Protein AF-A0A534SNP5-F1 (afdb_monomer_lite)

Foldseek 3Di:
DDDDDDDDDDDDDDDDDDDDPPPPPPPPPPVPQLDFADDLLLFQAEEEEAFAAAFCQQECQCLQAADPRQAHEDDDDQPRFRYAPHFAWHADPVGAIDTDDWAAAPVRDTQGQHADLFLFDDDQFDFALQLLLCQQPVVASQCSQVPGQSHCLNVSCVVVFDPPPDDDSPRRSQRYHHGCVRQVQLSQLVQFFEWANQEFQLARGGQQQSVCCLWQVGSQQFGDPVLQDADPPFAFAAPLGTLVVLCVVLVFWEAEAEQDDGSCCNHPVPDPRYDHCPPPLLVCLAAVNHTSYYYYYFDCDDLQGQSSRHSDRVLSVSQVVLSNLVSNLNGPSQQNYKYKYWYSHRSSHGDSDRFHFAQQPPDQGWAPEWHLQHAGPRDDDQRNARLSNPSRPVRVVSQCVNQPPDDSHDDGDPSGRTSRTTGGHIIIGIDGLFFDRSGYRHANAYSLLCVLLCCVNRRVNDDSTSRNNRGHVCSSRGNSPRSNSSPPDGDRRDNDDQPDPSDPDNPPPPPPDDDDDDDDDDDDDDDDFLFFFFQAQAPVLLVLLLLLLVLLLQLLLQLLVLLLVQLVCVQVVRGDQSVCQQDPPPVCNHSVSSSVVSLVVSVVVVRDDQLSVLSVVLSVLSNVLCQVCLCQLAVQADDCHPHDSRDHHRHNHPVQSVLSSLLSNLLSQLLVQLSVLLSVQSVCVNVVHHDDSCCQQDPPPVCRHSVSSSVVSLVVSVVVVHDDSNSVSSVVSSVSSNSSCRVCSNSSRVNHDHTD

Structure (mmCIF, N/CA/C/O backbone):
data_AF-A0A534SNP5-F1
#
_entry.id   AF-A0A534SNP5-F1
#
loop_
_atom_site.group_PDB
_atom_site.id
_atom_site.type_symbol
_atom_site.label_atom_id
_atom_site.label_alt_id
_atom_site.label_comp_id
_atom_site.label_asym_id
_atom_site.label_entity_id
_atom_site.label_seq_id
_atom_site.pdbx_PDB_ins_code
_atom_site.Cartn_x
_atom_site.Cartn_y
_atom_site.Cartn_z
_atom_site.occupancy
_atom_site.B_iso_or_equiv
_atom_site.auth_seq_id
_atom_site.auth_comp_id
_atom_site.auth_asym_id
_atom_site.auth_atom_id
_atom_site.pdbx_PDB_model_num
ATOM 1 N N . MET A 1 1 ? -23.443 -57.838 -41.890 1.00 33.88 1 MET A N 1
ATOM 2 C CA . MET A 1 1 ? -22.819 -58.769 -42.850 1.00 33.88 1 MET A CA 1
ATOM 3 C C . MET A 1 1 ? -21.318 -58.644 -42.679 1.00 33.88 1 MET A C 1
ATOM 5 O O . MET A 1 1 ? -20.802 -57.573 -42.946 1.00 33.88 1 MET A O 1
ATOM 9 N N . ASN A 1 2 ? -20.717 -59.718 -42.168 1.00 34.94 2 ASN A N 1
ATOM 10 C CA . ASN A 1 2 ? -19.328 -60.170 -42.303 1.00 34.94 2 ASN A CA 1
ATOM 11 C C . ASN A 1 2 ? -18.164 -59.189 -42.028 1.00 34.94 2 ASN A C 1
ATOM 13 O O . ASN A 1 2 ? -17.794 -58.385 -42.876 1.00 34.94 2 ASN A O 1
ATOM 17 N N . GLU A 1 3 ? -17.536 -59.402 -40.865 1.00 38.88 3 GLU A N 1
ATOM 18 C CA . GLU A 1 3 ? -16.073 -59.500 -40.622 1.00 38.88 3 GLU A CA 1
ATOM 19 C C . GLU A 1 3 ? -15.276 -60.142 -41.798 1.00 38.88 3 GLU A C 1
ATOM 21 O O . GLU A 1 3 ? -15.914 -60.849 -42.590 1.00 38.88 3 GLU A O 1
ATOM 26 N N . PRO A 1 4 ? -13.921 -60.008 -41.933 1.00 52.00 4 PRO A N 1
ATOM 27 C CA . PRO A 1 4 ? -12.971 -60.319 -40.845 1.00 52.00 4 PRO A CA 1
ATOM 28 C C . PRO A 1 4 ? -11.551 -59.685 -40.849 1.00 52.00 4 PRO A C 1
ATOM 30 O O . PRO A 1 4 ? -11.145 -58.917 -41.719 1.00 52.00 4 PRO A O 1
ATOM 33 N N . GLU A 1 5 ? -10.829 -60.093 -39.801 1.00 38.44 5 GLU A N 1
ATOM 34 C CA . GLU A 1 5 ? -9.404 -60.010 -39.457 1.00 38.44 5 GLU A CA 1
ATOM 35 C C . GLU A 1 5 ? -8.393 -60.390 -40.561 1.00 38.44 5 GLU A C 1
ATOM 37 O O . GLU A 1 5 ? -8.672 -61.213 -41.435 1.00 38.44 5 GLU A O 1
ATOM 42 N N . MET A 1 6 ? -7.138 -59.935 -40.397 1.00 30.02 6 MET A N 1
ATOM 43 C CA . MET A 1 6 ? -5.979 -60.790 -40.687 1.00 30.02 6 MET A CA 1
ATOM 44 C C . MET A 1 6 ? -4.759 -60.483 -39.801 1.00 30.02 6 MET A C 1
ATOM 46 O O . MET A 1 6 ? -4.215 -59.382 -39.773 1.00 30.02 6 MET A O 1
ATOM 50 N N . GLU A 1 7 ? -4.357 -61.532 -39.095 1.00 30.98 7 GLU A N 1
ATOM 51 C CA . GLU A 1 7 ? -3.217 -61.733 -38.203 1.00 30.98 7 GLU A CA 1
ATOM 52 C C . GLU A 1 7 ? -1.936 -62.096 -39.001 1.00 30.98 7 GLU A C 1
ATOM 54 O O . GLU A 1 7 ? -2.031 -62.850 -39.970 1.00 30.98 7 GLU A O 1
ATOM 59 N N . LYS A 1 8 ? -0.741 -61.645 -38.565 1.00 29.66 8 LYS A N 1
ATOM 60 C CA . LYS A 1 8 ? 0.444 -62.474 -38.184 1.00 29.66 8 LYS A CA 1
ATOM 61 C C . LYS A 1 8 ? 1.814 -61.777 -38.312 1.00 29.66 8 LYS A C 1
ATOM 63 O O . LYS A 1 8 ? 2.171 -61.182 -39.321 1.00 29.66 8 LYS A O 1
ATOM 68 N N . THR A 1 9 ? 2.576 -61.942 -37.231 1.00 33.84 9 THR A N 1
ATOM 69 C CA . THR A 1 9 ? 3.982 -61.606 -36.920 1.00 33.84 9 THR A CA 1
ATOM 70 C C . THR A 1 9 ? 5.001 -62.528 -37.640 1.00 33.84 9 THR A C 1
ATOM 72 O O . THR A 1 9 ? 4.571 -63.525 -38.228 1.00 33.84 9 THR A O 1
ATOM 75 N N . PRO A 1 10 ? 6.335 -62.237 -37.644 1.00 32.44 10 PRO A N 1
ATOM 76 C CA . PRO A 1 10 ? 7.238 -62.632 -36.533 1.00 32.44 10 PRO A CA 1
ATOM 77 C C . PRO A 1 10 ? 8.442 -61.688 -36.205 1.00 32.44 10 PRO A C 1
ATOM 79 O O . PRO A 1 10 ? 8.989 -61.005 -37.063 1.00 32.44 10 PRO A O 1
ATOM 82 N N . MET A 1 11 ? 8.869 -61.724 -34.927 1.00 30.86 11 MET A N 1
ATOM 83 C CA . MET A 1 11 ? 10.146 -61.256 -34.305 1.00 30.86 11 MET A CA 1
ATOM 84 C C . MET A 1 11 ? 11.382 -62.084 -34.785 1.00 30.86 11 MET A C 1
ATOM 86 O O . MET A 1 11 ? 11.121 -63.042 -35.514 1.00 30.86 11 MET A O 1
ATOM 90 N N . PRO A 1 12 ? 12.680 -61.885 -34.373 1.00 42.97 12 PRO A N 1
ATOM 91 C CA . PRO A 1 12 ? 13.261 -61.160 -33.205 1.00 42.97 12 PRO A CA 1
ATOM 92 C C . PRO A 1 12 ? 14.571 -60.354 -33.474 1.00 42.97 12 PRO A C 1
ATOM 94 O O . PRO A 1 12 ? 15.184 -60.452 -34.527 1.00 42.97 12 PRO A O 1
ATOM 97 N N . SER A 1 13 ? 15.041 -59.466 -32.590 1.00 27.94 13 SER A N 1
ATOM 98 C CA . SER A 1 13 ? 16.017 -59.674 -31.486 1.00 27.94 13 SER A CA 1
ATOM 99 C C . SER A 1 13 ? 16.533 -58.256 -31.125 1.00 27.94 13 SER A C 1
ATOM 101 O O . SER A 1 13 ? 16.523 -57.405 -32.005 1.00 27.94 13 SER A O 1
ATOM 103 N N . SER A 1 14 ? 16.959 -57.831 -29.936 1.00 29.70 14 SER A N 1
ATOM 104 C CA . SER A 1 14 ? 17.490 -58.463 -28.731 1.00 29.70 14 SER A CA 1
ATOM 105 C C . SER A 1 14 ? 17.420 -57.442 -27.572 1.00 29.70 14 SER A C 1
ATOM 107 O O . SER A 1 14 ? 17.660 -56.255 -27.767 1.00 29.70 14 SER A O 1
ATOM 109 N N . ARG A 1 15 ? 17.093 -57.941 -26.376 1.00 33.41 15 ARG A N 1
ATOM 110 C CA . ARG A 1 15 ? 17.021 -57.293 -25.042 1.00 33.41 15 ARG A CA 1
ATOM 111 C C . ARG A 1 15 ? 18.373 -56.682 -24.572 1.00 33.41 15 ARG A C 1
ATOM 113 O O . ARG A 1 15 ? 19.382 -57.108 -25.128 1.00 33.41 15 ARG A O 1
ATOM 120 N N . PRO A 1 16 ? 18.442 -55.806 -23.531 1.00 32.72 16 PRO A N 1
ATOM 121 C CA . PRO A 1 16 ? 17.575 -55.829 -22.344 1.00 32.72 16 PRO A CA 1
ATOM 122 C C . PRO A 1 16 ? 17.040 -54.490 -21.807 1.00 32.72 16 PRO A C 1
ATOM 124 O O . PRO A 1 16 ? 17.682 -53.449 -21.834 1.00 32.72 16 PRO A O 1
ATOM 127 N N . ALA A 1 17 ? 15.844 -54.598 -21.226 1.00 28.69 17 ALA A N 1
ATOM 128 C CA . ALA A 1 17 ? 15.275 -53.641 -20.296 1.00 28.69 17 ALA A CA 1
ATOM 129 C C . ALA A 1 17 ? 15.984 -53.754 -18.938 1.00 28.69 17 ALA A C 1
ATOM 131 O O . ALA A 1 17 ? 16.095 -54.852 -18.388 1.00 28.69 17 ALA A O 1
ATOM 132 N N . VAL A 1 18 ? 16.399 -52.615 -18.389 1.00 31.64 18 VAL A N 1
ATOM 133 C CA . VAL A 1 18 ? 16.572 -52.432 -16.948 1.00 31.64 18 VAL A CA 1
ATOM 134 C C . VAL A 1 18 ? 15.308 -51.731 -16.468 1.00 31.64 18 VAL A C 1
ATOM 136 O O . VAL A 1 18 ? 15.005 -50.618 -16.886 1.00 31.64 18 VAL A O 1
ATOM 139 N N . ALA A 1 19 ? 14.533 -52.436 -15.651 1.00 32.47 19 ALA A N 1
ATOM 140 C CA . ALA A 1 19 ? 13.389 -51.884 -14.954 1.00 32.47 19 ALA A CA 1
ATOM 141 C C . ALA A 1 19 ? 13.892 -50.945 -13.850 1.00 32.47 19 ALA A C 1
ATOM 143 O O . ALA A 1 19 ? 14.539 -51.400 -12.909 1.00 32.47 19 ALA A O 1
ATOM 144 N N . ALA A 1 20 ? 13.575 -49.657 -13.956 1.00 30.86 20 ALA A N 1
ATOM 145 C CA . ALA A 1 20 ? 13.574 -48.748 -12.820 1.00 30.86 20 ALA A CA 1
ATOM 146 C C . ALA A 1 20 ? 12.110 -48.466 -12.472 1.00 30.86 20 ALA A C 1
ATOM 148 O O . ALA A 1 20 ? 11.392 -47.791 -13.207 1.00 30.86 20 ALA A O 1
ATOM 149 N N . LEU A 1 21 ? 11.661 -49.070 -11.374 1.00 32.72 21 LEU A N 1
ATOM 150 C CA . LEU A 1 21 ? 10.417 -48.733 -10.697 1.00 32.72 21 LEU A CA 1
ATOM 151 C C . LEU A 1 21 ? 10.592 -47.312 -10.130 1.00 32.72 21 LEU A C 1
ATOM 153 O O . LEU A 1 21 ? 11.237 -47.142 -9.100 1.00 32.72 21 LEU A O 1
ATOM 157 N N . ALA A 1 22 ? 10.058 -46.294 -10.799 1.00 32.41 22 ALA A N 1
ATOM 158 C CA . ALA A 1 22 ? 9.831 -44.996 -10.175 1.00 32.41 22 ALA A CA 1
ATOM 159 C C . ALA A 1 22 ? 8.397 -45.005 -9.640 1.00 32.41 22 ALA A C 1
ATOM 161 O O . ALA A 1 22 ? 7.435 -44.792 -10.377 1.00 32.41 22 ALA A O 1
ATOM 162 N N . ALA A 1 23 ? 8.254 -45.345 -8.361 1.00 30.08 23 ALA A N 1
ATOM 163 C CA . ALA A 1 23 ? 7.029 -45.097 -7.624 1.00 30.08 23 ALA A CA 1
ATOM 164 C C . ALA A 1 23 ? 6.889 -43.577 -7.469 1.00 30.08 23 ALA A C 1
ATOM 166 O O . ALA A 1 23 ? 7.459 -42.987 -6.557 1.00 30.08 23 ALA A O 1
ATOM 167 N N . LEU A 1 24 ? 6.172 -42.939 -8.393 1.00 33.47 24 LEU A N 1
ATOM 168 C CA . LEU A 1 24 ? 5.724 -41.563 -8.231 1.00 33.47 24 LEU A CA 1
ATOM 169 C C . LEU A 1 24 ? 4.527 -41.590 -7.273 1.00 33.47 24 LEU A C 1
ATOM 171 O O . LEU A 1 24 ? 3.369 -41.624 -7.683 1.00 33.47 24 LEU A O 1
ATOM 175 N N . THR A 1 25 ? 4.805 -41.678 -5.976 1.00 29.75 25 THR A N 1
ATOM 176 C CA . THR A 1 25 ? 3.818 -41.335 -4.955 1.00 29.75 25 THR A CA 1
ATOM 177 C C . THR A 1 25 ? 3.566 -39.837 -5.062 1.00 29.75 25 THR A C 1
ATOM 179 O O . THR A 1 25 ? 4.378 -39.046 -4.588 1.00 29.75 25 THR A O 1
ATOM 182 N N . LEU A 1 26 ? 2.453 -39.451 -5.694 1.00 34.78 26 LEU A N 1
ATOM 183 C CA . LEU A 1 26 ? 1.835 -38.154 -5.440 1.00 34.78 26 LEU A CA 1
ATOM 184 C C . LEU A 1 26 ? 1.460 -38.121 -3.954 1.00 34.78 26 LEU A C 1
ATOM 186 O O . LEU A 1 26 ? 0.403 -38.613 -3.559 1.00 34.78 26 LEU A O 1
ATOM 190 N N . LEU A 1 27 ? 2.343 -37.569 -3.124 1.00 29.25 27 LEU A N 1
ATOM 191 C CA . LEU A 1 27 ? 1.917 -36.968 -1.872 1.00 29.25 27 LEU A CA 1
ATOM 192 C C . LEU A 1 27 ? 1.175 -35.688 -2.252 1.00 29.25 27 LEU A C 1
ATOM 194 O O . LEU A 1 27 ? 1.771 -34.628 -2.394 1.00 29.25 27 LEU A O 1
ATOM 198 N N . PHE A 1 28 ? -0.141 -35.797 -2.422 1.00 32.00 28 PHE A N 1
ATOM 199 C CA . PHE A 1 28 ? -0.994 -34.678 -2.062 1.00 32.00 28 PHE A CA 1
ATOM 200 C C . PHE A 1 28 ? -0.807 -34.493 -0.557 1.00 32.00 28 PHE A C 1
ATOM 202 O O . PHE A 1 28 ? -1.401 -35.217 0.242 1.00 32.00 28 PHE A O 1
ATOM 209 N N . ALA A 1 29 ? 0.078 -33.577 -0.169 1.00 30.45 29 ALA A N 1
ATOM 210 C CA . ALA A 1 29 ? -0.029 -32.958 1.134 1.00 30.45 29 ALA A CA 1
ATOM 211 C C . ALA A 1 29 ? -1.346 -32.182 1.096 1.00 30.45 29 ALA A C 1
ATOM 213 O O . ALA A 1 29 ? -1.422 -31.072 0.581 1.00 30.45 29 ALA A O 1
ATOM 214 N N . THR A 1 30 ? -2.425 -32.806 1.561 1.00 32.97 30 THR A N 1
ATOM 215 C CA . THR A 1 30 ? -3.537 -32.032 2.092 1.00 32.97 30 THR A CA 1
ATOM 216 C C . THR A 1 30 ? -2.919 -31.207 3.209 1.00 32.97 30 THR A C 1
ATOM 218 O O . THR A 1 30 ? -2.548 -31.785 4.233 1.00 32.97 30 THR A O 1
ATOM 221 N N . ALA A 1 31 ? -2.714 -29.908 2.979 1.00 37.91 31 ALA A N 1
ATOM 222 C CA . ALA A 1 31 ? -2.481 -28.968 4.061 1.00 37.91 31 ALA A CA 1
ATOM 223 C C . ALA A 1 31 ? -3.604 -29.233 5.066 1.00 37.91 31 ALA A C 1
ATOM 225 O O . ALA A 1 31 ? -4.787 -29.075 4.754 1.00 37.91 31 ALA A O 1
ATOM 226 N N . GLY A 1 32 ? -3.252 -29.840 6.199 1.00 32.97 32 GLY A N 1
ATOM 227 C CA . GLY A 1 32 ? -4.205 -30.004 7.277 1.00 32.97 32 GLY A CA 1
ATOM 228 C C . GLY A 1 32 ? -4.604 -28.598 7.675 1.00 32.97 32 GLY A C 1
ATOM 229 O O . GLY A 1 32 ? -3.720 -27.789 7.928 1.00 32.97 32 GLY A O 1
ATOM 230 N N . VAL A 1 33 ? -5.904 -28.311 7.675 1.00 40.41 33 VAL A N 1
ATOM 231 C CA . VAL A 1 33 ? -6.442 -27.088 8.270 1.00 40.41 33 VAL A CA 1
ATOM 232 C C . VAL A 1 33 ? -5.881 -27.033 9.689 1.00 40.41 33 VAL A C 1
ATOM 234 O O . VAL A 1 33 ? -6.244 -27.871 10.521 1.00 40.41 33 VAL A O 1
ATOM 237 N N . VAL A 1 34 ? -4.924 -26.140 9.938 1.00 46.06 34 VAL A N 1
ATOM 238 C CA . VAL A 1 34 ? -4.412 -25.913 11.287 1.00 46.06 34 VAL A CA 1
ATOM 239 C C . VAL A 1 34 ? -5.588 -25.312 12.045 1.00 46.06 34 VAL A C 1
ATOM 241 O O . VAL A 1 34 ? -6.166 -24.306 11.647 1.00 46.06 34 VAL A O 1
ATOM 244 N N . HIS A 1 35 ? -6.074 -26.052 13.036 1.00 48.38 35 HIS A N 1
ATOM 245 C CA . HIS A 1 35 ? -7.337 -25.742 13.689 1.00 48.38 35 HIS A CA 1
ATOM 246 C C . HIS A 1 35 ? -7.221 -24.459 14.520 1.00 48.38 35 HIS A C 1
ATOM 248 O O . HIS A 1 35 ? -6.236 -24.265 15.225 1.00 48.38 35 HIS A O 1
ATOM 254 N N . ALA A 1 36 ? -8.272 -23.637 14.476 1.00 56.53 36 ALA A N 1
ATOM 255 C CA . ALA A 1 36 ? -8.489 -22.543 15.413 1.00 56.53 36 ALA A CA 1
ATOM 256 C C . ALA A 1 36 ? -8.432 -23.057 16.861 1.00 56.53 36 ALA A C 1
ATOM 258 O O . ALA A 1 36 ? -9.152 -24.004 17.203 1.00 56.53 36 ALA A O 1
ATOM 259 N N . ASP A 1 37 ? -7.619 -22.428 17.711 1.00 66.12 37 ASP A N 1
ATOM 260 C CA . ASP A 1 37 ? -7.631 -22.707 19.146 1.00 66.12 37 ASP A CA 1
ATOM 261 C C . ASP A 1 37 ? -8.656 -21.799 19.838 1.00 66.12 37 ASP A C 1
ATOM 263 O O . ASP A 1 37 ? -8.512 -20.578 19.908 1.00 66.12 37 ASP A O 1
ATOM 267 N N . GLY A 1 38 ? -9.704 -22.416 20.381 1.00 81.12 38 GLY A N 1
ATOM 268 C CA . GLY A 1 38 ? -10.696 -21.747 21.220 1.00 81.12 38 GLY A CA 1
ATOM 269 C C . GLY A 1 38 ? -11.866 -21.099 20.477 1.00 81.12 38 GLY A C 1
ATOM 270 O O . GLY A 1 38 ? -12.144 -21.364 19.306 1.00 81.12 38 GLY A O 1
ATOM 271 N N . ASN A 1 39 ? -12.634 -20.288 21.204 1.00 90.44 39 ASN A N 1
ATOM 272 C CA . ASN A 1 39 ? -13.868 -19.688 20.704 1.00 90.44 39 ASN A CA 1
ATOM 273 C C . ASN A 1 39 ? -13.627 -18.329 20.025 1.00 90.44 39 ASN A C 1
ATOM 275 O O . ASN A 1 39 ? -13.560 -17.302 20.700 1.00 90.44 39 ASN A O 1
ATOM 279 N N . LEU A 1 40 ? -13.642 -18.304 18.687 1.00 93.62 40 LEU A N 1
ATOM 280 C CA . LEU A 1 40 ? -13.571 -17.079 17.870 1.00 93.62 40 LEU A CA 1
ATOM 281 C C . LEU A 1 40 ? -14.598 -16.005 18.300 1.00 93.62 40 LEU A C 1
ATOM 283 O O . LEU A 1 40 ? -14.350 -14.808 18.175 1.00 93.62 40 LEU A O 1
ATOM 287 N N . GLY A 1 41 ? -15.728 -16.413 18.897 1.00 95.38 41 GLY A N 1
ATOM 288 C CA . GLY A 1 41 ? -16.731 -15.522 19.489 1.00 95.38 41 GLY A CA 1
ATOM 289 C C . GLY A 1 41 ? -16.211 -14.567 20.575 1.00 95.38 41 GLY A C 1
ATOM 290 O O . GLY A 1 41 ? -16.909 -13.609 20.900 1.00 95.38 41 GLY A O 1
ATOM 291 N N . ASN A 1 42 ? -15.009 -14.796 21.111 1.00 96.44 42 ASN A N 1
ATOM 292 C CA . ASN A 1 42 ? -14.360 -13.919 22.089 1.00 96.44 42 ASN A CA 1
ATOM 293 C C . ASN A 1 42 ? -13.804 -12.625 21.465 1.00 96.44 42 ASN A C 1
ATOM 295 O O . ASN A 1 42 ? -13.559 -11.666 22.192 1.00 96.44 42 ASN A O 1
ATOM 299 N N . VAL A 1 43 ? -13.635 -12.568 20.140 1.00 98.06 43 VAL A N 1
ATOM 300 C CA . VAL A 1 43 ? -13.210 -11.357 19.420 1.00 98.06 43 VAL A CA 1
ATOM 301 C C . VAL A 1 43 ? -14.417 -10.458 19.177 1.00 98.06 43 VAL A C 1
ATOM 303 O O . VAL A 1 43 ? -15.399 -10.914 18.597 1.00 98.06 43 VAL A O 1
ATOM 306 N N . ASN A 1 44 ? -14.365 -9.190 19.577 1.00 98.31 44 ASN A N 1
ATOM 307 C CA . ASN A 1 44 ? -15.435 -8.213 19.322 1.00 98.31 44 ASN A CA 1
ATOM 308 C C . ASN A 1 44 ? -14.978 -7.010 18.498 1.00 98.31 44 ASN A C 1
ATOM 310 O O . ASN A 1 44 ? -15.837 -6.313 17.960 1.00 98.31 44 ASN A O 1
ATOM 314 N N . HIS A 1 45 ? -13.669 -6.776 18.397 1.00 98.88 45 HIS A N 1
ATOM 315 C CA . HIS A 1 45 ? -13.105 -5.669 17.634 1.00 98.88 45 HIS A CA 1
ATOM 316 C C . HIS A 1 45 ? -12.000 -6.192 16.711 1.00 98.88 45 HIS A C 1
ATOM 318 O O . HIS A 1 45 ? -11.096 -6.897 17.158 1.00 98.88 45 HIS A O 1
ATOM 324 N N . VAL A 1 46 ? -12.074 -5.851 15.428 1.00 98.88 46 VAL A N 1
ATOM 325 C CA . VAL A 1 46 ? -11.025 -6.107 14.434 1.00 98.88 46 VAL A CA 1
ATOM 326 C C . VAL A 1 46 ? -10.559 -4.767 13.897 1.00 98.88 46 VAL A C 1
ATOM 328 O O . VAL A 1 46 ? -11.371 -3.954 13.456 1.00 98.88 46 VAL A O 1
ATOM 331 N N . ILE A 1 47 ? -9.258 -4.525 13.974 1.00 98.88 47 ILE A N 1
ATOM 332 C CA . ILE A 1 47 ? -8.609 -3.310 13.501 1.00 98.88 47 ILE A CA 1
ATOM 333 C C . ILE A 1 47 ? -7.650 -3.719 12.388 1.00 98.88 47 ILE A C 1
ATOM 335 O O . ILE A 1 47 ? -6.795 -4.569 12.612 1.00 98.88 47 ILE A O 1
ATOM 339 N N . ILE A 1 48 ? -7.791 -3.132 11.206 1.00 98.81 48 ILE A N 1
ATOM 340 C CA . ILE A 1 48 ? -6.908 -3.372 10.062 1.00 98.81 48 ILE A CA 1
ATOM 341 C C . ILE A 1 48 ? -6.079 -2.110 9.847 1.00 98.81 48 ILE A C 1
ATOM 343 O O . ILE A 1 48 ? -6.637 -1.024 9.678 1.00 98.81 48 ILE A O 1
ATOM 347 N N . VAL A 1 49 ? -4.758 -2.260 9.894 1.00 98.56 49 VAL A N 1
ATOM 348 C CA . VAL A 1 49 ? -3.773 -1.215 9.605 1.00 98.56 49 VAL A CA 1
ATOM 349 C C . VAL A 1 49 ? -2.993 -1.668 8.378 1.00 98.56 49 VAL A C 1
ATOM 351 O O . VAL A 1 49 ? -2.276 -2.667 8.450 1.00 98.56 49 VAL A O 1
ATOM 354 N N . MET A 1 50 ? -3.171 -0.958 7.264 1.00 97.88 50 MET A N 1
ATOM 355 C CA . MET A 1 50 ? -2.527 -1.270 5.988 1.00 97.88 50 MET A CA 1
ATOM 356 C C . MET A 1 50 ? -1.621 -0.118 5.552 1.00 97.88 50 MET A C 1
ATOM 358 O O . MET A 1 50 ? -2.115 0.958 5.195 1.00 97.88 50 MET A O 1
ATOM 362 N N . MET A 1 51 ? -0.319 -0.380 5.595 1.00 98.00 51 MET A N 1
ATOM 363 C CA . MET A 1 51 ? 0.763 0.496 5.135 1.00 98.00 51 MET A CA 1
ATOM 364 C C . MET A 1 51 ? 1.028 0.299 3.632 1.00 98.00 51 MET A C 1
ATOM 366 O O . MET A 1 51 ? 0.313 -0.480 2.998 1.00 98.00 51 MET A O 1
ATOM 370 N N . GLU A 1 52 ? 2.016 1.001 3.078 1.00 96.00 52 GLU A N 1
ATOM 371 C CA . GLU A 1 52 ? 2.367 0.992 1.650 1.00 96.00 52 GLU A CA 1
ATOM 372 C C . GLU A 1 52 ? 3.772 0.404 1.397 1.00 96.00 52 GLU A C 1
ATOM 374 O O . GLU A 1 52 ? 4.702 0.666 2.159 1.00 96.00 52 GLU A O 1
ATOM 379 N N . ASN A 1 53 ? 3.914 -0.371 0.317 1.00 93.88 53 ASN A N 1
ATOM 380 C CA . ASN A 1 53 ? 5.157 -0.571 -0.449 1.00 93.88 53 ASN A CA 1
ATOM 381 C C . ASN A 1 53 ? 6.376 -1.205 0.253 1.00 93.88 53 ASN A C 1
ATOM 383 O O . ASN A 1 53 ? 7.495 -0.722 0.088 1.00 93.88 53 ASN A O 1
ATOM 387 N N . HIS A 1 54 ? 6.219 -2.336 0.952 1.00 97.06 54 HIS A N 1
ATOM 388 C CA . HIS A 1 54 ? 7.373 -3.089 1.471 1.00 97.06 54 HIS A CA 1
ATOM 389 C C . HIS A 1 54 ? 7.176 -4.605 1.418 1.00 97.06 54 HIS A C 1
ATOM 391 O O . HIS A 1 54 ? 6.150 -5.151 1.832 1.00 97.06 54 HIS A O 1
ATOM 397 N N . SER A 1 55 ? 8.199 -5.313 0.932 1.00 98.50 55 SER A N 1
ATOM 398 C CA . SER A 1 55 ? 8.218 -6.774 0.897 1.00 98.50 55 SER A CA 1
ATOM 399 C C . SER A 1 55 ? 8.525 -7.386 2.270 1.00 98.50 55 SER A C 1
ATOM 401 O O . SER A 1 55 ? 9.084 -6.746 3.167 1.00 98.50 55 SER A O 1
ATOM 403 N N . PHE A 1 56 ? 8.185 -8.664 2.452 1.00 98.81 56 PHE A N 1
ATOM 404 C CA . PHE A 1 56 ? 8.517 -9.379 3.685 1.00 98.81 56 PHE A CA 1
ATOM 405 C C . PHE A 1 56 ? 10.030 -9.449 3.917 1.00 98.81 56 PHE A C 1
ATOM 407 O O . PHE A 1 56 ? 10.481 -9.185 5.030 1.00 98.81 56 PHE A O 1
ATOM 414 N N . ASP A 1 57 ? 10.824 -9.801 2.904 1.00 98.69 57 ASP A N 1
ATOM 415 C CA . ASP A 1 57 ? 12.278 -9.898 3.066 1.00 98.69 57 ASP A CA 1
ATOM 416 C C . ASP A 1 57 ? 12.950 -8.542 3.313 1.00 98.69 57 ASP A C 1
ATOM 418 O O . ASP A 1 57 ? 13.946 -8.499 4.040 1.00 98.69 57 ASP A O 1
ATOM 422 N N . ASN A 1 58 ? 12.390 -7.448 2.789 1.00 97.50 58 ASN A N 1
ATOM 423 C CA . ASN A 1 58 ? 12.891 -6.103 3.050 1.00 97.50 58 ASN A CA 1
ATOM 424 C C . ASN A 1 58 ? 12.804 -5.739 4.542 1.00 97.50 58 ASN A C 1
ATOM 426 O O . ASN A 1 58 ? 13.733 -5.138 5.072 1.00 97.50 58 ASN A O 1
ATOM 430 N N . TYR A 1 59 ? 11.741 -6.145 5.246 1.00 98.06 59 TYR A N 1
ATOM 431 C CA . TYR A 1 59 ? 11.537 -5.786 6.660 1.00 98.06 59 TYR A CA 1
ATOM 432 C C . TYR A 1 59 ? 11.865 -6.898 7.654 1.00 98.06 59 TYR A C 1
ATOM 434 O O . TYR A 1 59 ? 12.364 -6.631 8.739 1.00 98.06 59 TYR A O 1
ATOM 442 N N . PHE A 1 60 ? 11.569 -8.152 7.333 1.00 98.56 60 PHE A N 1
ATOM 443 C CA . PHE A 1 60 ? 11.721 -9.291 8.243 1.00 98.56 60 PHE A CA 1
ATOM 444 C C . PHE A 1 60 ? 12.645 -10.381 7.702 1.00 98.56 60 PHE A C 1
ATOM 446 O O . PHE A 1 60 ? 12.852 -11.395 8.377 1.00 98.56 60 PHE A O 1
ATOM 453 N N . GLY A 1 61 ? 13.280 -10.168 6.546 1.00 98.00 61 GLY A N 1
ATOM 454 C CA . GLY A 1 61 ? 14.184 -11.138 5.930 1.00 98.00 61 GLY A CA 1
ATOM 455 C C . GLY A 1 61 ? 15.330 -11.563 6.849 1.00 98.00 61 GLY A C 1
ATOM 456 O O . GLY A 1 61 ? 15.705 -12.735 6.864 1.00 98.00 61 GLY A O 1
ATOM 457 N N . VAL A 1 62 ? 15.849 -10.652 7.681 1.00 98.44 62 VAL A N 1
ATOM 458 C CA . VAL A 1 62 ? 16.931 -10.956 8.639 1.00 98.44 62 VAL A CA 1
ATOM 459 C C . VAL A 1 62 ? 16.470 -11.130 10.090 1.00 98.44 62 VAL A C 1
ATOM 461 O O . VAL A 1 62 ? 17.300 -11.341 10.979 1.00 98.44 62 VAL A O 1
ATOM 464 N N . LEU A 1 63 ? 15.157 -11.122 10.349 1.00 98.31 63 LEU A N 1
ATOM 465 C CA . LEU A 1 63 ? 14.558 -11.331 11.673 1.00 98.31 63 LEU A CA 1
ATOM 466 C C . LEU A 1 63 ? 15.123 -12.535 12.459 1.00 98.31 63 LEU A C 1
ATOM 468 O O . LEU A 1 63 ? 15.398 -12.375 13.654 1.00 98.31 63 LEU A O 1
ATOM 472 N N . PRO A 1 64 ? 15.352 -13.724 11.864 1.00 98.06 64 PRO A N 1
ATOM 473 C CA . PRO A 1 64 ? 15.911 -14.855 12.613 1.00 98.06 64 PRO A CA 1
ATOM 474 C C . PRO A 1 64 ? 17.369 -14.689 13.071 1.00 98.06 64 PRO A C 1
ATOM 476 O O . PRO A 1 64 ? 17.847 -15.465 13.895 1.00 98.06 64 PRO A O 1
ATOM 479 N N . TYR A 1 65 ? 18.094 -13.694 12.562 1.00 97.38 65 TYR A N 1
ATOM 480 C CA . TYR A 1 65 ? 19.496 -13.446 12.913 1.00 97.38 65 TYR A CA 1
ATOM 481 C C . TYR A 1 65 ? 19.671 -12.250 13.858 1.00 97.38 65 TYR A C 1
ATOM 483 O O . TYR A 1 65 ? 20.783 -12.022 14.347 1.00 97.38 65 TYR A O 1
ATOM 491 N N . ALA A 1 66 ? 18.583 -11.520 14.132 1.00 95.56 66 ALA A N 1
ATOM 492 C CA . ALA A 1 66 ? 18.569 -10.389 15.045 1.00 95.56 66 ALA A CA 1
ATOM 493 C C . ALA A 1 66 ? 19.038 -10.772 16.448 1.00 95.56 66 ALA A C 1
ATOM 495 O O . ALA A 1 66 ? 18.876 -11.903 16.928 1.00 95.56 66 ALA A O 1
ATOM 496 N N . THR A 1 67 ? 19.615 -9.798 17.141 1.00 92.56 67 THR A N 1
ATOM 497 C CA . THR A 1 67 ? 20.152 -9.990 18.488 1.00 92.56 67 THR A CA 1
ATOM 498 C C . THR A 1 67 ? 19.078 -10.491 19.455 1.00 92.56 67 THR A C 1
ATOM 500 O O . THR A 1 67 ? 18.179 -9.754 19.845 1.00 92.56 67 THR A O 1
ATOM 503 N N . GLY A 1 68 ? 19.207 -11.743 19.907 1.00 91.31 68 GLY A N 1
ATOM 504 C CA . GLY A 1 68 ? 18.261 -12.340 20.854 1.00 91.31 68 GLY A CA 1
ATOM 505 C C . GLY A 1 68 ? 16.939 -12.795 20.233 1.00 91.31 68 GLY A C 1
ATOM 506 O O . GLY A 1 68 ? 16.016 -13.093 20.990 1.00 91.31 68 GLY A O 1
ATOM 507 N N . SER A 1 69 ? 16.863 -12.878 18.899 1.00 95.75 69 SER A N 1
ATOM 508 C CA . SER A 1 69 ? 15.695 -13.401 18.194 1.00 95.75 69 SER A CA 1
ATOM 509 C C . SER A 1 69 ? 15.314 -14.793 18.726 1.00 95.75 69 SER A C 1
ATOM 511 O O . SER A 1 69 ? 16.196 -15.640 18.913 1.00 95.75 69 SER A O 1
ATOM 513 N N . PRO A 1 70 ? 14.020 -15.055 18.994 1.00 96.62 70 PRO A N 1
ATOM 514 C CA . PRO A 1 70 ? 13.539 -16.388 19.350 1.00 96.62 70 PRO A CA 1
ATOM 515 C C . PRO A 1 70 ? 13.480 -17.322 18.134 1.00 96.62 70 PRO A C 1
ATOM 517 O O . PRO A 1 70 ? 13.225 -18.516 18.296 1.00 96.62 70 PRO A O 1
ATOM 520 N N . TYR A 1 71 ? 13.691 -16.777 16.936 1.00 98.31 71 TYR A N 1
ATOM 521 C CA . TYR A 1 71 ? 13.517 -17.470 15.677 1.00 98.31 71 TYR A CA 1
ATOM 522 C C . TYR A 1 71 ? 14.835 -18.002 15.122 1.00 98.31 71 TYR A C 1
ATOM 524 O O . TYR A 1 71 ? 15.919 -17.537 15.474 1.00 98.31 71 TYR A O 1
ATOM 532 N N . HIS A 1 72 ? 14.741 -18.970 14.218 1.00 97.50 72 HIS A N 1
ATOM 533 C CA . HIS A 1 72 ? 15.862 -19.409 13.396 1.00 97.50 72 HIS A CA 1
ATOM 534 C C . HIS A 1 72 ? 15.500 -19.365 11.911 1.00 97.50 72 HIS A C 1
ATOM 536 O O . HIS A 1 72 ? 14.340 -19.497 11.535 1.00 97.50 72 HIS A O 1
ATOM 542 N N . GLY A 1 73 ? 16.507 -19.173 11.061 1.00 95.75 73 GLY A N 1
ATOM 543 C CA . GLY A 1 73 ? 16.341 -19.207 9.610 1.00 95.75 73 GLY A CA 1
ATOM 544 C C . GLY A 1 73 ? 16.524 -20.617 9.050 1.00 95.75 73 GLY A C 1
ATOM 545 O O . GLY A 1 73 ? 16.952 -21.540 9.755 1.00 95.75 73 GLY A O 1
ATOM 546 N N . GLY A 1 74 ? 16.258 -20.765 7.756 1.00 88.62 74 GLY A N 1
ATOM 547 C CA . GLY A 1 74 ? 16.449 -22.005 7.007 1.00 88.62 74 GLY A CA 1
ATOM 548 C C . GLY A 1 74 ? 15.130 -22.617 6.531 1.00 88.62 74 GLY A C 1
ATOM 549 O O . GLY A 1 74 ? 14.094 -21.970 6.591 1.00 88.62 74 GLY A O 1
ATOM 550 N N . PRO A 1 75 ? 15.149 -23.865 6.029 1.00 90.56 75 PRO A N 1
ATOM 551 C CA . PRO A 1 75 ? 13.954 -24.487 5.472 1.00 90.56 75 PRO A CA 1
ATOM 552 C C . PRO A 1 75 ? 12.926 -24.782 6.571 1.00 90.56 75 PRO A C 1
ATOM 554 O O . PRO A 1 75 ? 13.068 -25.756 7.316 1.00 90.56 75 PRO A O 1
ATOM 557 N N . CYS A 1 76 ? 11.882 -23.959 6.641 1.00 95.31 76 CYS A N 1
ATOM 558 C CA . CYS A 1 76 ? 10.833 -24.078 7.645 1.00 95.31 76 CYS A CA 1
ATOM 559 C C . CYS A 1 76 ? 9.899 -25.255 7.360 1.00 95.31 76 CYS A C 1
ATOM 561 O O . CYS A 1 76 ? 9.313 -25.384 6.281 1.00 95.31 76 CYS A O 1
ATOM 563 N N . ALA A 1 77 ? 9.760 -26.151 8.338 1.00 95.44 77 ALA A N 1
ATOM 564 C CA . ALA A 1 77 ? 8.737 -27.186 8.283 1.00 95.44 77 ALA A CA 1
ATOM 565 C C . ALA A 1 77 ? 7.372 -26.570 8.638 1.00 95.44 77 ALA A C 1
ATOM 567 O O . ALA A 1 77 ? 7.320 -25.740 9.536 1.00 95.44 77 ALA A O 1
ATOM 568 N N . PRO A 1 78 ? 6.243 -27.035 8.066 1.00 93.56 78 PRO A N 1
ATOM 569 C CA . PRO A 1 78 ? 4.923 -26.469 8.378 1.00 93.56 78 PRO A CA 1
ATOM 570 C C . PRO A 1 78 ? 4.527 -26.467 9.867 1.00 93.56 78 PRO A C 1
ATOM 572 O O . PRO A 1 78 ? 3.621 -25.744 10.256 1.00 93.56 78 PRO A O 1
ATOM 575 N N . SER A 1 79 ? 5.167 -27.298 10.696 1.00 95.00 79 SER A N 1
ATOM 576 C CA . SER A 1 79 ? 4.938 -27.375 12.146 1.00 95.00 79 SER A CA 1
ATOM 577 C C . SER A 1 79 ? 5.974 -26.621 12.989 1.00 95.00 79 SER A C 1
ATOM 579 O O . SER A 1 79 ? 5.937 -26.716 14.215 1.00 95.00 79 SER A O 1
ATOM 581 N N . ASP A 1 80 ? 6.964 -25.991 12.360 1.00 97.44 80 ASP A N 1
ATOM 582 C CA . ASP A 1 80 ? 8.073 -25.312 13.027 1.00 97.44 80 ASP A CA 1
ATOM 583 C C . ASP A 1 80 ? 7.796 -23.816 13.163 1.00 97.44 80 ASP A C 1
ATOM 585 O O . ASP A 1 80 ? 8.354 -22.985 12.462 1.00 97.44 80 ASP A O 1
ATOM 589 N N . HIS A 1 81 ? 6.943 -23.476 14.122 1.00 97.69 81 HIS A N 1
ATOM 590 C CA . HIS A 1 81 ? 6.503 -22.099 14.352 1.00 97.69 81 HIS A CA 1
ATOM 591 C C . HIS A 1 81 ? 7.564 -21.191 15.001 1.00 97.69 81 HIS A C 1
ATOM 593 O O . HIS A 1 81 ? 7.237 -20.085 15.425 1.00 97.69 81 HIS A O 1
ATOM 599 N N . SER A 1 82 ? 8.811 -21.663 15.108 1.00 98.00 82 SER A N 1
ATOM 600 C CA . SER A 1 82 ? 9.994 -20.873 15.473 1.00 98.00 82 SER A CA 1
ATOM 601 C C . SER A 1 82 ? 10.924 -20.605 14.286 1.00 98.00 82 SER A C 1
ATOM 603 O O . SER A 1 82 ? 11.952 -19.945 14.448 1.00 98.00 82 SER A O 1
ATOM 605 N N . CYS A 1 83 ? 10.585 -21.107 13.103 1.00 98.44 83 CYS A N 1
ATOM 606 C CA . CYS A 1 83 ? 11.326 -20.851 11.884 1.00 98.44 83 CYS A CA 1
ATOM 607 C C . CYS A 1 83 ? 10.737 -19.647 11.146 1.00 98.44 83 CYS A C 1
ATOM 609 O O . CYS A 1 83 ? 9.521 -19.519 11.070 1.00 98.44 83 CYS A O 1
ATOM 611 N N . VAL A 1 84 ? 11.590 -18.782 10.598 1.00 98.50 84 VAL A N 1
ATOM 612 C CA . VAL A 1 84 ? 11.185 -17.709 9.676 1.00 98.50 84 VAL A CA 1
ATOM 613 C C . VAL A 1 84 ? 11.820 -17.985 8.320 1.00 98.50 84 VAL A C 1
ATOM 615 O O . VAL A 1 84 ? 13.050 -18.073 8.222 1.00 98.50 84 VAL A O 1
ATOM 618 N N . ASP A 1 85 ? 10.997 -18.099 7.279 1.00 97.88 85 ASP A N 1
ATOM 619 C CA . ASP A 1 85 ? 11.441 -18.239 5.890 1.00 97.88 85 ASP A CA 1
ATOM 620 C C . ASP A 1 85 ? 11.898 -16.877 5.350 1.00 97.88 85 ASP A C 1
ATOM 622 O O . ASP A 1 85 ? 11.214 -16.234 4.563 1.00 97.88 85 ASP A O 1
ATOM 626 N N . GLY A 1 86 ? 13.015 -16.375 5.868 1.00 97.31 86 GLY A N 1
ATOM 627 C CA . GLY A 1 86 ? 13.620 -15.107 5.460 1.00 97.31 86 GLY A CA 1
ATOM 628 C C . GLY A 1 86 ? 14.853 -15.296 4.576 1.00 97.31 86 GLY A C 1
ATOM 629 O O . GLY A 1 86 ? 15.137 -16.378 4.057 1.00 97.31 86 GLY A O 1
ATOM 630 N N . LEU A 1 87 ? 15.655 -14.243 4.469 1.00 98.25 87 LEU A N 1
ATOM 631 C CA . LEU A 1 87 ? 16.932 -14.263 3.769 1.00 98.25 87 LEU A CA 1
ATOM 632 C C . LEU A 1 87 ? 17.912 -15.272 4.404 1.00 98.25 87 LEU A C 1
ATOM 634 O O . LEU A 1 87 ? 17.928 -15.553 5.606 1.00 98.25 87 LEU A O 1
ATOM 638 N N . THR A 1 88 ? 18.793 -15.832 3.583 1.00 97.69 88 THR A N 1
ATOM 639 C CA . THR A 1 88 ? 19.878 -16.715 4.020 1.00 97.69 88 THR A CA 1
ATOM 640 C C . THR A 1 88 ? 21.110 -15.879 4.342 1.00 97.69 88 THR A C 1
ATOM 642 O O . THR A 1 88 ? 21.887 -15.533 3.443 1.00 97.69 88 THR A O 1
ATOM 645 N N . CYS A 1 89 ? 21.296 -15.583 5.630 1.00 97.06 89 CYS A N 1
ATOM 646 C CA . CYS A 1 89 ? 22.312 -14.653 6.114 1.00 97.06 89 CYS A CA 1
ATOM 647 C C . CYS A 1 89 ? 23.174 -15.223 7.245 1.00 97.06 89 CYS A C 1
ATOM 649 O O . CYS A 1 89 ? 22.882 -16.243 7.869 1.00 97.06 89 CYS A O 1
ATOM 651 N N . THR A 1 90 ? 24.270 -14.527 7.522 1.00 95.62 90 THR A N 1
ATOM 652 C CA . THR A 1 90 ? 25.079 -14.686 8.730 1.00 95.62 90 THR A CA 1
ATOM 653 C C . THR A 1 90 ? 25.265 -13.329 9.389 1.00 95.62 90 THR A C 1
ATOM 655 O O . THR A 1 90 ? 25.284 -12.312 8.698 1.00 95.62 90 THR A O 1
ATOM 658 N N . ARG A 1 91 ? 25.410 -13.317 10.718 1.00 94.75 91 ARG A N 1
ATOM 659 C CA . ARG A 1 91 ? 25.684 -12.105 11.492 1.00 94.75 91 ARG A CA 1
ATOM 660 C C . ARG A 1 91 ? 26.997 -12.248 12.246 1.00 94.75 91 ARG A C 1
ATOM 662 O O . ARG A 1 91 ? 27.195 -13.229 12.969 1.00 94.75 91 ARG A O 1
ATOM 669 N N . ASP A 1 92 ? 27.911 -11.305 12.052 1.00 94.12 92 ASP A N 1
ATOM 670 C CA . ASP A 1 92 ? 29.205 -11.319 12.732 1.00 94.12 92 ASP A CA 1
ATOM 671 C C . ASP A 1 92 ? 29.118 -10.773 14.175 1.00 94.12 92 ASP A C 1
ATOM 673 O O . ASP A 1 92 ? 28.080 -10.306 14.642 1.00 94.12 92 ASP A O 1
ATOM 677 N N . MET A 1 93 ? 30.226 -10.843 14.925 1.00 90.75 93 MET A N 1
ATOM 678 C CA . MET A 1 93 ? 30.279 -10.336 16.309 1.00 90.75 93 MET A CA 1
ATOM 679 C C . MET A 1 93 ? 30.160 -8.808 16.415 1.00 90.75 93 MET A C 1
ATOM 681 O O . MET A 1 93 ? 29.953 -8.295 17.514 1.00 90.75 93 MET A O 1
ATOM 685 N N . SER A 1 94 ? 30.360 -8.090 15.311 1.00 91.00 94 SER A N 1
ATOM 686 C CA . SER A 1 94 ? 30.198 -6.640 15.216 1.00 91.00 94 SER A CA 1
ATOM 687 C C . SER A 1 94 ? 28.766 -6.239 14.862 1.00 91.00 94 SER A C 1
ATOM 689 O O . SER A 1 94 ? 28.460 -5.055 14.926 1.00 91.00 94 SER A O 1
ATOM 691 N N . GLY A 1 95 ? 27.903 -7.212 14.564 1.00 89.25 95 GLY A N 1
ATOM 692 C CA . GLY A 1 95 ? 26.502 -7.013 14.225 1.00 89.25 95 GLY A CA 1
ATOM 693 C C . GLY A 1 95 ? 26.230 -6.885 12.729 1.00 89.25 95 GLY A C 1
ATOM 694 O O . GLY A 1 95 ? 25.078 -6.692 12.363 1.00 89.25 95 GLY A O 1
ATOM 695 N N . ASN A 1 96 ? 27.246 -7.034 11.872 1.00 93.00 96 ASN A N 1
ATOM 696 C CA . ASN A 1 96 ? 27.075 -6.896 10.428 1.00 93.00 96 ASN A CA 1
ATOM 697 C C . ASN A 1 96 ? 26.453 -8.155 9.827 1.00 93.00 96 ASN A C 1
ATOM 699 O O . ASN A 1 96 ? 26.854 -9.278 10.160 1.00 93.00 96 ASN A O 1
ATOM 703 N N . TYR A 1 97 ? 25.536 -7.943 8.891 1.00 95.00 97 TYR A N 1
ATOM 704 C CA . TYR A 1 97 ? 24.872 -8.990 8.131 1.00 95.00 97 TYR A CA 1
ATOM 705 C C . TYR A 1 97 ? 25.592 -9.270 6.811 1.00 95.00 97 TYR A C 1
ATOM 707 O O . TYR A 1 97 ? 26.073 -8.364 6.138 1.00 95.00 97 TYR A O 1
ATOM 715 N N . SER A 1 98 ? 25.655 -10.544 6.431 1.00 95.69 98 SER A N 1
ATOM 716 C CA . SER A 1 98 ? 26.088 -10.977 5.103 1.00 95.69 98 SER A CA 1
ATOM 717 C C . SER A 1 98 ? 25.127 -12.039 4.593 1.00 95.69 98 SER A C 1
ATOM 719 O O . SER A 1 98 ? 25.029 -13.117 5.188 1.00 95.69 98 SER A O 1
ATOM 721 N N . CYS A 1 99 ? 24.412 -11.709 3.520 1.00 96.81 99 CYS A N 1
ATOM 722 C CA . CYS A 1 99 ? 23.369 -12.531 2.920 1.00 96.81 99 CYS A CA 1
ATOM 723 C C . CYS A 1 99 ? 23.815 -13.102 1.569 1.00 96.81 99 CYS A C 1
ATOM 725 O O . CYS A 1 99 ? 24.704 -12.569 0.911 1.00 96.81 99 CYS A O 1
ATOM 727 N N . SER A 1 100 ? 23.231 -14.238 1.188 1.00 96.94 100 SER A N 1
ATOM 728 C CA . SER A 1 100 ? 23.568 -14.954 -0.057 1.00 96.94 100 SER A CA 1
ATOM 729 C C . SER A 1 100 ? 22.489 -14.871 -1.137 1.00 96.94 100 SER A C 1
ATOM 731 O O . SER A 1 100 ? 22.749 -15.232 -2.286 1.00 96.94 100 SER A O 1
ATOM 733 N N . ASN A 1 101 ? 21.295 -14.391 -0.782 1.00 97.25 101 ASN A N 1
ATOM 734 C CA . ASN A 1 101 ? 20.246 -14.058 -1.737 1.00 97.25 101 ASN A CA 1
ATOM 735 C C . ASN A 1 101 ? 20.754 -12.957 -2.667 1.00 97.25 101 ASN A C 1
ATOM 737 O O . ASN A 1 101 ? 21.416 -12.023 -2.216 1.00 97.25 101 ASN A O 1
ATOM 741 N N . SER A 1 102 ? 20.493 -13.117 -3.957 1.00 96.00 102 SER A N 1
ATOM 742 C CA . SER A 1 102 ? 20.987 -12.215 -4.988 1.00 96.00 102 SER A CA 1
ATOM 743 C C . SER A 1 102 ? 20.078 -12.232 -6.200 1.00 96.00 102 SER A C 1
ATOM 745 O O . SER A 1 102 ? 19.377 -13.221 -6.442 1.00 96.00 102 SER A O 1
ATOM 747 N N . ASN A 1 103 ? 20.149 -11.163 -6.981 1.00 94.06 103 ASN A N 1
ATOM 748 C CA . ASN A 1 103 ? 19.568 -11.096 -8.305 1.00 94.06 103 ASN A CA 1
ATOM 749 C C . ASN A 1 103 ? 20.648 -10.740 -9.346 1.00 94.06 103 ASN A C 1
ATOM 751 O O . ASN A 1 103 ? 21.753 -10.335 -8.988 1.00 94.06 103 ASN A O 1
ATOM 755 N N . LEU A 1 104 ? 20.378 -11.029 -10.621 1.00 91.00 104 LEU A N 1
ATOM 756 C CA . LEU A 1 104 ? 21.284 -10.673 -11.706 1.00 91.00 104 LEU A CA 1
ATOM 757 C C . LEU A 1 104 ? 21.169 -9.185 -11.986 1.00 91.00 104 LEU A C 1
ATOM 759 O O . LEU A 1 104 ? 20.066 -8.650 -11.977 1.00 91.00 104 LEU A O 1
ATOM 763 N N . ASP A 1 105 ? 22.309 -8.604 -12.306 1.00 86.62 105 ASP A N 1
ATOM 764 C CA . ASP A 1 105 ? 22.443 -7.223 -12.734 1.00 86.62 105 ASP A CA 1
ATOM 765 C C . ASP A 1 105 ? 22.604 -7.130 -14.268 1.00 86.62 105 ASP A C 1
ATOM 767 O O . ASP A 1 105 ? 22.827 -8.150 -14.947 1.00 86.62 105 ASP A O 1
ATOM 771 N N . ASP A 1 106 ? 22.461 -5.937 -14.840 1.00 82.69 106 ASP A N 1
ATOM 772 C CA . ASP A 1 106 ? 22.509 -5.658 -16.278 1.00 82.69 106 ASP A CA 1
ATOM 773 C C . ASP A 1 106 ? 23.896 -5.968 -16.887 1.00 82.69 106 ASP A C 1
ATOM 775 O O . ASP A 1 106 ? 24.009 -6.432 -18.035 1.00 82.69 106 ASP A O 1
ATOM 779 N N . ASP A 1 107 ? 24.945 -5.861 -16.067 1.00 83.62 107 ASP A N 1
ATOM 780 C CA . ASP A 1 107 ? 26.334 -6.195 -16.372 1.00 83.62 107 ASP A CA 1
ATOM 781 C C . ASP A 1 107 ? 26.645 -7.702 -16.214 1.00 83.62 107 ASP A C 1
ATOM 783 O O . ASP A 1 107 ? 27.761 -8.168 -16.494 1.00 83.62 107 ASP A O 1
ATOM 787 N N . ALA A 1 108 ? 25.621 -8.486 -15.852 1.00 84.94 108 ALA A N 1
ATOM 788 C CA . ALA A 1 108 ? 25.639 -9.911 -15.531 1.00 84.94 108 ALA A CA 1
ATOM 789 C C . ALA A 1 108 ? 26.394 -10.286 -14.243 1.00 84.94 108 ALA A C 1
ATOM 791 O O . ALA A 1 108 ? 26.730 -11.467 -14.045 1.00 84.94 108 ALA A O 1
ATOM 792 N N . SER A 1 109 ? 26.669 -9.318 -13.371 1.00 89.38 109 SER A N 1
ATOM 793 C CA . SER A 1 109 ? 27.101 -9.551 -12.001 1.00 89.38 109 SER A CA 1
ATOM 794 C C . SER A 1 109 ? 25.922 -9.976 -11.110 1.00 89.38 109 SER A C 1
ATOM 796 O O . SER A 1 109 ? 24.814 -10.247 -11.580 1.00 89.38 109 SER A O 1
ATOM 798 N N . LEU A 1 110 ? 26.211 -10.187 -9.825 1.00 91.56 110 LEU A N 1
ATOM 799 C CA . LEU A 1 110 ? 25.207 -10.546 -8.829 1.00 91.56 110 LEU A CA 1
ATOM 800 C C . LEU A 1 110 ? 25.145 -9.431 -7.793 1.00 91.56 110 LEU A C 1
ATOM 802 O O . LEU A 1 110 ? 26.094 -9.278 -7.016 1.00 91.56 110 LEU A O 1
ATOM 806 N N . ALA A 1 111 ? 24.009 -8.751 -7.751 1.00 91.56 111 ALA A N 1
ATOM 807 C CA . ALA A 1 111 ? 23.616 -7.868 -6.669 1.00 91.56 111 ALA A CA 1
ATOM 808 C C . ALA A 1 111 ? 23.129 -8.733 -5.502 1.00 91.56 111 ALA A C 1
ATOM 810 O O . ALA A 1 111 ? 22.206 -9.537 -5.651 1.00 91.56 111 ALA A O 1
ATOM 811 N N . TYR A 1 112 ? 23.799 -8.647 -4.353 1.00 95.25 112 TYR A N 1
ATOM 812 C CA . TYR A 1 112 ? 23.462 -9.431 -3.162 1.00 95.25 112 TYR A CA 1
ATOM 813 C C . TYR A 1 112 ? 22.656 -8.589 -2.188 1.00 95.25 112 TYR A C 1
ATOM 815 O O . TYR A 1 112 ? 22.966 -7.421 -1.991 1.00 95.25 112 TYR A O 1
ATOM 823 N N . ALA A 1 113 ? 21.706 -9.222 -1.497 1.00 96.69 113 ALA A N 1
ATOM 824 C CA . ALA A 1 113 ? 20.938 -8.557 -0.457 1.00 96.69 113 ALA A CA 1
ATOM 825 C C . ALA A 1 113 ? 21.861 -7.926 0.599 1.00 96.69 113 ALA A C 1
ATOM 827 O O . ALA A 1 113 ? 22.738 -8.602 1.162 1.00 96.69 113 ALA A O 1
ATOM 828 N N . PHE A 1 114 ? 21.648 -6.642 0.877 1.00 94.88 114 PHE A N 1
ATOM 829 C CA . PHE A 1 114 ? 22.492 -5.834 1.754 1.00 94.88 114 PHE A CA 1
ATOM 830 C C . PHE A 1 114 ? 21.662 -5.058 2.776 1.00 94.88 114 PHE A C 1
ATOM 832 O O . PHE A 1 114 ? 20.481 -4.799 2.578 1.00 94.88 114 PHE A O 1
ATOM 839 N N . HIS A 1 115 ? 22.293 -4.694 3.893 1.00 94.88 115 HIS A N 1
ATOM 840 C CA . HIS A 1 115 ? 21.650 -3.860 4.906 1.00 94.88 115 HIS A CA 1
ATOM 841 C C . HIS A 1 115 ? 21.581 -2.413 4.411 1.00 94.88 115 HIS A C 1
ATOM 843 O O . HIS A 1 115 ? 22.631 -1.802 4.204 1.00 94.88 115 HIS A O 1
ATOM 849 N N . ASP A 1 116 ? 20.370 -1.880 4.263 1.00 89.94 116 ASP A N 1
ATOM 850 C CA . ASP A 1 116 ? 20.125 -0.474 3.954 1.00 89.94 116 ASP A CA 1
ATOM 851 C C . ASP A 1 116 ? 19.895 0.330 5.249 1.00 89.94 116 ASP A C 1
ATOM 853 O O . ASP A 1 116 ? 18.878 0.150 5.917 1.00 89.94 116 ASP A O 1
ATOM 857 N N . PRO A 1 117 ? 20.818 1.227 5.641 1.00 85.38 117 PRO A N 1
ATOM 858 C CA . PRO A 1 117 ? 20.663 2.041 6.842 1.00 85.38 117 PRO A CA 1
ATOM 859 C C . PRO A 1 117 ? 19.877 3.345 6.600 1.00 85.38 117 PRO A C 1
ATOM 861 O O . PRO A 1 117 ? 19.815 4.196 7.494 1.00 85.38 117 PRO A O 1
ATOM 864 N N . ARG A 1 118 ? 19.362 3.591 5.386 1.00 85.50 118 ARG A N 1
ATOM 865 C CA . ARG A 1 118 ? 18.625 4.821 5.054 1.00 85.50 118 ARG A CA 1
ATOM 866 C C . ARG A 1 118 ? 17.164 4.681 5.462 1.00 85.50 118 ARG A C 1
ATOM 868 O O . ARG A 1 118 ? 16.467 3.795 5.002 1.00 85.50 118 ARG A O 1
ATOM 875 N N . TYR A 1 119 ? 16.669 5.620 6.262 1.00 85.38 119 TYR A N 1
ATOM 876 C CA . TYR A 1 119 ? 15.259 5.637 6.671 1.00 85.38 119 TYR A CA 1
ATOM 877 C C . TYR A 1 119 ? 14.296 6.173 5.603 1.00 85.38 119 TYR A C 1
ATOM 879 O O . TYR A 1 119 ? 13.091 6.030 5.755 1.00 85.38 119 TYR A O 1
ATOM 887 N N . CYS A 1 120 ? 14.825 6.808 4.557 1.00 79.31 120 CYS A N 1
ATOM 888 C CA . CYS A 1 120 ? 14.078 7.309 3.407 1.00 79.31 120 CYS A CA 1
ATOM 889 C C . CYS A 1 120 ? 14.701 6.751 2.132 1.00 79.31 120 CYS A C 1
ATOM 891 O O . CYS A 1 120 ? 15.477 7.438 1.459 1.00 79.31 120 CYS A O 1
ATOM 893 N N . THR A 1 121 ? 14.422 5.485 1.846 1.00 72.69 121 THR A N 1
ATOM 894 C CA . THR A 1 121 ? 14.879 4.846 0.611 1.00 72.69 121 THR A CA 1
ATOM 895 C C . THR A 1 121 ? 14.047 5.368 -0.552 1.00 72.69 121 THR A C 1
ATOM 897 O O . THR A 1 121 ? 12.841 5.547 -0.433 1.00 72.69 121 THR A O 1
ATOM 900 N N . GLY A 1 122 ? 14.709 5.712 -1.651 1.00 69.19 122 GLY A N 1
ATOM 901 C CA . GLY A 1 122 ? 14.090 6.270 -2.843 1.00 69.19 122 GLY A CA 1
ATOM 902 C C . GLY A 1 122 ? 15.059 6.148 -4.018 1.00 69.19 122 GLY A C 1
ATOM 903 O O . GLY A 1 122 ? 16.261 6.344 -3.816 1.00 69.19 122 GLY A O 1
ATOM 904 N N . PRO A 1 123 ? 14.567 5.922 -5.245 1.00 75.06 123 PRO A N 1
ATOM 905 C CA . PRO A 1 123 ? 13.231 6.280 -5.728 1.00 75.06 123 PRO A CA 1
ATOM 906 C C . PRO A 1 123 ? 12.125 5.272 -5.388 1.00 75.06 123 PRO A C 1
ATOM 908 O O . PRO A 1 123 ? 12.375 4.195 -4.867 1.00 75.06 123 PRO A O 1
ATOM 911 N N . ASP A 1 124 ? 10.889 5.662 -5.695 1.00 84.12 124 ASP A N 1
ATOM 912 C CA . ASP A 1 124 ? 9.767 4.732 -5.777 1.00 84.12 124 ASP A CA 1
ATOM 913 C C . ASP A 1 124 ? 10.024 3.701 -6.889 1.00 84.12 124 ASP A C 1
ATOM 915 O O . ASP A 1 124 ? 10.155 4.066 -8.065 1.00 84.12 124 ASP A O 1
ATOM 919 N N . LEU A 1 125 ? 10.172 2.434 -6.496 1.00 90.50 125 LEU A N 1
ATOM 920 C CA . LEU A 1 125 ? 10.580 1.339 -7.374 1.00 90.50 125 LEU A CA 1
ATOM 921 C C . LEU A 1 125 ? 9.382 0.800 -8.180 1.00 90.50 125 LEU A C 1
ATOM 923 O O . LEU A 1 125 ? 8.266 1.317 -8.145 1.00 90.50 125 LEU A O 1
ATOM 927 N N . GLN A 1 126 ? 9.604 -0.220 -9.003 1.00 90.62 126 GLN A N 1
ATOM 928 C CA . GLN A 1 126 ? 8.566 -0.805 -9.839 1.00 90.62 126 GLN A CA 1
ATOM 929 C C . GLN A 1 126 ? 7.627 -1.725 -9.080 1.00 90.62 126 GLN A C 1
ATOM 931 O O . GLN A 1 126 ? 7.936 -2.863 -8.769 1.00 90.62 126 GLN A O 1
ATOM 936 N N . HIS A 1 127 ? 6.383 -1.286 -8.964 1.00 94.31 127 HIS A N 1
ATOM 937 C CA . HIS A 1 127 ? 5.281 -2.101 -8.443 1.00 94.31 127 HIS A CA 1
ATOM 938 C C . HIS A 1 127 ? 4.056 -2.120 -9.366 1.00 94.31 127 HIS A C 1
ATOM 940 O O . HIS A 1 127 ? 2.990 -2.632 -9.026 1.00 94.31 127 HIS A O 1
ATOM 946 N N . ASN A 1 128 ? 4.179 -1.591 -10.590 1.00 94.38 128 ASN A N 1
ATOM 947 C CA . ASN A 1 128 ? 3.092 -1.668 -11.566 1.00 94.38 128 ASN A CA 1
ATOM 948 C C . ASN A 1 128 ? 2.896 -3.103 -12.097 1.00 94.38 128 ASN A C 1
ATOM 950 O O . ASN A 1 128 ? 3.792 -3.941 -12.050 1.00 94.38 128 ASN A O 1
ATOM 954 N N . TRP A 1 129 ? 1.726 -3.375 -12.686 1.00 95.56 129 TRP A N 1
ATOM 955 C CA . TRP A 1 129 ? 1.367 -4.700 -13.206 1.00 95.56 129 TRP A CA 1
ATOM 956 C C . TRP A 1 129 ? 2.432 -5.322 -14.119 1.00 95.56 129 TRP A C 1
ATOM 958 O O . TRP A 1 129 ? 2.743 -6.503 -13.984 1.00 95.56 129 TRP A O 1
ATOM 968 N N . GLN A 1 130 ? 2.988 -4.560 -15.062 1.00 94.00 130 GLN A N 1
ATOM 969 C CA . GLN A 1 130 ? 3.990 -5.086 -15.984 1.00 94.00 130 GLN A CA 1
ATOM 970 C C . GLN A 1 130 ? 5.315 -5.358 -15.260 1.00 94.00 130 GLN A C 1
ATOM 972 O O . GLN A 1 130 ? 5.840 -6.467 -15.377 1.00 94.00 130 GLN A O 1
ATOM 977 N N . GLY A 1 131 ? 5.823 -4.365 -14.528 1.00 94.19 131 GLY A N 1
ATOM 978 C CA . GLY A 1 131 ? 7.085 -4.416 -13.796 1.00 94.19 131 GLY A CA 1
ATOM 979 C C . GLY A 1 131 ? 7.101 -5.583 -12.823 1.00 94.19 131 GLY A C 1
ATOM 980 O O . GLY A 1 131 ? 7.948 -6.456 -12.945 1.00 94.19 131 GLY A O 1
ATOM 981 N N . SER A 1 132 ? 6.076 -5.721 -11.987 1.00 96.50 132 SER A N 1
ATOM 982 C CA . SER A 1 132 ? 6.015 -6.795 -10.990 1.00 96.50 132 SER A CA 1
ATOM 983 C C . SER A 1 132 ? 5.939 -8.203 -11.585 1.00 96.50 132 SER A C 1
ATOM 985 O O . SER A 1 132 ? 6.467 -9.154 -11.012 1.00 96.50 132 SER A O 1
ATOM 987 N N . HIS A 1 133 ? 5.350 -8.373 -12.774 1.00 97.06 133 HIS A N 1
ATOM 988 C CA . HIS A 1 133 ? 5.437 -9.657 -13.483 1.00 97.06 133 HIS A CA 1
ATOM 989 C C . HIS A 1 133 ? 6.833 -9.906 -14.071 1.00 97.06 133 HIS A C 1
ATOM 991 O O . HIS A 1 133 ? 7.245 -11.062 -14.185 1.00 97.06 133 HIS A O 1
ATOM 997 N N . GLN A 1 134 ? 7.555 -8.852 -14.462 1.00 95.50 134 GLN A N 1
ATOM 998 C CA . GLN A 1 134 ? 8.954 -8.952 -14.879 1.00 95.50 134 GLN A CA 1
ATOM 999 C C . GLN A 1 134 ? 9.868 -9.247 -13.683 1.00 95.50 134 GLN A C 1
ATOM 1001 O O . GLN A 1 134 ? 10.756 -10.075 -13.824 1.00 95.50 134 GLN A O 1
ATOM 1006 N N . GLU A 1 135 ? 9.616 -8.671 -12.508 1.00 96.62 135 GLU A N 1
ATOM 1007 C CA . GLU A 1 135 ? 10.327 -9.003 -11.264 1.00 96.62 135 GLU A CA 1
ATOM 1008 C C . GLU A 1 135 ? 10.150 -10.484 -10.908 1.00 96.62 135 GLU A C 1
ATOM 1010 O O . GLU A 1 135 ? 11.115 -11.191 -10.612 1.00 96.62 135 GLU A O 1
ATOM 1015 N N . ALA A 1 136 ? 8.915 -10.980 -11.027 1.00 96.94 136 ALA A N 1
ATOM 1016 C CA . ALA A 1 136 ? 8.561 -12.371 -10.770 1.00 96.94 136 ALA A CA 1
ATOM 1017 C C . ALA A 1 136 ? 9.244 -13.338 -11.759 1.00 96.94 136 ALA A C 1
ATOM 1019 O O . ALA A 1 136 ? 9.752 -14.392 -11.365 1.00 96.94 136 ALA A O 1
ATOM 1020 N N . ASN A 1 137 ? 9.261 -12.998 -13.052 1.00 95.81 137 ASN A N 1
ATOM 1021 C CA . ASN A 1 137 ? 9.955 -13.757 -14.092 1.00 95.81 137 ASN A CA 1
ATOM 1022 C C . ASN A 1 137 ? 10.376 -12.847 -15.250 1.00 95.81 137 ASN A C 1
ATOM 1024 O O . ASN A 1 137 ? 9.585 -12.577 -16.164 1.00 95.81 137 ASN A O 1
ATOM 1028 N N . TYR A 1 138 ? 11.650 -12.465 -15.274 1.00 93.69 138 TYR A N 1
ATOM 1029 C CA . TYR A 1 138 ? 12.159 -11.474 -16.221 1.00 93.69 138 TYR A CA 1
ATOM 1030 C C . TYR A 1 138 ? 12.030 -11.941 -17.674 1.00 93.69 138 TYR A C 1
ATOM 1032 O O . TYR A 1 138 ? 11.621 -11.202 -18.573 1.00 93.69 138 TYR A O 1
ATOM 1040 N N . SER A 1 139 ? 12.337 -13.218 -17.912 1.00 92.88 139 SER A N 1
ATOM 1041 C CA . SER A 1 139 ? 12.346 -13.812 -19.254 1.00 92.88 139 SER A CA 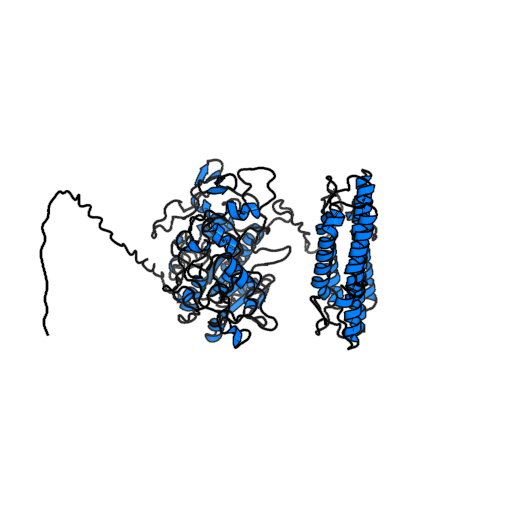1
ATOM 1042 C C . SER A 1 139 ? 10.954 -14.140 -19.805 1.00 92.88 139 SER A C 1
ATOM 1044 O O . SER A 1 139 ? 10.777 -14.262 -21.021 1.00 92.88 139 SER A O 1
ATOM 1046 N N . SER A 1 140 ? 9.967 -14.329 -18.926 1.00 93.44 140 SER A N 1
ATOM 1047 C CA . SER A 1 140 ? 8.614 -14.753 -19.284 1.00 93.44 140 SER A CA 1
ATOM 1048 C C . SER A 1 140 ? 7.564 -14.213 -18.294 1.00 93.44 140 SER A C 1
ATOM 1050 O O . SER A 1 140 ? 6.931 -15.013 -17.594 1.00 93.44 140 SER A O 1
ATOM 1052 N N . PRO A 1 141 ? 7.278 -12.896 -18.300 1.00 92.19 141 PRO A N 1
ATOM 1053 C CA . PRO A 1 141 ? 6.402 -12.254 -17.309 1.00 92.19 141 PRO A CA 1
ATOM 1054 C C . PRO A 1 141 ? 4.986 -12.847 -17.253 1.00 92.19 141 PRO A C 1
ATOM 1056 O O . PRO A 1 141 ? 4.439 -13.116 -16.190 1.00 92.19 141 PRO A O 1
ATOM 1059 N N . ALA A 1 142 ? 4.402 -13.172 -18.412 1.00 88.38 142 ALA A N 1
ATOM 1060 C CA . ALA A 1 142 ? 3.079 -13.803 -18.496 1.00 88.38 142 ALA A CA 1
ATOM 1061 C C . ALA A 1 142 ? 3.022 -15.230 -17.912 1.00 88.38 142 ALA A C 1
ATOM 1063 O O . ALA A 1 142 ? 1.939 -15.764 -17.678 1.00 88.38 142 ALA A O 1
ATOM 1064 N N . GLY A 1 143 ? 4.182 -15.869 -17.741 1.00 88.12 143 GLY A N 1
ATOM 1065 C CA . GLY A 1 143 ? 4.334 -17.241 -17.262 1.00 88.12 143 GLY A CA 1
ATOM 1066 C C . GLY A 1 143 ? 4.725 -17.348 -15.788 1.00 88.12 143 GLY A C 1
ATOM 1067 O O . GLY A 1 143 ? 4.993 -18.467 -15.349 1.00 88.12 143 GLY A O 1
ATOM 1068 N N . ALA A 1 144 ? 4.755 -16.235 -15.043 1.00 89.19 144 ALA A N 1
ATOM 1069 C CA . ALA A 1 144 ? 5.218 -16.188 -13.655 1.00 89.19 144 ALA A CA 1
ATOM 1070 C C . ALA A 1 144 ? 4.519 -17.225 -12.754 1.00 89.19 144 ALA A C 1
ATOM 1072 O O . ALA A 1 144 ? 5.187 -17.946 -12.021 1.00 89.19 144 ALA A O 1
ATOM 1073 N N . LEU A 1 145 ? 3.203 -17.425 -12.894 1.00 89.88 145 LEU A N 1
ATOM 1074 C CA . LEU A 1 145 ? 2.469 -18.440 -12.122 1.00 89.88 145 LEU A CA 1
ATOM 1075 C C . LEU A 1 145 ? 3.001 -19.874 -12.314 1.00 89.88 145 LEU A C 1
ATOM 1077 O O . LEU A 1 145 ? 2.938 -20.691 -11.398 1.00 89.88 145 LEU A O 1
ATOM 1081 N N . LEU A 1 146 ? 3.480 -20.219 -13.514 1.00 89.81 146 LEU A N 1
ATOM 1082 C CA . LEU A 1 146 ? 4.027 -21.555 -13.781 1.00 89.81 146 LEU A CA 1
ATOM 1083 C C . LEU A 1 146 ? 5.446 -21.705 -13.230 1.00 89.81 146 LEU A C 1
ATOM 1085 O O . LEU A 1 146 ? 5.837 -22.803 -12.832 1.00 89.81 146 LEU A O 1
ATOM 1089 N N . PHE A 1 147 ? 6.218 -20.621 -13.269 1.00 92.19 147 PHE A N 1
ATOM 1090 C CA . PHE A 1 147 ? 7.584 -20.555 -12.780 1.00 92.19 147 PHE A CA 1
ATOM 1091 C C . PHE A 1 147 ? 7.949 -19.095 -12.491 1.00 92.19 147 PHE A C 1
ATOM 1093 O O . PHE A 1 147 ? 8.082 -18.306 -13.426 1.00 92.19 147 PHE A O 1
ATOM 1100 N N . SER A 1 148 ? 8.124 -18.764 -11.211 1.00 94.81 148 SER A N 1
ATOM 1101 C CA . SER A 1 148 ? 8.528 -17.439 -10.731 1.00 94.81 148 SER A CA 1
ATOM 1102 C C . SER A 1 148 ? 9.877 -17.574 -10.029 1.00 94.81 148 SER A C 1
ATOM 1104 O O . SER A 1 148 ? 9.911 -17.950 -8.858 1.00 94.81 148 SER A O 1
ATOM 1106 N N . PRO A 1 149 ? 11.002 -17.406 -10.740 1.00 95.25 149 PRO A N 1
ATOM 1107 C CA . PRO A 1 149 ? 12.322 -17.417 -10.117 1.00 95.25 149 PRO A CA 1
ATOM 1108 C C . PRO A 1 149 ? 12.591 -16.171 -9.261 1.00 95.25 149 PRO A C 1
ATOM 1110 O O . PRO A 1 149 ? 13.577 -16.186 -8.531 1.00 95.25 149 PRO A O 1
ATOM 1113 N N . ASN A 1 150 ? 11.739 -15.138 -9.349 1.00 97.06 150 ASN A N 1
ATOM 1114 C CA . ASN A 1 150 ? 11.927 -13.834 -8.711 1.00 97.06 150 ASN A CA 1
ATOM 1115 C C . ASN A 1 150 ? 13.278 -13.221 -9.113 1.00 97.06 150 ASN A C 1
ATOM 1117 O O . ASN A 1 150 ? 14.068 -12.787 -8.279 1.00 97.06 150 ASN A O 1
ATOM 1121 N N . ASP A 1 151 ? 13.570 -13.283 -10.414 1.00 94.62 151 ASP A N 1
ATOM 1122 C CA . ASP A 1 151 ? 14.878 -12.992 -10.993 1.00 94.62 151 ASP A CA 1
ATOM 1123 C C . ASP A 1 151 ? 14.948 -11.662 -11.751 1.00 94.62 151 ASP A C 1
ATOM 1125 O O . ASP A 1 151 ? 15.940 -11.424 -12.443 1.00 94.62 151 ASP A O 1
ATOM 1129 N N . GLY A 1 152 ? 13.924 -10.816 -11.653 1.00 94.19 152 GLY A N 1
ATOM 1130 C CA . GLY A 1 152 ? 13.882 -9.553 -12.382 1.00 94.19 152 GLY A CA 1
ATOM 1131 C C . GLY A 1 152 ? 13.971 -8.295 -11.534 1.00 94.19 152 GLY A C 1
ATOM 1132 O O . GLY A 1 152 ? 14.002 -7.233 -12.129 1.00 94.19 152 GLY A O 1
ATOM 1133 N N . PHE A 1 153 ? 13.979 -8.381 -10.203 1.00 94.88 153 PHE A N 1
ATOM 1134 C CA . PHE A 1 153 ? 13.966 -7.214 -9.312 1.00 94.88 153 PHE A CA 1
ATOM 1135 C C . PHE A 1 153 ? 15.031 -6.173 -9.663 1.00 94.88 153 PHE A C 1
ATOM 1137 O O . PHE A 1 153 ? 14.679 -5.042 -9.976 1.00 94.88 153 PHE A O 1
ATOM 1144 N N . VAL A 1 154 ? 16.300 -6.571 -9.715 1.00 92.69 154 VAL A N 1
ATOM 1145 C CA . VAL A 1 154 ? 17.414 -5.668 -10.047 1.00 92.69 154 VAL A CA 1
ATOM 1146 C C . VAL A 1 154 ? 17.321 -5.223 -11.505 1.00 92.69 154 VAL A C 1
ATOM 1148 O O . VAL A 1 154 ? 17.212 -4.041 -11.777 1.00 92.69 154 VAL A O 1
ATOM 1151 N N . LEU A 1 155 ? 17.175 -6.145 -12.461 1.00 90.44 155 LEU A N 1
ATOM 1152 C CA . LEU A 1 155 ? 17.080 -5.801 -13.893 1.00 90.44 155 LEU A CA 1
ATOM 1153 C C . LEU A 1 155 ? 15.906 -4.880 -14.277 1.00 90.44 155 LEU A C 1
ATOM 1155 O O . LEU A 1 155 ? 15.944 -4.229 -15.324 1.00 90.44 155 LEU A O 1
ATOM 1159 N N . VAL A 1 156 ? 14.800 -4.931 -13.535 1.00 90.00 156 VAL A N 1
ATOM 1160 C CA . VAL A 1 156 ? 13.613 -4.101 -13.780 1.00 90.00 156 VAL A CA 1
ATOM 1161 C C . VAL A 1 156 ? 13.788 -2.738 -13.131 1.00 90.00 156 VAL A C 1
ATOM 1163 O O . VAL A 1 156 ? 13.437 -1.735 -13.754 1.00 90.00 156 VAL A O 1
ATOM 1166 N N . ASN A 1 157 ? 14.330 -2.710 -11.914 1.00 88.31 157 ASN A N 1
ATOM 1167 C CA . ASN A 1 157 ? 14.490 -1.487 -11.146 1.00 88.31 157 ASN A CA 1
ATOM 1168 C C . ASN A 1 157 ? 15.752 -0.705 -11.505 1.00 88.31 157 ASN A C 1
ATOM 1170 O O . ASN A 1 157 ? 15.700 0.507 -11.410 1.00 88.31 157 ASN A O 1
ATOM 1174 N N . ASP A 1 158 ? 16.789 -1.313 -12.071 1.00 78.50 158 ASP A N 1
ATOM 1175 C CA . ASP A 1 158 ? 18.002 -0.624 -12.542 1.00 78.50 158 ASP A CA 1
ATOM 1176 C C . ASP A 1 158 ? 17.675 0.522 -13.532 1.00 78.50 158 ASP A C 1
ATOM 1178 O O . ASP A 1 158 ? 18.114 1.664 -13.403 1.00 78.50 158 ASP A O 1
ATOM 1182 N N . ALA A 1 159 ? 16.736 0.297 -14.462 1.00 60.81 159 ALA A N 1
ATOM 1183 C CA . ALA A 1 159 ? 16.245 1.356 -15.356 1.00 60.81 159 ALA A CA 1
ATOM 1184 C C . ALA A 1 159 ? 15.409 2.453 -14.640 1.00 60.81 159 ALA A C 1
ATOM 1186 O O . ALA A 1 159 ? 15.222 3.547 -15.189 1.00 60.81 159 ALA A O 1
ATOM 1187 N N . GLN A 1 160 ? 14.829 2.086 -13.491 1.00 56.72 160 GLN A N 1
ATOM 1188 C CA . GLN A 1 160 ? 14.071 2.813 -12.452 1.00 56.72 160 GLN A CA 1
ATOM 1189 C C . GLN A 1 160 ? 14.870 3.692 -11.469 1.00 56.72 160 GLN A C 1
ATOM 1191 O O . GLN A 1 160 ? 14.364 4.692 -10.953 1.00 56.72 160 GLN A O 1
ATOM 1196 N N . GLU A 1 161 ? 16.085 3.247 -11.159 1.00 61.97 161 GLU A N 1
ATOM 1197 C CA . GLU A 1 161 ? 16.836 3.572 -9.945 1.00 61.97 161 GLU A CA 1
ATOM 1198 C C . GLU A 1 161 ? 17.619 4.896 -10.050 1.00 61.97 161 GLU A C 1
ATOM 1200 O O . GLU A 1 161 ? 17.509 5.661 -11.019 1.00 61.97 161 GLU A O 1
ATOM 1205 N N . GLN A 1 162 ? 18.355 5.251 -8.989 1.00 48.53 162 GLN A N 1
ATOM 1206 C CA . GLN A 1 162 ? 19.214 6.437 -9.005 1.00 48.53 162 GLN A CA 1
ATOM 1207 C C . GLN A 1 162 ? 20.238 6.337 -10.146 1.00 48.53 162 GLN A C 1
ATOM 1209 O O . GLN A 1 162 ? 20.778 5.275 -10.413 1.00 48.53 162 GLN A O 1
ATOM 1214 N N . ILE A 1 163 ? 20.519 7.463 -10.818 1.00 46.69 163 ILE A N 1
ATOM 1215 C CA . ILE A 1 163 ? 21.448 7.515 -11.958 1.00 46.69 163 ILE A CA 1
ATOM 1216 C C . ILE A 1 163 ? 22.797 6.896 -11.571 1.00 46.69 163 ILE A C 1
ATOM 1218 O O . ILE A 1 163 ? 23.563 7.507 -10.818 1.00 46.69 163 ILE A O 1
ATOM 1222 N N . ASP A 1 164 ? 23.082 5.743 -12.174 1.00 49.34 164 ASP A N 1
ATOM 1223 C CA . ASP A 1 164 ? 24.337 5.014 -12.081 1.00 49.34 164 ASP A CA 1
ATOM 1224 C C . ASP A 1 164 ? 25.520 5.941 -12.421 1.00 49.34 164 ASP A C 1
ATOM 1226 O O . ASP A 1 164 ? 25.739 6.396 -13.554 1.00 49.34 164 ASP A O 1
ATOM 1230 N N . SER A 1 165 ? 26.257 6.316 -11.376 1.00 43.84 165 SER A N 1
ATOM 1231 C CA . SER A 1 165 ? 27.531 7.027 -11.498 1.00 43.84 165 SER A CA 1
ATOM 1232 C C . SER A 1 165 ? 28.721 6.141 -11.109 1.00 43.84 165 SER A C 1
ATOM 1234 O O . SER A 1 165 ? 29.857 6.638 -11.056 1.00 43.84 165 SER A O 1
ATOM 1236 N N . GLY A 1 166 ? 28.466 4.833 -10.941 1.00 54.19 166 GLY A N 1
ATOM 1237 C CA . GLY A 1 166 ? 29.418 3.739 -10.790 1.00 54.19 166 GLY A CA 1
ATOM 1238 C C . GLY A 1 166 ? 29.006 2.695 -9.744 1.00 54.19 166 GLY A C 1
ATOM 1239 O O . GLY A 1 166 ? 28.883 3.056 -8.583 1.00 54.19 166 GLY A O 1
ATOM 1240 N N . GLU A 1 167 ? 29.008 1.422 -10.151 1.00 58.69 167 GLU A N 1
ATOM 1241 C CA . GLU A 1 167 ? 28.744 0.208 -9.354 1.00 58.69 167 GLU A CA 1
ATOM 1242 C C . GLU A 1 167 ? 29.346 0.171 -7.936 1.00 58.69 167 GLU A C 1
ATOM 1244 O O . GLU A 1 167 ? 30.568 0.018 -7.736 1.00 58.69 167 GLU A O 1
ATOM 1249 N N . THR A 1 168 ? 28.482 0.199 -6.929 1.00 64.69 168 THR A N 1
ATOM 1250 C CA . THR A 1 168 ? 28.768 -0.168 -5.546 1.00 64.69 168 THR A CA 1
ATOM 1251 C C . THR A 1 168 ? 27.849 -1.299 -5.072 1.00 64.69 168 THR A C 1
ATOM 1253 O O . THR A 1 168 ? 26.731 -1.437 -5.545 1.00 64.69 168 THR A O 1
ATOM 1256 N N . PRO A 1 169 ? 28.275 -2.121 -4.090 1.00 61.97 169 PRO A N 1
ATOM 1257 C CA . PRO A 1 169 ? 27.472 -3.250 -3.599 1.00 61.97 169 PRO A CA 1
ATOM 1258 C C . PRO A 1 169 ? 26.138 -2.894 -2.916 1.00 61.97 169 PRO A C 1
ATOM 1260 O O . PRO A 1 169 ? 25.530 -3.784 -2.327 1.00 61.97 169 PRO A O 1
ATOM 1263 N N . THR A 1 170 ? 25.768 -1.613 -2.868 1.00 69.56 170 THR A N 1
ATOM 1264 C CA . THR A 1 170 ? 24.579 -1.087 -2.184 1.00 69.56 170 THR A CA 1
ATOM 1265 C C . THR A 1 170 ? 23.794 -0.112 -3.063 1.00 69.56 170 THR A C 1
ATOM 1267 O O . THR A 1 170 ? 23.072 0.722 -2.521 1.00 69.56 170 THR A O 1
ATOM 1270 N N . ASP A 1 171 ? 24.011 -0.142 -4.378 1.00 73.81 171 ASP A N 1
ATOM 1271 C CA . ASP A 1 171 ? 23.351 0.780 -5.309 1.00 73.81 171 ASP A CA 1
ATOM 1272 C C . ASP A 1 171 ? 21.938 0.305 -5.686 1.00 73.81 171 ASP A C 1
ATOM 1274 O O . ASP A 1 171 ? 21.069 1.142 -5.914 1.00 73.81 171 ASP A O 1
ATOM 1278 N N . ASP A 1 172 ? 21.691 -1.009 -5.628 1.00 80.31 172 ASP A N 1
ATOM 1279 C CA . ASP A 1 172 ? 20.402 -1.623 -5.963 1.00 80.31 172 ASP A CA 1
ATOM 1280 C C . ASP A 1 172 ? 19.403 -1.568 -4.796 1.00 80.31 172 ASP A C 1
ATOM 1282 O O . ASP A 1 172 ? 19.245 -2.526 -4.024 1.00 80.31 172 ASP A O 1
ATOM 1286 N N . ASP A 1 173 ? 18.702 -0.444 -4.648 1.00 86.44 173 ASP A N 1
ATOM 1287 C CA . ASP A 1 173 ? 17.733 -0.214 -3.565 1.00 86.44 173 ASP A CA 1
ATOM 1288 C C . ASP A 1 173 ? 16.696 -1.350 -3.443 1.00 86.44 173 ASP A C 1
ATOM 1290 O O . ASP A 1 173 ? 16.301 -1.716 -2.330 1.00 86.44 173 ASP A O 1
ATOM 1294 N N . THR A 1 174 ? 16.305 -1.969 -4.565 1.00 91.81 174 THR A N 1
ATOM 1295 C CA . THR A 1 174 ? 15.346 -3.086 -4.604 1.00 91.81 174 THR A CA 1
ATOM 1296 C C . THR A 1 174 ? 15.751 -4.281 -3.736 1.00 91.81 174 THR A C 1
ATOM 1298 O O . THR A 1 174 ? 14.880 -4.919 -3.146 1.00 91.81 174 THR A O 1
ATOM 1301 N N . ILE A 1 175 ? 17.046 -4.593 -3.595 1.00 93.19 175 ILE A N 1
ATOM 1302 C CA . ILE A 1 175 ? 17.517 -5.770 -2.837 1.00 93.19 175 ILE A CA 1
ATOM 1303 C C . ILE A 1 175 ? 18.027 -5.424 -1.427 1.00 93.19 175 ILE A C 1
ATOM 1305 O O . ILE A 1 175 ? 18.543 -6.289 -0.707 1.00 93.19 175 ILE A O 1
ATOM 1309 N N . GLY A 1 176 ? 17.850 -4.172 -1.003 1.00 94.06 176 GLY A N 1
ATOM 1310 C CA . GLY A 1 176 ? 18.121 -3.727 0.359 1.00 94.06 176 GLY A CA 1
ATOM 1311 C C . GLY A 1 176 ? 17.173 -4.357 1.388 1.00 94.06 176 GLY A C 1
ATOM 1312 O O . GLY A 1 176 ? 16.012 -4.657 1.104 1.00 94.06 176 GLY A O 1
ATOM 1313 N N . PHE A 1 177 ? 17.657 -4.548 2.615 1.00 96.50 177 PHE A N 1
ATOM 1314 C CA . PHE A 1 177 ? 16.845 -4.939 3.770 1.00 96.50 177 PHE A CA 1
ATOM 1315 C C . PHE A 1 177 ? 17.151 -4.081 4.997 1.00 96.50 177 PHE A C 1
ATOM 1317 O O . PHE A 1 177 ? 18.282 -3.629 5.195 1.00 96.50 177 PHE A O 1
ATOM 1324 N N . TYR A 1 178 ? 16.164 -3.959 5.875 1.00 96.19 178 TYR A N 1
ATOM 1325 C CA . TYR A 1 178 ? 16.280 -3.361 7.200 1.00 96.19 178 TYR A CA 1
ATOM 1326 C C . TYR A 1 178 ? 16.508 -4.415 8.281 1.00 96.19 178 TYR A C 1
ATOM 1328 O O . TYR A 1 178 ? 16.203 -5.599 8.108 1.00 96.19 178 TYR A O 1
ATOM 1336 N N . ASN A 1 179 ? 17.068 -3.994 9.415 1.00 95.94 179 ASN A N 1
ATOM 1337 C CA . ASN A 1 179 ? 17.301 -4.872 10.556 1.00 95.94 179 ASN A CA 1
ATOM 1338 C C . ASN A 1 179 ? 16.750 -4.305 11.877 1.00 95.94 179 ASN A C 1
ATOM 1340 O O . ASN A 1 179 ? 16.026 -3.308 11.907 1.00 95.94 179 ASN A O 1
ATOM 1344 N N . GLU A 1 180 ? 17.065 -4.970 12.995 1.00 94.25 180 GLU A N 1
ATOM 1345 C CA . GLU A 1 180 ? 16.534 -4.612 14.312 1.00 94.25 180 GLU A CA 1
ATOM 1346 C C . GLU A 1 180 ? 16.975 -3.236 14.835 1.00 94.25 180 GLU A C 1
ATOM 1348 O O . GLU A 1 180 ? 16.340 -2.710 15.750 1.00 94.25 180 GLU A O 1
ATOM 1353 N N . ASP A 1 181 ? 18.068 -2.684 14.306 1.00 92.50 181 ASP A N 1
ATOM 1354 C CA . ASP A 1 181 ? 18.572 -1.364 14.679 1.00 92.50 181 ASP A CA 1
ATOM 1355 C C . ASP A 1 181 ? 17.794 -0.251 13.955 1.00 92.50 181 ASP A C 1
ATOM 1357 O O . ASP A 1 181 ? 17.650 0.841 14.512 1.00 92.50 181 ASP A O 1
ATOM 1361 N N . ASP A 1 182 ? 17.254 -0.540 12.764 1.00 91.75 182 ASP A N 1
ATOM 1362 C CA . ASP A 1 182 ? 16.498 0.416 11.946 1.00 91.75 182 ASP A CA 1
ATOM 1363 C C . ASP A 1 182 ? 14.997 0.393 12.269 1.00 91.75 182 ASP A C 1
ATOM 1365 O O . ASP A 1 182 ? 14.373 1.450 12.381 1.00 91.75 182 ASP A O 1
ATOM 1369 N N . LEU A 1 183 ? 14.437 -0.812 12.462 1.00 94.38 183 LEU A N 1
ATOM 1370 C CA . LEU A 1 183 ? 13.008 -1.073 12.699 1.00 94.38 183 LEU A CA 1
ATOM 1371 C C . LEU A 1 183 ? 12.755 -1.776 14.053 1.00 94.38 183 LEU A C 1
ATOM 1373 O O . LEU A 1 183 ? 12.213 -2.894 14.116 1.00 94.38 183 LEU A O 1
ATOM 1377 N N . PRO A 1 184 ? 13.179 -1.173 15.182 1.00 93.88 184 PRO A N 1
ATOM 1378 C CA . PRO A 1 184 ? 13.152 -1.830 16.483 1.00 93.88 184 PRO A CA 1
ATOM 1379 C C . PRO A 1 184 ? 11.735 -2.148 16.972 1.00 93.88 184 PRO A C 1
ATOM 1381 O O . PRO A 1 184 ? 11.542 -3.131 17.702 1.00 93.88 184 PRO A O 1
ATOM 1384 N N . PHE A 1 185 ? 10.727 -1.341 16.620 1.00 96.75 185 PHE A N 1
ATOM 1385 C CA . PHE A 1 185 ? 9.355 -1.630 17.032 1.00 96.75 185 PHE A CA 1
ATOM 1386 C C . PHE A 1 185 ? 8.753 -2.758 16.198 1.00 96.75 185 PHE A C 1
ATOM 1388 O O . PHE A 1 185 ? 8.160 -3.662 16.798 1.00 96.75 185 PHE A O 1
ATOM 1395 N N . TYR A 1 186 ? 8.960 -2.780 14.878 1.00 97.88 186 TYR A N 1
ATOM 1396 C CA . TYR A 1 186 ? 8.478 -3.878 14.031 1.00 97.88 186 TYR A CA 1
ATOM 1397 C C . TYR A 1 186 ? 9.101 -5.221 14.398 1.00 97.88 186 TYR A C 1
ATOM 1399 O O . TYR A 1 186 ? 8.371 -6.193 14.624 1.00 97.88 186 TYR A O 1
ATOM 1407 N N . TYR A 1 187 ? 10.420 -5.271 14.599 1.00 97.56 187 TYR A N 1
ATOM 1408 C CA . TYR A 1 187 ? 11.089 -6.481 15.086 1.00 97.56 187 TYR A CA 1
ATOM 1409 C C . TYR A 1 187 ? 10.539 -6.915 16.442 1.00 97.56 187 TYR A C 1
ATOM 1411 O O . TYR A 1 187 ? 10.288 -8.100 16.674 1.00 97.56 187 TYR A O 1
ATOM 1419 N N . GLY A 1 188 ? 10.309 -5.971 17.354 1.00 97.00 188 GLY A N 1
ATOM 1420 C CA . GLY A 1 188 ? 9.815 -6.315 18.676 1.00 97.00 188 GLY A CA 1
ATOM 1421 C C . GLY A 1 188 ? 8.361 -6.786 18.693 1.00 97.00 188 GLY A C 1
ATOM 1422 O O . GLY A 1 188 ? 8.059 -7.687 19.476 1.00 97.00 188 GLY A O 1
ATOM 1423 N N . ILE A 1 189 ? 7.458 -6.269 17.846 1.00 97.81 189 ILE A N 1
ATOM 1424 C CA . ILE A 1 189 ? 6.095 -6.828 17.745 1.00 97.81 189 ILE A CA 1
ATOM 1425 C C . ILE A 1 189 ? 6.099 -8.201 17.066 1.00 97.81 189 ILE A C 1
ATOM 1427 O O . ILE A 1 189 ? 5.395 -9.088 17.548 1.00 97.81 189 ILE A O 1
ATOM 1431 N N . ALA A 1 190 ? 6.942 -8.420 16.051 1.00 97.69 190 ALA A N 1
ATOM 1432 C CA . ALA A 1 190 ? 7.089 -9.715 15.385 1.00 97.69 190 ALA A CA 1
ATOM 1433 C C . ALA A 1 190 ? 7.664 -10.794 16.321 1.00 97.69 190 ALA A C 1
ATOM 1435 O O . ALA A 1 190 ? 7.285 -11.956 16.241 1.00 97.69 190 ALA A O 1
ATOM 1436 N N . GLN A 1 191 ? 8.538 -10.425 17.264 1.00 97.00 191 GLN A N 1
ATOM 1437 C CA . GLN A 1 191 ? 9.063 -11.331 18.303 1.00 97.00 191 GLN A CA 1
ATOM 1438 C C . GLN A 1 191 ? 8.152 -11.456 19.535 1.00 97.00 191 GLN A C 1
ATOM 1440 O O . GLN A 1 191 ? 8.427 -12.249 20.438 1.00 97.00 191 GLN A O 1
ATOM 1445 N N . THR A 1 192 ? 7.091 -10.654 19.610 1.00 96.75 192 THR A N 1
ATOM 1446 C CA . THR A 1 192 ? 6.155 -10.637 20.740 1.00 96.75 192 THR A CA 1
ATOM 1447 C C . THR A 1 192 ? 4.878 -11.401 20.421 1.00 96.75 192 THR A C 1
ATOM 1449 O O . THR A 1 192 ? 4.399 -12.181 21.246 1.00 96.75 192 THR A O 1
ATOM 1452 N N . PHE A 1 193 ? 4.325 -11.156 19.239 1.00 98.12 193 PHE A N 1
ATOM 1453 C CA . PHE A 1 193 ? 3.056 -11.694 18.771 1.00 98.12 193 PHE A CA 1
ATOM 1454 C C . PHE A 1 193 ? 3.280 -12.745 17.680 1.00 98.12 193 PHE A C 1
ATOM 1456 O O . PHE A 1 193 ? 4.407 -13.172 17.433 1.00 98.12 193 PHE A O 1
ATOM 1463 N N . ALA A 1 194 ? 2.188 -13.192 17.074 1.00 98.38 194 ALA A N 1
ATOM 1464 C CA . ALA A 1 194 ? 2.195 -14.117 15.966 1.00 98.38 194 ALA A CA 1
ATOM 1465 C C . ALA A 1 194 ? 2.343 -13.338 14.653 1.00 98.38 194 ALA A C 1
ATOM 1467 O O . ALA A 1 194 ? 1.717 -12.290 14.467 1.00 98.38 194 ALA A O 1
ATOM 1468 N N . MET A 1 195 ? 3.148 -13.868 13.743 1.00 98.44 195 MET A N 1
ATOM 1469 C CA . MET A 1 195 ? 3.361 -13.343 12.395 1.00 98.44 195 MET A CA 1
ATOM 1470 C C . MET A 1 195 ? 3.080 -14.428 11.356 1.00 98.44 195 MET A C 1
ATOM 1472 O O . MET A 1 195 ? 3.008 -15.611 11.695 1.00 98.44 195 MET A O 1
ATOM 1476 N N . ASN A 1 196 ? 2.926 -14.039 10.094 1.00 98.62 196 ASN A N 1
ATOM 1477 C CA . ASN A 1 196 ? 2.764 -14.976 8.985 1.00 98.62 196 ASN A CA 1
ATOM 1478 C C . ASN A 1 196 ? 3.840 -14.695 7.925 1.00 98.62 196 ASN A C 1
ATOM 1480 O O . ASN A 1 196 ? 3.857 -13.615 7.342 1.00 98.62 196 ASN A O 1
ATOM 1484 N N . ASP A 1 197 ? 4.739 -15.656 7.692 1.00 98.38 197 ASP A N 1
ATOM 1485 C CA . ASP A 1 197 ? 5.821 -15.546 6.695 1.00 98.38 197 ASP A CA 1
ATOM 1486 C C . ASP A 1 197 ? 5.419 -16.065 5.301 1.00 98.38 197 ASP A C 1
ATOM 1488 O O . ASP A 1 197 ? 6.246 -16.177 4.393 1.00 98.38 197 ASP A O 1
ATOM 1492 N N . ARG A 1 198 ? 4.130 -16.375 5.133 1.00 98.12 198 ARG A N 1
ATOM 1493 C CA . ARG A 1 198 ? 3.430 -16.766 3.903 1.00 98.12 198 ARG A CA 1
ATOM 1494 C C . ARG A 1 198 ? 2.179 -15.909 3.685 1.00 98.12 198 ARG A C 1
ATOM 1496 O O . ARG A 1 198 ? 1.189 -16.390 3.130 1.00 98.12 198 ARG A O 1
ATOM 1503 N N . TYR A 1 199 ? 2.229 -14.647 4.105 1.00 98.81 199 TYR A N 1
ATOM 1504 C CA . TYR A 1 199 ? 1.214 -13.652 3.783 1.00 98.81 199 TYR A CA 1
ATOM 1505 C C . TYR A 1 199 ? 1.637 -12.859 2.544 1.00 98.81 199 TYR A C 1
ATOM 1507 O O . TYR A 1 199 ? 2.733 -12.303 2.500 1.00 98.81 199 TYR A O 1
ATOM 1515 N N . PHE A 1 200 ? 0.788 -12.840 1.522 1.00 98.88 200 PHE A N 1
ATOM 1516 C CA . PHE A 1 200 ? 1.076 -12.249 0.216 1.00 98.88 200 PHE A CA 1
ATOM 1517 C C . PHE A 1 200 ? 0.091 -11.124 -0.093 1.00 98.88 200 PHE A C 1
ATOM 1519 O O . PHE A 1 200 ? -1.070 -11.189 0.314 1.00 98.88 200 PHE A O 1
ATOM 1526 N N . CYS A 1 201 ? 0.502 -10.119 -0.866 1.00 98.50 201 CYS A N 1
ATOM 1527 C CA . CYS A 1 201 ? -0.486 -9.232 -1.471 1.00 98.50 201 CYS A CA 1
ATOM 1528 C C . CYS A 1 201 ? -1.385 -10.035 -2.436 1.00 98.50 201 CYS A C 1
ATOM 1530 O O . CYS A 1 201 ? -0.984 -11.053 -3.008 1.00 98.50 201 CYS A O 1
ATOM 1532 N N . SER A 1 202 ? -2.655 -9.654 -2.563 1.00 98.50 202 SER A N 1
ATOM 1533 C CA . SER A 1 202 ? -3.672 -10.472 -3.244 1.00 98.50 202 SER A CA 1
ATOM 1534 C C . SER A 1 202 ? -3.465 -10.636 -4.751 1.00 98.50 202 SER A C 1
ATOM 1536 O O . SER A 1 202 ? -4.008 -11.581 -5.340 1.00 98.50 202 SER A O 1
ATOM 1538 N N . VAL A 1 203 ? -2.716 -9.729 -5.383 1.00 97.62 203 VAL A N 1
ATOM 1539 C CA . VAL A 1 203 ? -2.356 -9.779 -6.806 1.00 97.62 203 VAL A CA 1
ATOM 1540 C C . VAL A 1 203 ? -0.939 -9.265 -7.042 1.00 97.62 203 VAL A C 1
ATOM 1542 O O . VAL A 1 203 ? -0.467 -8.377 -6.340 1.00 97.62 203 VAL A O 1
ATOM 1545 N N . VAL A 1 204 ? -0.290 -9.783 -8.088 1.00 97.19 204 VAL A N 1
ATOM 1546 C CA . VAL A 1 204 ? 0.955 -9.215 -8.626 1.00 97.19 204 VAL A CA 1
ATOM 1547 C C . VAL A 1 204 ? 0.638 -7.847 -9.241 1.00 97.19 204 VAL A C 1
ATOM 1549 O O . VAL A 1 204 ? 0.033 -7.783 -10.313 1.00 97.19 204 VAL A O 1
ATOM 1552 N N . GLY A 1 205 ? 1.008 -6.760 -8.569 1.00 95.06 205 GLY A N 1
ATOM 1553 C CA . GLY A 1 205 ? 0.775 -5.396 -9.039 1.00 95.06 205 GLY A CA 1
ATOM 1554 C C . GLY A 1 205 ? 0.545 -4.399 -7.897 1.00 95.06 205 GLY A C 1
ATOM 1555 O O . GLY A 1 205 ? 0.755 -4.746 -6.738 1.00 95.06 205 GLY A O 1
ATOM 1556 N N . PRO A 1 206 ? 0.068 -3.186 -8.221 1.00 96.62 206 PRO A N 1
ATOM 1557 C CA . PRO A 1 206 ? 0.215 -2.027 -7.345 1.00 96.62 206 PRO A CA 1
ATOM 1558 C C . PRO A 1 206 ? -0.924 -1.885 -6.316 1.00 96.62 206 PRO A C 1
ATOM 1560 O O . PRO A 1 206 ? -1.849 -2.708 -6.243 1.00 96.62 206 PRO A O 1
ATOM 1563 N N . THR A 1 207 ? -0.893 -0.778 -5.574 1.00 96.00 207 THR A N 1
ATOM 1564 C CA . THR A 1 207 ? -1.809 -0.388 -4.492 1.00 96.00 207 THR A CA 1
ATOM 1565 C C . THR A 1 207 ? -3.294 -0.580 -4.776 1.00 96.00 207 THR A C 1
ATOM 1567 O O . THR A 1 207 ? -3.989 -1.278 -4.038 1.00 96.00 207 THR A O 1
ATOM 1570 N N . PHE A 1 208 ? -3.848 0.038 -5.829 1.00 97.25 208 PHE A N 1
ATOM 1571 C CA . PHE A 1 208 ? -5.308 0.063 -6.009 1.00 97.25 208 PHE A CA 1
ATOM 1572 C C . PHE A 1 208 ? -5.929 -1.329 -6.189 1.00 97.25 208 PHE A C 1
ATOM 1574 O O . PHE A 1 208 ? -6.916 -1.618 -5.500 1.00 97.25 208 PHE A O 1
ATOM 1581 N N . PRO A 1 209 ? -5.400 -2.210 -7.063 1.00 98.25 209 PRO A N 1
ATOM 1582 C CA . PRO A 1 209 ? -5.841 -3.594 -7.105 1.00 98.25 209 PRO A CA 1
ATOM 1583 C C . PRO A 1 209 ? -5.780 -4.271 -5.733 1.00 98.25 209 PRO A C 1
ATOM 1585 O O . PRO A 1 209 ? -6.793 -4.815 -5.300 1.00 98.25 209 PRO A O 1
ATOM 1588 N N . ASN A 1 210 ? -4.657 -4.191 -5.018 1.00 98.56 210 ASN A N 1
ATOM 1589 C CA . ASN A 1 210 ? -4.487 -4.880 -3.737 1.00 98.56 210 ASN A CA 1
ATOM 1590 C C . ASN A 1 210 ? -5.414 -4.352 -2.630 1.00 98.56 210 ASN A C 1
ATOM 1592 O O . ASN A 1 210 ? -6.115 -5.144 -1.995 1.00 98.56 210 ASN A O 1
ATOM 1596 N N . ARG A 1 211 ? -5.549 -3.030 -2.478 1.00 97.44 211 ARG A N 1
ATOM 1597 C CA . ARG A 1 211 ? -6.540 -2.412 -1.576 1.00 97.44 211 ARG A CA 1
ATOM 1598 C C . ARG A 1 211 ? -7.982 -2.738 -1.979 1.00 97.44 211 ARG A C 1
ATOM 1600 O O . ARG A 1 211 ? -8.860 -2.853 -1.129 1.00 97.44 211 ARG A O 1
ATOM 1607 N N . SER A 1 212 ? -8.255 -2.948 -3.268 1.00 98.38 212 SER A N 1
ATOM 1608 C CA . SER A 1 212 ? -9.575 -3.417 -3.713 1.00 98.38 212 SER A CA 1
ATOM 1609 C C . SER A 1 212 ? -9.854 -4.856 -3.281 1.00 98.38 212 SER A C 1
ATOM 1611 O O . SER A 1 212 ? -10.982 -5.155 -2.899 1.00 98.38 212 SER A O 1
ATOM 1613 N N . TYR A 1 213 ? -8.856 -5.745 -3.262 1.00 98.69 213 TYR A N 1
ATOM 1614 C CA . TYR A 1 213 ? -9.026 -7.085 -2.686 1.00 98.69 213 TYR A CA 1
ATOM 1615 C C . TYR A 1 213 ? -9.282 -7.036 -1.175 1.00 98.69 213 TYR A C 1
ATOM 1617 O O . TYR A 1 213 ? -10.134 -7.784 -0.699 1.00 98.69 213 TYR A O 1
ATOM 1625 N N . GLU A 1 214 ? -8.644 -6.120 -0.443 1.00 97.69 214 GLU A N 1
ATOM 1626 C CA . GLU A 1 214 ? -8.894 -5.914 0.992 1.00 97.69 214 GLU A CA 1
ATOM 1627 C C . GLU A 1 214 ? -10.330 -5.458 1.300 1.00 97.69 214 GLU A C 1
ATOM 1629 O O . GLU A 1 214 ? -10.885 -5.857 2.317 1.00 97.69 214 GLU A O 1
ATOM 1634 N N . MET A 1 215 ? -10.981 -4.704 0.406 1.00 97.94 215 MET A N 1
ATOM 1635 C CA . MET A 1 215 ? -12.345 -4.190 0.632 1.00 97.94 215 MET A CA 1
ATOM 1636 C C . MET A 1 215 ? -13.452 -4.924 -0.136 1.00 97.94 215 MET A C 1
ATOM 1638 O O . MET A 1 215 ? -14.628 -4.814 0.223 1.00 97.94 215 MET A O 1
ATOM 1642 N N . ALA A 1 216 ? -13.127 -5.614 -1.227 1.00 98.50 216 ALA A N 1
ATOM 1643 C CA . ALA A 1 216 ? -14.103 -6.177 -2.164 1.00 98.50 216 ALA A CA 1
ATOM 1644 C C . ALA A 1 216 ? -13.795 -7.618 -2.602 1.00 98.50 216 ALA A C 1
ATOM 1646 O O . ALA A 1 216 ? -14.554 -8.183 -3.391 1.00 98.50 216 ALA A O 1
ATOM 1647 N N . ALA A 1 217 ? -12.690 -8.205 -2.128 1.00 98.50 217 ALA A N 1
ATOM 1648 C CA . ALA A 1 217 ? -12.167 -9.506 -2.560 1.00 98.50 217 ALA A CA 1
ATOM 1649 C C . ALA A 1 217 ? -11.932 -9.630 -4.084 1.00 98.50 217 ALA A C 1
ATOM 1651 O O . ALA A 1 217 ? -11.792 -10.729 -4.624 1.00 98.50 217 ALA A O 1
ATOM 1652 N N . THR A 1 218 ? -11.877 -8.497 -4.790 1.00 98.25 218 THR A N 1
ATOM 1653 C CA . THR A 1 218 ? -11.576 -8.404 -6.219 1.00 98.25 218 THR A CA 1
ATOM 1654 C C . THR A 1 218 ? -11.116 -6.993 -6.590 1.00 98.25 218 THR A C 1
ATOM 1656 O O . THR A 1 218 ? -11.566 -6.013 -5.999 1.00 98.25 218 THR A O 1
ATOM 1659 N N . SER A 1 219 ? -10.284 -6.875 -7.627 1.00 97.81 219 SER A N 1
ATOM 1660 C CA . SER A 1 219 ? -10.014 -5.605 -8.318 1.00 97.81 219 SER A CA 1
ATOM 1661 C C . SER A 1 219 ? -10.975 -5.343 -9.478 1.00 97.81 219 SER A C 1
ATOM 1663 O O . SER A 1 219 ? -10.806 -4.366 -10.205 1.00 97.81 219 SER A O 1
ATOM 1665 N N . PHE A 1 220 ? -11.961 -6.229 -9.691 1.00 97.00 220 PHE A N 1
ATOM 1666 C CA . PHE A 1 220 ? -13.014 -6.121 -10.708 1.00 97.00 220 PHE A CA 1
ATOM 1667 C C . PHE A 1 220 ? -12.464 -5.803 -12.109 1.00 97.00 220 PHE A C 1
ATOM 1669 O O . PHE A 1 220 ? -13.106 -5.122 -12.910 1.00 97.00 220 PHE A O 1
ATOM 1676 N N . GLY A 1 221 ? -11.268 -6.335 -12.400 1.00 97.25 221 GLY A N 1
ATOM 1677 C CA . GLY A 1 221 ? -10.537 -6.228 -13.663 1.00 97.25 221 GLY A CA 1
ATOM 1678 C C . GLY A 1 221 ? -9.485 -5.118 -13.739 1.00 97.25 221 GLY A C 1
ATOM 1679 O O . GLY A 1 221 ? -8.763 -5.080 -14.736 1.00 97.25 221 GLY A O 1
ATOM 1680 N N . HIS A 1 222 ? -9.356 -4.258 -12.725 1.00 98.06 222 HIS A N 1
ATOM 1681 C CA . HIS A 1 222 ? -8.332 -3.210 -12.698 1.00 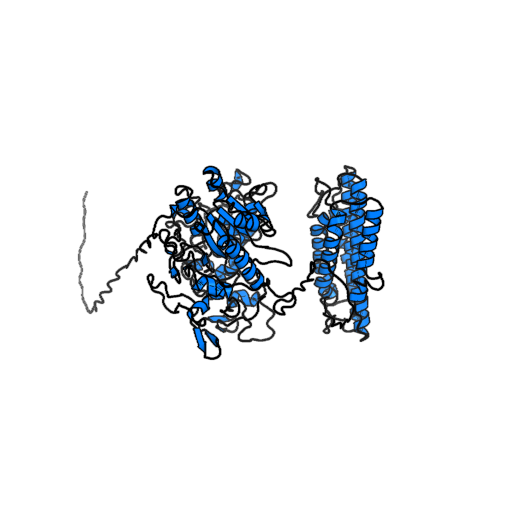98.06 222 HIS A CA 1
ATOM 1682 C C . HIS A 1 222 ? -6.953 -3.749 -12.305 1.00 98.06 222 HIS A C 1
ATOM 1684 O O . HIS A 1 222 ? -6.844 -4.687 -11.510 1.00 98.06 222 HIS A O 1
ATOM 1690 N N . LEU A 1 223 ? -5.913 -3.128 -12.866 1.00 97.88 223 LEU A N 1
ATOM 1691 C CA . LEU A 1 223 ? -4.504 -3.528 -12.765 1.00 97.88 223 LEU A CA 1
ATOM 1692 C C . LEU A 1 223 ? -3.573 -2.400 -12.300 1.00 97.88 223 LEU A C 1
ATOM 1694 O O . LEU A 1 223 ? -2.376 -2.625 -12.170 1.00 97.88 223 LEU A O 1
ATOM 1698 N N . THR A 1 224 ? -4.088 -1.188 -12.070 1.00 96.88 224 THR A N 1
ATOM 1699 C CA . THR A 1 224 ? -3.245 0.011 -11.952 1.00 96.88 224 THR A CA 1
ATOM 1700 C C . THR A 1 224 ? -3.770 1.035 -10.955 1.00 96.88 224 THR A C 1
ATOM 1702 O O . THR A 1 224 ? -4.959 1.352 -10.947 1.00 96.88 224 THR A O 1
ATOM 1705 N N . THR A 1 225 ? -2.875 1.621 -10.156 1.00 94.56 225 THR A N 1
ATOM 1706 C CA . THR A 1 225 ? -3.200 2.713 -9.218 1.00 94.56 225 THR A CA 1
ATOM 1707 C C . THR A 1 225 ? -3.601 4.007 -9.924 1.00 94.56 225 THR A C 1
ATOM 1709 O O . THR A 1 225 ? -4.341 4.808 -9.360 1.00 94.56 225 THR A O 1
ATOM 1712 N N . ASN A 1 226 ? -3.271 4.169 -11.209 1.00 91.31 226 ASN A N 1
ATOM 1713 C CA . ASN A 1 226 ? -3.721 5.313 -12.013 1.00 91.31 226 ASN A CA 1
ATOM 1714 C C . ASN A 1 226 ? -5.253 5.411 -12.145 1.00 91.31 226 ASN A C 1
ATOM 1716 O O . ASN A 1 226 ? -5.781 6.461 -12.509 1.00 91.31 226 ASN A O 1
ATOM 1720 N N . GLU A 1 227 ? -5.973 4.329 -11.850 1.00 93.50 227 GLU A N 1
ATOM 1721 C CA . GLU A 1 227 ? -7.434 4.255 -11.903 1.00 93.50 227 GLU A CA 1
ATOM 1722 C C . GLU A 1 227 ? -8.075 4.265 -10.502 1.00 93.50 227 GLU A C 1
ATOM 1724 O O . GLU A 1 227 ? -9.281 4.059 -10.379 1.00 93.50 227 GLU A O 1
ATOM 1729 N N . ILE A 1 228 ? -7.314 4.554 -9.437 1.00 91.56 228 ILE A N 1
ATOM 1730 C CA . ILE A 1 228 ? -7.816 4.551 -8.050 1.00 91.56 228 ILE A CA 1
ATOM 1731 C C . ILE A 1 228 ? -8.946 5.560 -7.812 1.00 91.56 228 ILE A C 1
ATOM 1733 O O . ILE A 1 228 ? -9.825 5.332 -6.980 1.00 91.56 228 ILE A O 1
ATOM 1737 N N . ILE A 1 229 ? -8.948 6.676 -8.550 1.00 87.81 229 ILE A N 1
ATOM 1738 C CA . ILE A 1 229 ? -9.957 7.726 -8.410 1.00 87.81 229 ILE A CA 1
ATOM 1739 C C . ILE A 1 229 ? -11.262 7.282 -9.092 1.00 87.81 229 ILE A C 1
ATOM 1741 O O . ILE A 1 229 ? -11.315 7.189 -10.324 1.00 87.81 229 ILE A O 1
ATOM 1745 N N . PRO A 1 230 ? -12.349 7.053 -8.330 1.00 85.38 230 PRO A N 1
ATOM 1746 C CA . PRO A 1 230 ? -13.599 6.573 -8.900 1.00 85.38 230 PRO A CA 1
ATOM 1747 C C . PRO A 1 230 ? -14.311 7.642 -9.757 1.00 85.38 230 PRO A C 1
ATOM 1749 O O . PRO A 1 230 ? -14.064 8.845 -9.618 1.00 85.38 230 PRO A O 1
ATOM 1752 N N . PRO A 1 231 ? -15.246 7.241 -10.641 1.00 79.06 231 PRO A N 1
ATOM 1753 C CA . PRO A 1 231 ? -15.945 8.151 -11.554 1.00 79.06 231 PRO A CA 1
ATOM 1754 C C . PRO A 1 231 ? -16.936 9.100 -10.852 1.00 79.06 231 PRO A C 1
ATOM 1756 O O . PRO A 1 231 ? -18.114 8.787 -10.694 1.00 79.06 231 PRO A O 1
ATOM 1759 N N . VAL A 1 232 ? -16.513 10.322 -10.528 1.00 79.50 232 VAL A N 1
ATOM 1760 C CA . VAL A 1 232 ? -17.354 11.350 -9.878 1.00 79.50 232 VAL A CA 1
ATOM 1761 C C . VAL A 1 232 ? -18.598 11.707 -10.723 1.00 79.50 232 VAL A C 1
ATOM 1763 O O . VAL A 1 232 ? -18.481 11.920 -11.932 1.00 79.50 232 VAL A O 1
ATOM 1766 N N . PRO A 1 233 ? -19.810 11.814 -10.127 1.00 78.00 233 PRO A N 1
ATOM 1767 C CA . PRO A 1 233 ? -20.136 11.784 -8.691 1.00 78.00 233 PRO A CA 1
ATOM 1768 C C . PRO A 1 233 ? -20.405 10.384 -8.106 1.00 78.00 233 PRO A C 1
ATOM 1770 O O . PRO A 1 233 ? -20.898 10.282 -6.982 1.00 78.00 233 PRO A O 1
ATOM 1773 N N . ASN A 1 234 ? -20.144 9.314 -8.853 1.00 82.62 234 ASN A N 1
ATOM 1774 C CA . ASN A 1 234 ? -20.345 7.937 -8.411 1.00 82.62 234 ASN A CA 1
ATOM 1775 C C . ASN A 1 234 ? -19.040 7.334 -7.856 1.00 82.62 234 ASN A C 1
ATOM 1777 O O . ASN A 1 234 ? -17.940 7.761 -8.184 1.00 82.62 234 ASN A O 1
ATOM 1781 N N . SER A 1 235 ? -19.164 6.333 -6.993 1.00 91.62 235 SER A N 1
ATOM 1782 C CA . SER A 1 235 ? -18.047 5.475 -6.591 1.00 91.62 235 SER A CA 1
ATOM 1783 C C . SER A 1 235 ? -17.978 4.221 -7.467 1.00 91.62 235 SER A C 1
ATOM 1785 O O . SER A 1 235 ? -18.946 3.928 -8.183 1.00 91.62 235 SER A O 1
ATOM 1787 N N . TYR A 1 236 ? -16.879 3.465 -7.378 1.00 95.25 236 TYR A N 1
ATOM 1788 C CA . TYR A 1 236 ? -16.851 2.102 -7.908 1.00 95.25 236 TYR A CA 1
ATOM 1789 C C . TYR A 1 236 ? -17.885 1.229 -7.196 1.00 95.25 236 TYR A C 1
ATOM 1791 O O . TYR A 1 236 ? -18.127 1.372 -5.994 1.00 95.25 236 TYR A O 1
ATOM 1799 N N . LYS A 1 237 ? -18.507 0.315 -7.944 1.00 95.38 237 LYS A N 1
ATOM 1800 C CA . LYS A 1 237 ? -19.497 -0.635 -7.418 1.00 95.38 237 LYS A CA 1
ATOM 1801 C C . LYS A 1 237 ? -19.243 -2.039 -7.962 1.00 95.38 237 LYS A C 1
ATOM 1803 O O . LYS A 1 237 ? -19.931 -2.428 -8.908 1.00 95.38 237 LYS A O 1
ATOM 1808 N N . PRO A 1 238 ? -18.284 -2.795 -7.404 1.00 96.06 238 PRO A N 1
ATOM 1809 C CA . PRO A 1 238 ? -18.028 -4.172 -7.819 1.00 96.06 238 PRO A CA 1
ATOM 1810 C C . PRO A 1 238 ? -19.326 -4.986 -7.887 1.00 96.06 238 PRO A C 1
ATOM 1812 O O . PRO A 1 238 ? -20.225 -4.811 -7.062 1.00 96.06 238 PRO A O 1
ATOM 1815 N N . ILE A 1 239 ? -19.450 -5.865 -8.884 1.00 95.81 239 ILE A N 1
ATOM 1816 C CA . ILE A 1 239 ? -20.678 -6.654 -9.114 1.00 95.81 239 ILE A CA 1
ATOM 1817 C C . ILE A 1 239 ? -21.012 -7.530 -7.900 1.00 95.81 239 ILE A C 1
ATOM 1819 O O . ILE A 1 239 ? -22.184 -7.745 -7.587 1.00 95.81 239 ILE A O 1
ATOM 1823 N N . THR A 1 240 ? -19.976 -8.006 -7.220 1.00 96.19 240 THR A N 1
ATOM 1824 C CA . THR A 1 240 ? -20.026 -8.846 -6.023 1.00 96.19 240 THR A CA 1
ATOM 1825 C C . THR A 1 240 ? -20.262 -8.062 -4.730 1.00 96.19 240 THR A C 1
ATOM 1827 O O . THR A 1 240 ? -20.545 -8.669 -3.701 1.00 96.19 240 THR A O 1
ATOM 1830 N N . GLY A 1 241 ? -20.236 -6.726 -4.782 1.00 97.38 241 GLY A N 1
ATOM 1831 C CA . GLY A 1 241 ? -20.330 -5.854 -3.613 1.00 97.38 241 GLY A CA 1
ATOM 1832 C C . GLY A 1 241 ? -18.993 -5.668 -2.896 1.00 97.38 241 GLY A C 1
ATOM 1833 O O . GLY A 1 241 ? -17.936 -6.032 -3.403 1.00 97.38 241 GLY A O 1
ATOM 1834 N N . THR A 1 242 ? -19.056 -5.059 -1.717 1.00 98.44 242 THR A N 1
ATOM 1835 C CA . THR A 1 242 ? -17.907 -4.787 -0.841 1.00 98.44 242 THR A CA 1
ATOM 1836 C C . THR A 1 242 ? -18.161 -5.307 0.568 1.00 98.44 242 THR A C 1
ATOM 1838 O O . THR A 1 242 ? -19.314 -5.502 0.968 1.00 98.44 242 THR A O 1
ATOM 1841 N N . ILE A 1 243 ? -17.105 -5.452 1.372 1.00 98.50 243 ILE A N 1
ATOM 1842 C CA . ILE A 1 243 ? -17.230 -5.827 2.784 1.00 98.50 243 ILE A CA 1
ATOM 1843 C C . ILE A 1 243 ? -18.127 -4.842 3.537 1.00 98.50 243 ILE A C 1
ATOM 1845 O O . ILE A 1 243 ? -18.927 -5.244 4.377 1.00 98.50 243 ILE A O 1
ATOM 1849 N N . PHE A 1 244 ? -18.092 -3.557 3.174 1.00 98.38 244 PHE A N 1
ATOM 1850 C CA . PHE A 1 244 ? -18.956 -2.529 3.751 1.00 98.38 244 PHE A CA 1
ATOM 1851 C C . PHE A 1 244 ? -20.446 -2.828 3.543 1.00 98.38 244 PHE A C 1
ATOM 1853 O O . PHE A 1 244 ? -21.261 -2.556 4.426 1.00 98.38 244 PHE A O 1
ATOM 1860 N N . ASP A 1 245 ? -20.818 -3.399 2.394 1.00 97.88 245 ASP A N 1
ATOM 1861 C CA . ASP A 1 245 ? -22.205 -3.770 2.101 1.00 97.88 245 ASP A CA 1
ATOM 1862 C C . ASP A 1 245 ? -22.659 -4.935 2.982 1.00 97.88 245 ASP A C 1
ATOM 1864 O O . ASP A 1 245 ? -23.775 -4.913 3.508 1.00 97.88 245 ASP A O 1
ATOM 1868 N N . LEU A 1 246 ? -21.781 -5.920 3.203 1.00 98.44 246 LEU A N 1
ATOM 1869 C CA . LEU A 1 246 ? -22.055 -7.033 4.111 1.00 98.44 246 LEU A CA 1
ATOM 1870 C C . LEU A 1 246 ? -22.134 -6.570 5.569 1.00 98.44 246 LEU A C 1
ATOM 1872 O O . LEU A 1 246 ? -23.041 -6.992 6.292 1.00 98.44 246 LEU A O 1
ATOM 1876 N N . LEU A 1 247 ? -21.235 -5.685 6.001 1.00 98.62 247 LEU A N 1
ATOM 1877 C CA . LEU A 1 247 ? -21.240 -5.117 7.351 1.00 98.62 247 LEU A CA 1
ATOM 1878 C C . LEU A 1 247 ? -22.546 -4.364 7.623 1.00 98.62 247 LEU A C 1
ATOM 1880 O O . LEU A 1 247 ? -23.210 -4.629 8.627 1.00 98.62 247 LEU A O 1
ATOM 1884 N N . ASP A 1 248 ? -22.977 -3.503 6.699 1.00 97.81 248 ASP A N 1
ATOM 1885 C CA . ASP A 1 248 ? -24.241 -2.775 6.825 1.00 97.81 248 ASP A CA 1
ATOM 1886 C C . ASP A 1 248 ? -25.453 -3.717 6.825 1.00 97.81 248 ASP A C 1
ATOM 1888 O O . ASP A 1 248 ? -26.352 -3.575 7.661 1.00 97.81 248 ASP A O 1
ATOM 1892 N N . ALA A 1 249 ? -25.483 -4.701 5.919 1.00 97.88 249 ALA A N 1
ATOM 1893 C CA . ALA A 1 249 ? -26.583 -5.661 5.809 1.00 97.88 249 ALA A CA 1
ATOM 1894 C C . ALA A 1 249 ? -26.757 -6.512 7.077 1.00 97.88 249 ALA A C 1
ATOM 1896 O O . ALA A 1 249 ? -27.880 -6.896 7.415 1.00 97.88 249 ALA A O 1
ATOM 1897 N N . ASN A 1 250 ? -25.663 -6.772 7.796 1.00 98.00 250 ASN A N 1
ATOM 1898 C CA . ASN A 1 250 ? -25.649 -7.537 9.043 1.00 98.00 250 ASN A CA 1
ATOM 1899 C C . ASN A 1 250 ? -25.619 -6.646 10.299 1.00 98.00 250 ASN A C 1
ATOM 1901 O O . ASN A 1 250 ? -25.565 -7.162 11.415 1.00 98.00 250 ASN A O 1
ATOM 1905 N N . VAL A 1 251 ? -25.722 -5.318 10.143 1.00 97.62 251 VAL A N 1
ATOM 1906 C CA . VAL A 1 251 ? -25.733 -4.335 11.243 1.00 97.62 251 VAL A CA 1
ATOM 1907 C C . VAL A 1 251 ? -24.474 -4.433 12.120 1.00 97.62 251 VAL A C 1
ATOM 1909 O O . VAL A 1 251 ? -24.513 -4.260 13.340 1.00 97.62 251 VAL A O 1
ATOM 1912 N N . VAL A 1 252 ? -23.335 -4.718 11.493 1.00 98.50 252 VAL A N 1
ATOM 1913 C CA . VAL A 1 252 ? -22.023 -4.738 12.138 1.00 98.50 252 VAL A CA 1
ATOM 1914 C C . VAL A 1 252 ? -21.444 -3.332 12.069 1.00 98.50 252 VAL A C 1
ATOM 1916 O O . VAL A 1 252 ? -21.284 -2.765 10.991 1.00 98.50 252 VAL A O 1
ATOM 1919 N N . SER A 1 253 ? -21.160 -2.738 13.229 1.00 98.69 253 SER A N 1
ATOM 1920 C CA . SER A 1 253 ? -20.624 -1.376 13.276 1.00 98.69 253 SER A CA 1
ATOM 1921 C C . SER A 1 253 ? -19.216 -1.315 12.688 1.00 98.69 253 SER A C 1
ATOM 1923 O O . SER A 1 253 ? -18.363 -2.130 13.041 1.00 98.69 253 SER A O 1
ATOM 1925 N N . TRP A 1 254 ? -18.961 -0.332 11.827 1.00 98.56 254 TRP A N 1
ATOM 1926 C CA . TRP A 1 254 ? -17.645 -0.141 11.233 1.00 98.56 254 TRP A CA 1
ATOM 1927 C C . TRP A 1 254 ? -17.320 1.332 10.998 1.00 98.56 254 TRP A C 1
ATOM 1929 O O . TRP A 1 254 ? -18.225 2.160 10.850 1.00 98.56 254 TRP A O 1
ATOM 1939 N N . LYS A 1 255 ? -16.026 1.659 10.971 1.00 98.62 255 LYS A N 1
ATOM 1940 C CA . LYS A 1 255 ? -15.512 2.966 10.538 1.00 98.62 255 LYS A CA 1
ATOM 1941 C C . LYS A 1 255 ? -14.226 2.811 9.740 1.00 98.62 255 LYS A C 1
ATOM 1943 O O . LYS A 1 255 ? -13.455 1.884 9.973 1.00 98.62 255 LYS A O 1
ATOM 1948 N N . ASN A 1 256 ? -14.001 3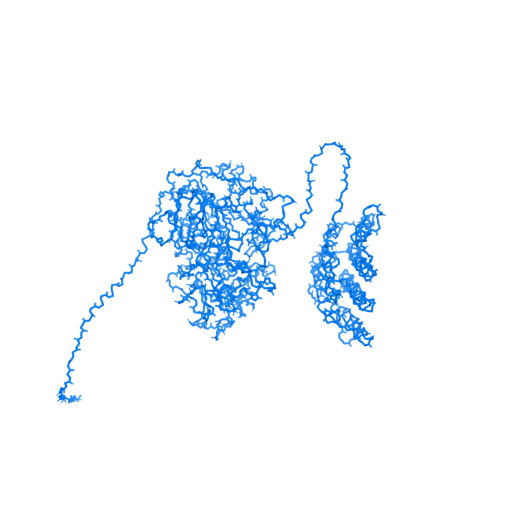.762 8.842 1.00 98.38 256 ASN A N 1
ATOM 1949 C CA . ASN A 1 256 ? -12.715 3.986 8.199 1.00 98.38 256 ASN A CA 1
ATOM 1950 C C . ASN A 1 256 ? -12.101 5.256 8.801 1.00 98.38 256 ASN A C 1
ATOM 1952 O O . ASN A 1 256 ? -12.602 6.363 8.604 1.00 98.38 256 ASN A O 1
ATOM 1956 N N . TYR A 1 257 ? -11.070 5.074 9.614 1.00 98.25 257 TYR A N 1
ATOM 1957 C CA . TYR A 1 257 ? -10.287 6.144 10.203 1.00 98.25 257 TYR A CA 1
ATOM 1958 C C . TYR A 1 257 ? -9.157 6.500 9.243 1.00 98.25 257 TYR A C 1
ATOM 1960 O O . TYR A 1 257 ? -8.309 5.656 9.000 1.00 98.25 257 TYR A O 1
ATOM 1968 N N . TYR A 1 258 ? -9.124 7.725 8.720 1.00 94.81 258 TYR A N 1
ATOM 1969 C CA . TYR A 1 258 ? -8.160 8.102 7.677 1.00 94.81 258 TYR A CA 1
ATOM 1970 C C . TYR A 1 258 ? -7.244 9.260 8.081 1.00 94.81 258 TYR A C 1
ATOM 1972 O O . TYR A 1 258 ? -7.673 10.179 8.788 1.00 94.81 258 TYR A O 1
ATOM 1980 N N . GLY A 1 259 ? -5.981 9.231 7.649 1.00 86.56 259 GLY A N 1
ATOM 1981 C CA . GLY A 1 259 ? -5.041 10.333 7.856 1.00 86.56 259 GLY A CA 1
ATOM 1982 C C . GLY A 1 259 ? -5.444 11.577 7.062 1.00 86.56 259 GLY A C 1
ATOM 1983 O O . GLY A 1 259 ? -5.757 12.624 7.633 1.00 86.56 259 GLY A O 1
ATOM 1984 N N . ASN A 1 260 ? -5.486 11.447 5.737 1.00 87.69 260 ASN A N 1
ATOM 1985 C CA . ASN A 1 260 ? -5.816 12.529 4.802 1.00 87.69 260 ASN A CA 1
ATOM 1986 C C . ASN A 1 260 ? -6.770 12.088 3.673 1.00 87.69 260 ASN A C 1
ATOM 1988 O O . ASN A 1 260 ? -7.687 12.839 3.332 1.00 87.69 260 ASN A O 1
ATOM 1992 N N . LEU A 1 261 ? -6.607 10.870 3.156 1.00 88.25 261 LEU A N 1
ATOM 1993 C CA . LEU A 1 261 ? -7.396 10.273 2.089 1.00 88.25 261 LEU A CA 1
ATOM 1994 C C . LEU A 1 261 ? -8.057 8.988 2.610 1.00 88.25 261 LEU A C 1
ATOM 1996 O O . LEU A 1 261 ? -7.355 8.036 2.930 1.00 88.25 261 LEU A O 1
ATOM 2000 N N . PRO A 1 262 ? -9.393 8.940 2.725 1.00 91.06 262 PRO A N 1
ATOM 2001 C CA . PRO A 1 262 ? -10.094 7.721 3.115 1.00 91.06 262 PRO A CA 1
ATOM 2002 C C . PRO A 1 262 ? -10.138 6.716 1.966 1.00 91.06 262 PRO A C 1
ATOM 2004 O O . PRO A 1 262 ? -10.785 6.966 0.944 1.00 91.06 262 PRO A O 1
ATOM 2007 N N . THR A 1 263 ? -9.548 5.540 2.159 1.00 91.12 263 THR A N 1
ATOM 2008 C CA . THR A 1 263 ? -9.567 4.454 1.162 1.00 91.12 263 THR A CA 1
ATOM 2009 C C . THR A 1 263 ? -10.991 3.983 0.860 1.00 91.12 263 THR A C 1
ATOM 2011 O O . THR A 1 263 ? -11.335 3.695 -0.287 1.00 91.12 263 THR A O 1
ATOM 2014 N N . SER A 1 264 ? -11.897 4.044 1.844 1.00 94.62 264 SER A N 1
ATOM 2015 C CA . SER A 1 264 ? -13.311 3.690 1.649 1.00 94.62 264 SER A CA 1
ATOM 2016 C C . SER A 1 264 ? -14.045 4.554 0.610 1.00 94.62 264 SER A C 1
ATOM 2018 O O . SER A 1 264 ? -15.093 4.141 0.100 1.00 94.62 264 SER A O 1
ATOM 2020 N N . PHE A 1 265 ? -13.528 5.736 0.250 1.00 93.81 265 PHE A N 1
ATOM 2021 C CA . PHE A 1 265 ? -14.143 6.598 -0.769 1.00 93.81 265 PHE A CA 1
ATOM 2022 C C . PHE A 1 265 ? -14.072 6.018 -2.181 1.00 93.81 265 PHE A C 1
ATOM 2024 O O . PHE A 1 265 ? -14.932 6.360 -2.998 1.00 93.81 265 PHE A O 1
ATOM 2031 N N . ILE A 1 266 ? -13.150 5.085 -2.433 1.00 93.88 266 ILE A N 1
ATOM 2032 C CA . ILE A 1 266 ? -13.081 4.294 -3.670 1.00 93.88 266 ILE A CA 1
ATOM 2033 C C . ILE A 1 266 ? -14.450 3.667 -3.972 1.00 93.88 266 ILE A C 1
ATOM 2035 O O . ILE A 1 266 ? -14.971 3.773 -5.086 1.00 93.88 266 ILE A O 1
ATOM 2039 N N . PHE A 1 267 ? -15.087 3.099 -2.945 1.00 96.25 267 PHE A N 1
ATOM 2040 C CA . PHE A 1 267 ? -16.376 2.415 -3.056 1.00 96.25 267 PHE A CA 1
ATOM 2041 C C . PHE A 1 267 ? -17.555 3.234 -2.521 1.00 96.25 267 PHE A C 1
ATOM 2043 O O . PHE A 1 267 ? -18.710 2.963 -2.867 1.00 96.25 267 PHE A O 1
ATOM 2050 N N . ARG A 1 268 ? -17.306 4.273 -1.710 1.00 93.00 268 ARG A N 1
ATOM 2051 C CA . ARG A 1 268 ? -18.347 5.087 -1.060 1.00 93.00 268 ARG A CA 1
ATOM 2052 C C . ARG A 1 268 ? -17.940 6.561 -0.897 1.00 93.00 268 ARG A C 1
ATOM 2054 O O . ARG A 1 268 ? -17.605 7.000 0.195 1.00 93.00 268 ARG A O 1
ATOM 2061 N N . LEU A 1 269 ? -18.073 7.375 -1.948 1.00 85.50 269 LEU A N 1
ATOM 2062 C CA . LEU A 1 269 ? -17.744 8.817 -1.894 1.00 85.50 269 LEU A CA 1
ATOM 2063 C C . LEU A 1 269 ? -18.515 9.612 -0.816 1.00 85.50 269 LEU A C 1
ATOM 2065 O O . LEU A 1 269 ? -17.993 10.566 -0.254 1.00 85.50 269 LEU A O 1
ATOM 2069 N N . ASN A 1 270 ? -19.759 9.225 -0.507 1.00 84.12 270 ASN A N 1
ATOM 2070 C CA . ASN A 1 270 ? -20.571 9.838 0.554 1.00 84.12 270 ASN A CA 1
ATOM 2071 C C . ASN A 1 270 ? -20.598 8.956 1.816 1.00 84.12 270 ASN A C 1
ATOM 2073 O O . ASN A 1 270 ? -21.674 8.608 2.310 1.00 84.12 270 ASN A O 1
ATOM 2077 N N . ASN A 1 271 ? -19.430 8.540 2.310 1.00 89.00 271 ASN A N 1
ATOM 2078 C CA . ASN A 1 271 ? -19.331 7.642 3.460 1.00 89.00 271 ASN A CA 1
ATOM 2079 C C . ASN A 1 271 ? -19.303 8.399 4.796 1.00 89.00 271 ASN A C 1
ATOM 2081 O O . ASN A 1 271 ? -18.287 8.971 5.177 1.00 89.00 271 ASN A O 1
ATOM 2085 N N . THR A 1 272 ? -20.394 8.340 5.562 1.00 92.56 272 THR A N 1
ATOM 2086 C CA . THR A 1 272 ? -20.450 8.921 6.918 1.00 92.56 272 THR A CA 1
ATOM 2087 C C . THR A 1 272 ? -19.632 8.150 7.955 1.00 92.56 272 THR A C 1
ATOM 2089 O O . THR A 1 272 ? -19.418 8.666 9.050 1.00 92.56 272 THR A O 1
ATOM 2092 N N . ASN A 1 273 ? -19.199 6.926 7.637 1.00 95.94 273 ASN A N 1
ATOM 2093 C CA . ASN A 1 273 ? -18.330 6.120 8.496 1.00 95.94 273 ASN A CA 1
ATOM 2094 C C . ASN A 1 273 ? -16.84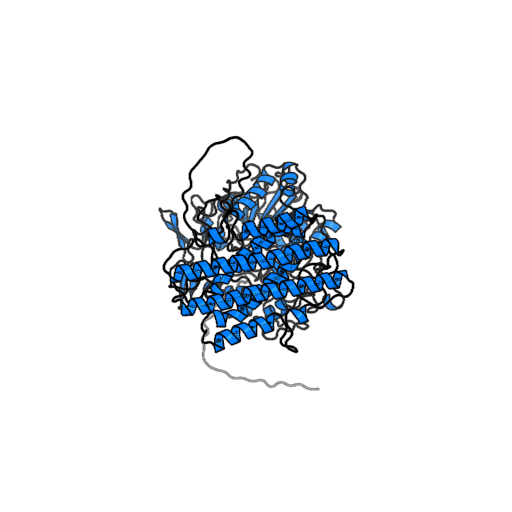1 6.445 8.290 1.00 95.94 273 ASN A C 1
ATOM 2096 O O . ASN A 1 273 ? -16.013 5.950 9.053 1.00 95.94 273 ASN A O 1
ATOM 2100 N N . ALA A 1 274 ? -16.497 7.268 7.291 1.00 94.94 274 ALA A N 1
ATOM 2101 C CA . ALA A 1 274 ? -15.148 7.787 7.118 1.00 94.94 274 ALA A CA 1
ATOM 2102 C C . ALA A 1 274 ? -14.935 8.989 8.049 1.00 94.94 274 ALA A C 1
ATOM 2104 O O . ALA A 1 274 ? -15.629 10.004 7.939 1.00 94.94 274 ALA A O 1
ATOM 2105 N N . VAL A 1 275 ? -13.979 8.890 8.971 1.00 94.00 275 VAL A N 1
ATOM 2106 C CA . VAL A 1 275 ? -13.642 9.958 9.924 1.00 94.00 275 VAL A CA 1
ATOM 2107 C C . VAL A 1 275 ? -12.123 10.118 10.046 1.00 94.00 275 VAL A C 1
ATOM 2109 O O . VAL A 1 275 ? -11.409 9.132 9.930 1.00 94.00 275 VAL A O 1
ATOM 2112 N N . PRO A 1 276 ? -11.586 11.319 10.322 1.00 88.94 276 PRO A N 1
ATOM 2113 C CA . PRO A 1 276 ? -10.143 11.481 10.504 1.00 88.94 276 PRO A CA 1
ATOM 2114 C C . PRO A 1 276 ? -9.591 10.615 11.648 1.00 88.94 276 PRO A C 1
ATOM 2116 O O . PRO A 1 276 ? -10.214 10.574 12.714 1.00 88.94 276 PRO A O 1
ATOM 2119 N N . VAL A 1 277 ? -8.414 9.995 11.494 1.00 81.94 277 VAL A N 1
ATOM 2120 C CA . VAL A 1 277 ? -7.721 9.258 12.577 1.00 81.94 277 VAL A CA 1
ATOM 2121 C C . VAL A 1 277 ? -7.568 10.153 13.801 1.00 81.94 277 VAL A C 1
ATOM 2123 O O . VAL A 1 277 ? -7.983 9.792 14.903 1.00 81.94 277 VAL A O 1
ATOM 2126 N N . THR A 1 278 ? -7.040 11.361 13.605 1.00 68.25 278 THR A N 1
ATOM 2127 C CA . THR A 1 278 ? -6.931 12.361 14.667 1.00 68.25 278 THR A CA 1
ATOM 2128 C C . THR A 1 278 ? -8.084 13.363 14.569 1.00 68.25 278 THR A C 1
ATOM 2130 O O . THR A 1 278 ? -8.254 13.988 13.523 1.00 68.25 278 THR A O 1
ATOM 2133 N N . PRO A 1 279 ? -8.869 13.582 15.642 1.00 71.56 279 PRO A N 1
ATOM 2134 C CA . PRO A 1 279 ? -8.753 12.979 16.975 1.00 71.56 279 PRO A CA 1
ATOM 2135 C C . PRO A 1 279 ? -9.558 11.676 17.164 1.00 71.56 279 PRO A C 1
ATOM 2137 O O . PRO A 1 279 ? -9.554 11.134 18.270 1.00 71.56 279 PRO A O 1
ATOM 2140 N N . ASN A 1 280 ? -10.308 11.208 16.159 1.00 90.38 280 ASN A N 1
ATOM 2141 C CA . ASN A 1 280 ? -11.411 10.266 16.382 1.00 90.38 280 ASN A CA 1
ATOM 2142 C C . ASN A 1 280 ? -10.964 8.863 16.811 1.00 90.38 280 ASN A C 1
ATOM 2144 O O . ASN A 1 280 ? -11.494 8.372 17.802 1.00 90.38 280 ASN A O 1
ATOM 2148 N N . PHE A 1 281 ? -9.994 8.235 16.137 1.00 94.38 281 PHE A N 1
ATOM 2149 C CA . PHE A 1 281 ? -9.541 6.876 16.474 1.00 94.38 281 PHE A CA 1
ATOM 2150 C C . PHE A 1 281 ? -9.016 6.810 17.908 1.00 94.38 281 PHE A C 1
ATOM 2152 O O . PHE A 1 281 ? -9.471 6.003 18.714 1.00 94.38 281 PHE A O 1
ATOM 2159 N N . PHE A 1 282 ? -8.113 7.728 18.260 1.00 90.81 282 PHE A N 1
ATOM 2160 C CA . PHE A 1 282 ? -7.512 7.777 19.592 1.00 90.81 282 PHE A CA 1
ATOM 2161 C C . PHE A 1 282 ? -8.534 8.098 20.689 1.00 90.81 282 PHE A C 1
ATOM 2163 O O . PHE A 1 282 ? -8.426 7.587 21.803 1.00 90.81 282 PHE A O 1
ATOM 2170 N N . THR A 1 283 ? -9.546 8.912 20.377 1.00 91.94 283 THR A N 1
ATOM 2171 C CA . THR A 1 283 ? -10.646 9.197 21.307 1.00 91.94 283 THR A CA 1
ATOM 2172 C C . THR A 1 283 ? -11.535 7.971 21.503 1.00 91.94 283 THR A C 1
ATOM 2174 O O . THR A 1 283 ? -11.834 7.625 22.646 1.00 91.94 283 THR A O 1
ATOM 2177 N N . ASP A 1 284 ? -11.922 7.299 20.417 1.00 96.12 284 ASP A N 1
ATOM 2178 C CA . ASP A 1 284 ? -12.768 6.104 20.461 1.00 96.12 284 ASP A CA 1
ATOM 2179 C C . ASP A 1 284 ? -12.059 4.951 21.196 1.00 96.12 284 ASP A C 1
ATOM 2181 O O . ASP A 1 284 ? -12.653 4.326 22.077 1.00 96.12 284 ASP A O 1
ATOM 2185 N N . ALA A 1 285 ? -10.768 4.726 20.922 1.00 95.12 285 ALA A N 1
ATOM 2186 C CA . ALA A 1 285 ? -9.943 3.728 21.608 1.00 95.12 285 ALA A CA 1
ATOM 2187 C C . ALA A 1 285 ? -9.826 4.005 23.115 1.00 95.12 285 ALA A C 1
ATOM 2189 O O . ALA A 1 285 ? -10.033 3.108 23.932 1.00 95.12 285 ALA A O 1
ATOM 2190 N N . ALA A 1 286 ? -9.561 5.256 23.507 1.00 92.62 286 ALA A N 1
ATOM 2191 C CA . ALA A 1 286 ? -9.476 5.637 24.917 1.00 92.62 286 ALA A CA 1
ATOM 2192 C C . ALA A 1 286 ? -10.828 5.530 25.646 1.00 92.62 286 ALA A C 1
ATOM 2194 O O . ALA A 1 286 ? -10.869 5.206 26.835 1.00 92.62 286 ALA A O 1
ATOM 2195 N N . ALA A 1 287 ? -11.934 5.804 24.950 1.00 94.44 287 ALA A N 1
ATOM 2196 C CA . ALA A 1 287 ? -13.283 5.750 25.507 1.00 94.44 287 ALA A CA 1
ATOM 2197 C C . ALA A 1 287 ? -13.878 4.332 25.555 1.00 94.44 287 ALA A C 1
ATOM 2199 O O . ALA A 1 287 ? -14.886 4.126 26.235 1.00 94.44 287 ALA A O 1
ATOM 2200 N N . GLY A 1 288 ? -13.275 3.360 24.864 1.00 95.50 288 GLY A N 1
ATOM 2201 C CA . GLY A 1 288 ? -13.835 2.016 24.728 1.00 95.50 288 GLY A CA 1
ATOM 2202 C C . GLY A 1 288 ? -15.003 1.948 23.737 1.00 95.50 288 GLY A C 1
ATOM 2203 O O . GLY A 1 288 ? -15.900 1.122 23.905 1.00 95.50 288 GLY A O 1
ATOM 2204 N N . THR A 1 289 ? -15.046 2.866 22.766 1.00 97.69 289 THR A N 1
ATOM 2205 C CA . THR A 1 289 ? -16.147 3.036 21.802 1.00 97.69 289 THR A CA 1
ATOM 2206 C C . THR A 1 289 ? -15.720 2.773 20.361 1.00 97.69 289 THR A C 1
ATOM 2208 O O . THR A 1 289 ? -16.359 3.282 19.435 1.00 97.69 289 THR A O 1
ATOM 2211 N N . LEU A 1 290 ? -14.646 2.004 20.157 1.00 98.19 290 LEU A N 1
ATOM 2212 C CA . LEU A 1 290 ? -14.276 1.526 18.826 1.00 98.19 290 LEU A CA 1
ATOM 2213 C C . LEU A 1 290 ? -15.434 0.721 18.209 1.00 98.19 290 LEU A C 1
ATOM 2215 O O . LEU A 1 290 ? -16.142 0.010 18.929 1.00 98.19 290 LEU A O 1
ATOM 2219 N N . PRO A 1 291 ? -15.665 0.834 16.890 1.00 98.56 291 PRO A N 1
ATOM 2220 C CA . PRO A 1 291 ? -16.615 -0.025 16.202 1.00 98.56 291 PRO A CA 1
ATOM 2221 C C . PRO A 1 291 ? -16.090 -1.462 16.133 1.00 98.56 291 PRO A C 1
ATOM 2223 O O . PRO A 1 291 ? -14.895 -1.713 16.283 1.00 98.56 291 PRO A O 1
ATOM 2226 N N . THR A 1 292 ? -16.990 -2.399 15.834 1.00 98.75 292 THR A N 1
ATOM 2227 C CA . THR A 1 292 ? -16.653 -3.814 15.623 1.00 98.75 292 THR A CA 1
ATOM 2228 C C . THR A 1 292 ? -15.539 -3.981 14.594 1.00 98.75 292 THR A C 1
ATOM 2230 O O . THR A 1 292 ? -14.617 -4.746 14.845 1.00 98.75 292 THR A O 1
ATOM 2233 N N . ILE A 1 293 ? -15.589 -3.247 13.477 1.00 98.81 293 ILE A N 1
ATOM 2234 C CA . ILE A 1 293 ? -14.536 -3.252 12.452 1.00 98.81 293 ILE A CA 1
ATOM 2235 C C . ILE A 1 293 ? -13.973 -1.838 12.258 1.00 98.81 293 ILE A C 1
ATOM 2237 O O . ILE A 1 293 ? -14.717 -0.899 11.968 1.00 98.81 293 ILE A O 1
ATOM 2241 N N . SER A 1 294 ? -12.662 -1.672 12.404 1.00 98.75 294 SER A N 1
ATOM 2242 C CA . SER A 1 294 ? -11.958 -0.404 12.185 1.00 98.75 294 SER A CA 1
ATOM 2243 C C . SER A 1 294 ? -10.917 -0.564 11.083 1.00 98.75 294 SER A C 1
ATOM 2245 O O . SER A 1 294 ? -9.938 -1.273 11.275 1.00 98.75 294 SER A O 1
ATOM 2247 N N . PHE A 1 295 ? -11.093 0.134 9.967 1.00 98.56 295 PHE A N 1
ATOM 2248 C CA . PHE A 1 295 ? -10.046 0.301 8.953 1.00 98.56 295 PHE A CA 1
ATOM 2249 C C . PHE A 1 295 ? -9.257 1.559 9.304 1.00 98.56 295 PHE A C 1
ATOM 2251 O O . PHE A 1 295 ? -9.882 2.588 9.574 1.00 98.56 295 PHE A O 1
ATOM 2258 N N . VAL A 1 296 ? -7.931 1.495 9.351 1.00 98.38 296 VAL A N 1
ATOM 2259 C CA . VAL A 1 296 ? -7.075 2.610 9.769 1.00 98.38 296 VAL A CA 1
ATOM 2260 C C . VAL A 1 296 ? -6.062 2.905 8.667 1.00 98.38 296 VAL A C 1
ATOM 2262 O O . VAL A 1 296 ? -5.088 2.174 8.515 1.00 98.38 296 VAL A O 1
ATOM 2265 N N . ASP A 1 297 ? -6.300 3.987 7.926 1.00 96.31 297 ASP A N 1
ATOM 2266 C CA . ASP A 1 297 ? -5.410 4.444 6.860 1.00 96.31 297 ASP A CA 1
ATOM 2267 C C . ASP A 1 297 ? -4.391 5.461 7.410 1.00 96.31 297 ASP A C 1
ATOM 2269 O O . ASP A 1 297 ? -4.785 6.378 8.156 1.00 96.31 297 ASP A O 1
ATOM 2273 N N . PRO A 1 298 ? -3.110 5.357 7.019 1.00 96.19 298 PRO A N 1
ATOM 2274 C CA . PRO A 1 298 ? -2.106 6.383 7.283 1.00 96.19 298 PRO A CA 1
ATOM 2275 C C . PRO A 1 298 ? -2.389 7.690 6.508 1.00 96.19 298 PRO A C 1
ATOM 2277 O O . PRO A 1 298 ? -3.437 7.898 5.886 1.00 96.19 298 PRO A O 1
ATOM 2280 N N . ILE A 1 299 ? -1.473 8.645 6.619 1.00 88.94 299 ILE A N 1
ATOM 2281 C CA . ILE A 1 299 ? -1.377 9.817 5.751 1.00 88.94 299 ILE A CA 1
ATOM 2282 C C . ILE A 1 299 ? -0.672 9.347 4.480 1.00 88.94 299 ILE A C 1
ATOM 2284 O O . ILE A 1 299 ? 0.523 9.092 4.521 1.00 88.94 299 ILE A O 1
ATOM 2288 N N . LEU A 1 300 ? -1.430 9.265 3.386 1.00 84.12 300 LEU A N 1
ATOM 2289 C CA . LEU A 1 300 ? -1.001 8.681 2.107 1.00 84.12 300 LEU A CA 1
ATOM 2290 C C . LEU A 1 300 ? -0.400 9.699 1.121 1.00 84.12 300 LEU A C 1
ATOM 2292 O O . LEU A 1 300 ? -0.050 9.350 0.007 1.00 84.12 300 LEU A O 1
ATOM 2296 N N . VAL A 1 301 ? -0.436 10.996 1.461 1.00 78.75 301 VAL A N 1
ATOM 2297 C CA . VAL A 1 301 ? 0.049 12.089 0.593 1.00 78.75 301 VAL A CA 1
ATOM 2298 C C . VAL A 1 301 ? 0.460 13.331 1.400 1.00 78.75 301 VAL A C 1
ATOM 2300 O O . VAL A 1 301 ? -0.209 13.743 2.357 1.00 78.75 301 VAL A O 1
ATOM 2303 N N . GLY A 1 302 ? 1.493 14.024 0.943 1.00 72.00 302 GLY A N 1
ATOM 2304 C CA . GLY A 1 302 ? 1.974 15.286 1.491 1.00 72.00 302 GLY A CA 1
ATOM 2305 C C . GLY A 1 302 ? 3.175 15.158 2.440 1.00 72.00 302 GLY A C 1
ATOM 2306 O O . GLY A 1 302 ? 3.660 14.085 2.754 1.00 72.00 302 GLY A O 1
ATOM 2307 N N . PRO A 1 303 ? 3.661 16.284 2.984 1.00 65.56 303 PRO A N 1
ATOM 2308 C CA . PRO A 1 303 ? 4.966 16.358 3.658 1.00 65.56 303 PRO A CA 1
ATOM 2309 C C . PRO A 1 303 ? 5.026 15.678 5.036 1.00 65.56 303 PRO A C 1
ATOM 2311 O O . PRO A 1 303 ? 6.025 15.790 5.740 1.00 65.56 303 PRO A O 1
ATOM 2314 N N . THR A 1 304 ? 3.928 15.069 5.475 1.00 74.62 304 THR A N 1
ATOM 2315 C CA . THR A 1 304 ? 3.830 14.333 6.739 1.00 74.62 304 THR A CA 1
ATOM 2316 C C . THR A 1 304 ? 3.293 12.927 6.498 1.00 74.62 304 THR A C 1
ATOM 2318 O O . THR A 1 304 ? 2.596 12.399 7.367 1.00 74.62 304 THR A O 1
ATOM 2321 N N . GLU A 1 305 ? 3.519 12.387 5.298 1.00 84.00 305 GLU A N 1
ATOM 2322 C CA . GLU A 1 305 ? 3.288 10.981 4.980 1.00 84.00 305 GLU A CA 1
ATOM 2323 C C . GLU A 1 305 ? 3.900 10.088 6.063 1.00 84.00 305 GLU A C 1
ATOM 2325 O O . GLU A 1 305 ? 4.935 10.393 6.664 1.00 84.00 305 GLU A O 1
ATOM 2330 N N . ASN A 1 306 ? 3.166 9.037 6.398 1.00 90.94 306 ASN A N 1
ATOM 2331 C CA . ASN A 1 306 ? 3.545 8.062 7.417 1.00 90.94 306 ASN A CA 1
ATOM 2332 C C . ASN A 1 306 ? 3.010 6.671 7.064 1.00 90.94 306 ASN A C 1
ATOM 2334 O O . ASN A 1 306 ? 2.723 5.873 7.950 1.00 90.94 306 ASN A O 1
ATOM 2338 N N . ASP A 1 307 ? 2.802 6.440 5.776 1.00 92.94 307 ASP A N 1
ATOM 2339 C CA . ASP A 1 307 ? 2.384 5.197 5.140 1.00 92.94 307 ASP A CA 1
ATOM 2340 C C . ASP A 1 307 ? 3.563 4.311 4.734 1.00 92.94 307 ASP A C 1
ATOM 2342 O O . ASP A 1 307 ? 3.350 3.127 4.507 1.00 92.94 307 ASP A O 1
ATOM 2346 N N . GLU A 1 308 ? 4.776 4.875 4.751 1.00 93.88 308 GLU A N 1
ATOM 2347 C CA . GLU A 1 308 ? 6.057 4.241 4.397 1.00 93.88 308 GLU A CA 1
ATOM 2348 C C . GLU A 1 308 ? 6.284 4.064 2.897 1.00 93.88 308 GLU A C 1
ATOM 2350 O O . GLU A 1 308 ? 7.328 3.560 2.509 1.00 93.88 308 GLU A O 1
ATOM 2355 N N . HIS A 1 309 ? 5.395 4.587 2.049 1.00 91.50 309 HIS A N 1
ATOM 2356 C CA . HIS A 1 309 ? 5.627 4.600 0.610 1.00 91.50 309 HIS A CA 1
ATOM 2357 C C . HIS A 1 309 ? 6.921 5.374 0.289 1.00 91.50 309 HIS A C 1
ATOM 2359 O O . HIS A 1 309 ? 7.018 6.556 0.638 1.00 91.50 309 HIS A O 1
ATOM 2365 N N . PRO A 1 310 ? 7.919 4.784 -0.395 1.00 87.31 310 PRO A N 1
ATOM 2366 C CA . PRO A 1 310 ? 9.128 5.501 -0.792 1.00 87.31 310 PRO A CA 1
ATOM 2367 C C . PRO A 1 310 ? 8.819 6.834 -1.506 1.00 87.31 310 PRO A C 1
ATOM 2369 O O . PRO A 1 310 ? 7.945 6.874 -2.375 1.00 87.31 310 PRO A O 1
ATOM 2372 N N . PRO A 1 311 ? 9.511 7.949 -1.194 1.00 81.81 311 PRO A N 1
ATOM 2373 C CA . PRO A 1 311 ? 10.675 8.080 -0.315 1.00 81.81 311 PRO A CA 1
ATOM 2374 C C . PRO A 1 311 ? 10.341 8.534 1.124 1.00 81.81 311 PRO A C 1
ATOM 2376 O O . PRO A 1 311 ? 11.101 9.304 1.722 1.00 81.81 311 PRO A O 1
ATOM 2379 N N . THR A 1 312 ? 9.190 8.134 1.668 1.00 82.69 312 THR A N 1
ATOM 2380 C CA . THR A 1 312 ? 8.731 8.514 3.015 1.00 82.69 312 THR A CA 1
ATOM 2381 C C . THR A 1 312 ? 9.592 7.897 4.125 1.00 82.69 312 THR A C 1
ATOM 2383 O O . THR A 1 312 ? 10.150 6.816 3.981 1.00 82.69 312 THR A O 1
ATOM 2386 N N . ASP A 1 313 ? 9.705 8.601 5.262 1.00 86.38 313 ASP A N 1
ATOM 2387 C CA . ASP A 1 313 ? 10.467 8.140 6.434 1.00 86.38 313 ASP A CA 1
ATOM 2388 C C . ASP A 1 313 ? 9.790 6.926 7.082 1.00 86.38 313 ASP A C 1
ATOM 2390 O O . ASP A 1 313 ? 8.748 7.066 7.734 1.00 86.38 313 ASP A O 1
ATOM 2394 N N . ILE A 1 314 ? 10.416 5.752 6.984 1.00 90.19 314 ILE A N 1
ATOM 2395 C CA . ILE A 1 314 ? 9.893 4.498 7.552 1.00 90.19 314 ILE A CA 1
ATOM 2396 C C . ILE A 1 314 ? 9.671 4.589 9.069 1.00 90.19 314 ILE A C 1
ATOM 2398 O O . ILE A 1 314 ? 8.802 3.929 9.632 1.00 90.19 314 ILE A O 1
ATOM 2402 N N . ARG A 1 315 ? 10.386 5.475 9.774 1.00 89.88 315 ARG A N 1
ATOM 2403 C CA . ARG A 1 315 ? 10.198 5.673 11.223 1.00 89.88 315 ARG A CA 1
ATOM 2404 C C . ARG A 1 315 ? 8.935 6.462 11.532 1.00 89.88 315 ARG A C 1
ATOM 2406 O O . ARG A 1 315 ? 8.397 6.350 12.634 1.00 89.88 315 ARG A O 1
ATOM 2413 N N . ALA A 1 316 ? 8.468 7.298 10.602 1.00 89.69 316 ALA A N 1
ATOM 2414 C CA . ALA A 1 316 ? 7.190 7.986 10.748 1.00 89.69 316 ALA A CA 1
ATOM 2415 C C . ALA A 1 316 ? 6.036 6.979 10.703 1.00 89.69 316 ALA A C 1
ATOM 2417 O O . ALA A 1 316 ? 5.114 7.083 11.522 1.00 89.69 316 ALA A O 1
ATOM 2418 N N . GLY A 1 317 ? 6.124 5.988 9.813 1.00 93.31 317 GLY A N 1
ATOM 2419 C CA . GLY A 1 317 ? 5.197 4.863 9.773 1.00 93.31 317 GLY A CA 1
ATOM 2420 C C . GLY A 1 317 ? 5.320 3.953 10.991 1.00 93.31 317 GLY A C 1
ATOM 2421 O O . GLY A 1 317 ? 4.315 3.727 11.670 1.00 93.31 317 GLY A O 1
ATOM 2422 N N . GLU A 1 318 ? 6.540 3.585 11.401 1.00 93.50 318 GLU A N 1
ATOM 2423 C CA . GLU A 1 318 ? 6.767 2.795 12.621 1.00 93.50 318 GLU A CA 1
ATOM 2424 C C . GLU A 1 318 ? 6.144 3.471 13.854 1.00 93.50 318 GLU A C 1
ATOM 2426 O O . GLU A 1 318 ? 5.448 2.848 14.669 1.00 93.50 318 GLU A O 1
ATOM 2431 N N . PHE A 1 319 ? 6.309 4.791 13.960 1.00 94.00 319 PHE A N 1
ATOM 2432 C CA . PHE A 1 319 ? 5.684 5.588 15.006 1.00 94.00 319 PHE A CA 1
ATOM 2433 C C . PHE A 1 319 ? 4.154 5.612 14.905 1.00 94.00 319 PHE A C 1
ATOM 2435 O O . PHE A 1 319 ? 3.476 5.503 15.931 1.00 94.00 319 PHE A O 1
ATOM 2442 N N . PHE A 1 320 ? 3.587 5.732 13.705 1.00 95.75 320 PHE A N 1
ATOM 2443 C CA . PHE A 1 320 ? 2.140 5.701 13.485 1.00 95.75 320 PHE A CA 1
ATOM 2444 C C . PHE A 1 320 ? 1.521 4.360 13.891 1.00 95.75 320 PHE A C 1
ATOM 2446 O O . PHE A 1 320 ? 0.556 4.330 14.665 1.00 95.75 320 PHE A O 1
ATOM 2453 N N . VAL A 1 321 ? 2.107 3.247 13.453 1.00 97.81 321 VAL A N 1
ATOM 2454 C CA . VAL A 1 321 ? 1.641 1.899 13.802 1.00 97.81 321 VAL A CA 1
ATOM 2455 C C . VAL A 1 321 ? 1.752 1.676 15.310 1.00 97.81 321 VAL A C 1
ATOM 2457 O O . VAL A 1 321 ? 0.811 1.175 15.940 1.00 97.81 321 VAL A O 1
ATOM 2460 N N . TRP A 1 322 ? 2.837 2.145 15.937 1.00 97.31 322 TRP A N 1
ATOM 2461 C CA . TRP A 1 322 ? 2.950 2.163 17.395 1.00 97.31 322 TRP A CA 1
ATOM 2462 C C . TRP A 1 322 ? 1.834 2.974 18.058 1.00 97.31 322 TRP A C 1
ATOM 2464 O O . TRP A 1 322 ? 1.252 2.498 19.035 1.00 97.31 322 TRP A O 1
ATOM 2474 N N . GLN A 1 323 ? 1.488 4.166 17.558 1.00 95.38 323 GLN A N 1
ATOM 2475 C CA . GLN A 1 323 ? 0.397 4.972 18.120 1.00 95.38 323 GLN A CA 1
ATOM 2476 C C . GLN A 1 323 ? -0.936 4.222 18.075 1.00 95.38 323 GLN A C 1
ATOM 2478 O O . GLN A 1 323 ? -1.661 4.209 19.075 1.00 95.38 323 GLN A O 1
ATOM 2483 N N . VAL A 1 324 ? -1.251 3.585 16.945 1.00 97.31 324 VAL A N 1
ATOM 2484 C CA . VAL A 1 324 ? -2.486 2.812 16.753 1.00 97.31 324 VAL A CA 1
ATOM 2485 C C . VAL A 1 324 ? -2.534 1.625 17.715 1.00 97.31 324 VAL A C 1
ATOM 2487 O O . VAL A 1 324 ? -3.474 1.512 18.510 1.00 97.31 324 VAL A O 1
ATOM 2490 N N . ILE A 1 325 ? -1.491 0.789 17.722 1.00 97.81 325 ILE A N 1
ATOM 2491 C CA . ILE A 1 325 ? -1.395 -0.379 18.609 1.00 97.81 325 ILE A CA 1
ATOM 2492 C C . ILE A 1 325 ? -1.460 0.055 20.074 1.00 97.81 325 ILE A C 1
ATOM 2494 O O . ILE A 1 325 ? -2.239 -0.487 20.858 1.00 97.81 325 ILE A O 1
ATOM 2498 N N . ASN A 1 326 ? -0.673 1.053 20.468 1.00 95.81 326 ASN A N 1
ATOM 2499 C CA . ASN A 1 326 ? -0.604 1.508 21.851 1.00 95.81 326 ASN A CA 1
ATOM 2500 C C . ASN A 1 326 ? -1.931 2.121 22.330 1.00 95.81 326 ASN A C 1
ATOM 2502 O O . ASN A 1 326 ? -2.290 1.960 23.499 1.00 95.81 326 ASN A O 1
ATOM 2506 N N . ALA A 1 327 ? -2.687 2.785 21.451 1.00 96.00 327 ALA A N 1
ATOM 2507 C CA . ALA A 1 327 ? -4.007 3.311 21.785 1.00 96.00 327 ALA A CA 1
ATOM 2508 C C . ALA A 1 327 ? -5.013 2.195 22.091 1.00 96.00 327 ALA A C 1
ATOM 2510 O O . ALA A 1 327 ? -5.700 2.263 23.110 1.00 96.00 327 ALA A O 1
ATOM 2511 N N . VAL A 1 328 ? -5.061 1.145 21.264 1.00 97.62 328 VAL A N 1
ATOM 2512 C CA . VAL A 1 328 ? -5.950 -0.007 21.495 1.00 97.62 328 VAL A CA 1
ATOM 2513 C C . VAL A 1 328 ? -5.520 -0.780 22.740 1.00 97.62 328 VAL A C 1
ATOM 2515 O O . VAL A 1 328 ? -6.356 -1.061 23.594 1.00 97.62 328 VAL A O 1
ATOM 2518 N N . ARG A 1 329 ? -4.219 -1.065 22.897 1.00 95.62 329 ARG A N 1
ATOM 2519 C CA . ARG A 1 329 ? -3.671 -1.838 24.030 1.00 95.62 329 ARG A CA 1
ATOM 2520 C C . ARG A 1 329 ? -3.908 -1.190 25.393 1.00 95.62 329 ARG A C 1
ATOM 2522 O O . ARG A 1 329 ? -4.110 -1.896 26.377 1.00 95.62 329 ARG A O 1
ATOM 2529 N N . ASN A 1 330 ? -3.874 0.141 25.459 1.00 93.81 330 ASN A N 1
ATOM 2530 C CA . ASN A 1 330 ? -4.174 0.887 26.686 1.00 93.81 330 ASN A CA 1
ATOM 2531 C C . ASN A 1 330 ? -5.670 1.206 26.844 1.00 93.81 330 ASN A C 1
ATOM 2533 O O . ASN A 1 330 ? -6.076 1.729 27.885 1.00 93.81 330 ASN A O 1
ATOM 2537 N N . GLY A 1 331 ? -6.475 0.931 25.818 1.00 95.88 331 GLY A N 1
ATOM 2538 C CA . GLY A 1 331 ? -7.905 1.188 25.793 1.00 95.88 331 GLY A CA 1
ATOM 2539 C C . GLY A 1 331 ? -8.733 0.058 26.423 1.00 95.88 331 GLY A C 1
ATOM 2540 O O . GLY A 1 331 ? -8.258 -1.070 26.578 1.00 95.88 331 GLY A O 1
ATOM 2541 N N . PRO A 1 332 ? -10.010 0.318 26.760 1.00 97.25 332 PRO A N 1
ATOM 2542 C CA . PRO A 1 332 ? -10.901 -0.692 27.334 1.00 97.25 332 PRO A CA 1
ATOM 2543 C C . PRO A 1 332 ? -11.199 -1.881 26.408 1.00 97.25 332 PRO A C 1
ATOM 2545 O O . PRO A 1 332 ? -11.570 -2.941 26.904 1.00 97.25 332 PRO A O 1
ATOM 2548 N N . ASN A 1 333 ? -11.048 -1.718 25.087 1.00 97.50 333 ASN A N 1
ATOM 2549 C CA . ASN A 1 333 ? -11.313 -2.773 24.103 1.00 97.50 333 ASN A CA 1
ATOM 2550 C C . ASN A 1 333 ? -10.142 -3.761 23.924 1.00 97.50 333 ASN A C 1
ATOM 2552 O O . ASN A 1 333 ? -10.292 -4.732 23.192 1.00 97.50 333 ASN A O 1
ATOM 2556 N N . TRP A 1 334 ? -8.977 -3.571 24.565 1.00 98.19 334 TRP A N 1
ATOM 2557 C CA . TRP A 1 334 ? -7.807 -4.432 24.316 1.00 98.19 334 TRP A CA 1
ATOM 2558 C C . TRP A 1 334 ? -8.123 -5.923 24.456 1.00 98.19 334 TRP A C 1
ATOM 2560 O O . TRP A 1 334 ? -7.771 -6.697 23.575 1.00 98.19 334 TRP A O 1
ATOM 2570 N N . SER A 1 335 ? -8.828 -6.317 25.522 1.00 97.50 335 SER A N 1
ATOM 2571 C CA . SER A 1 335 ? -9.068 -7.720 25.887 1.00 97.50 335 SER A CA 1
ATOM 2572 C C . SER A 1 335 ? -9.865 -8.543 24.871 1.00 97.50 335 SER A C 1
ATOM 2574 O O . SER A 1 335 ? -9.879 -9.763 24.992 1.00 97.50 335 SER A O 1
ATOM 2576 N N . ASP A 1 336 ? -10.542 -7.906 23.914 1.00 97.75 336 ASP A N 1
ATOM 2577 C CA . ASP A 1 336 ? -11.347 -8.566 22.879 1.00 97.75 336 ASP A CA 1
ATOM 2578 C C . ASP A 1 336 ? -11.024 -8.075 21.455 1.00 97.75 336 ASP A C 1
ATOM 2580 O O . ASP A 1 336 ? -11.833 -8.248 20.536 1.00 97.75 336 ASP A O 1
ATOM 2584 N N . SER A 1 337 ? -9.841 -7.478 21.270 1.00 98.56 337 SER A N 1
ATOM 2585 C CA . SER A 1 337 ? -9.391 -6.924 19.991 1.00 98.56 337 SER A CA 1
ATOM 2586 C C . SER A 1 337 ? -8.402 -7.828 19.253 1.00 98.56 337 SER A C 1
ATOM 2588 O O . SER A 1 337 ? -7.535 -8.469 19.855 1.00 98.56 337 SER A O 1
ATOM 2590 N N . VAL A 1 338 ? -8.477 -7.805 17.926 1.00 98.69 338 VAL A N 1
ATOM 2591 C CA . VAL A 1 338 ? -7.430 -8.265 17.008 1.00 98.69 338 VAL A CA 1
ATOM 2592 C C . VAL A 1 338 ? -7.015 -7.085 16.139 1.00 98.69 338 VAL A C 1
ATOM 2594 O O . VAL A 1 338 ? -7.873 -6.421 15.564 1.00 98.69 338 VAL A O 1
ATOM 2597 N N . ILE A 1 339 ? -5.714 -6.815 16.056 1.00 98.88 339 ILE A N 1
ATOM 2598 C CA . ILE A 1 339 ? -5.142 -5.842 15.127 1.00 98.88 339 ILE A CA 1
ATOM 2599 C C . ILE A 1 339 ? -4.355 -6.622 14.075 1.00 98.88 339 ILE A C 1
ATOM 2601 O O . ILE A 1 339 ? -3.406 -7.325 14.422 1.00 98.88 339 ILE A O 1
ATOM 2605 N N . PHE A 1 340 ? -4.744 -6.498 12.812 1.00 98.88 340 PHE A N 1
ATOM 2606 C CA . PHE A 1 340 ? -3.957 -6.961 11.677 1.00 98.88 340 PHE A CA 1
ATOM 2607 C C . PHE A 1 340 ? -3.120 -5.795 11.159 1.00 98.88 340 PHE A C 1
ATOM 2609 O O . PHE A 1 340 ? -3.665 -4.749 10.807 1.00 98.88 340 PHE A O 1
ATOM 2616 N N . PHE A 1 341 ? -1.803 -5.969 11.171 1.00 98.62 341 PHE A N 1
ATOM 2617 C CA . PHE A 1 341 ? -0.834 -5.024 10.629 1.00 98.62 341 PHE A CA 1
ATOM 2618 C C . PHE A 1 341 ? -0.199 -5.642 9.384 1.00 98.62 341 PHE A C 1
ATOM 2620 O O . PHE A 1 341 ? 0.378 -6.726 9.485 1.00 98.62 341 PHE A O 1
ATOM 2627 N N . THR A 1 342 ? -0.353 -4.976 8.239 1.00 98.69 342 THR A N 1
ATOM 2628 C CA . THR A 1 342 ? 0.121 -5.447 6.931 1.00 98.69 342 THR A CA 1
ATOM 2629 C C . THR A 1 342 ? 0.448 -4.283 5.995 1.00 98.69 342 THR A C 1
ATOM 2631 O O . THR A 1 342 ? 0.195 -3.126 6.327 1.00 98.69 342 THR A O 1
ATOM 2634 N N . TYR A 1 343 ? 0.963 -4.605 4.812 1.00 98.62 343 TYR A N 1
ATOM 2635 C CA . TYR A 1 343 ? 1.181 -3.691 3.688 1.00 98.62 343 TYR A CA 1
ATOM 2636 C C . TYR A 1 343 ? 0.238 -4.053 2.542 1.00 98.62 343 TYR A C 1
ATOM 2638 O O . TYR A 1 343 ? -0.320 -5.153 2.535 1.00 98.62 343 TYR A O 1
ATOM 2646 N N . ASP A 1 344 ? 0.010 -3.138 1.611 1.00 98.06 344 ASP A N 1
ATOM 2647 C CA . ASP A 1 344 ? -0.806 -3.357 0.421 1.00 98.06 344 ASP A CA 1
ATOM 2648 C C . ASP A 1 344 ? -0.080 -4.216 -0.633 1.00 98.06 344 ASP A C 1
ATOM 2650 O O . ASP A 1 344 ? -0.672 -5.169 -1.148 1.00 98.06 344 ASP A O 1
ATOM 2654 N N . GLU A 1 345 ? 1.193 -3.937 -0.912 1.00 97.81 345 GLU A N 1
ATOM 2655 C CA . GLU A 1 345 ? 2.067 -4.635 -1.857 1.00 97.81 345 GLU A CA 1
ATOM 2656 C C . GLU A 1 345 ? 3.567 -4.437 -1.517 1.00 97.81 345 GLU A C 1
ATOM 2658 O O . GLU A 1 345 ? 3.907 -3.987 -0.422 1.00 97.81 345 GLU A O 1
ATOM 2663 N N . HIS A 1 346 ? 4.473 -4.922 -2.374 1.00 97.50 346 HIS A N 1
ATOM 2664 C CA . HIS A 1 346 ? 5.903 -5.074 -2.063 1.00 97.50 346 HIS A CA 1
ATOM 2665 C C . HIS A 1 346 ? 6.765 -3.856 -2.397 1.00 97.50 346 HIS A C 1
ATOM 2667 O O . HIS A 1 346 ? 7.935 -3.842 -2.021 1.00 97.50 346 HIS A O 1
ATOM 2673 N N . GLY A 1 347 ? 6.235 -2.869 -3.109 1.00 94.31 347 GLY A N 1
ATOM 2674 C CA . GLY A 1 347 ? 6.893 -1.603 -3.398 1.00 94.31 347 GLY A CA 1
ATOM 2675 C C . GLY A 1 347 ? 8.030 -1.694 -4.399 1.00 94.31 347 GLY A C 1
ATOM 2676 O O . GLY A 1 347 ? 8.798 -0.750 -4.489 1.00 94.31 347 GLY A O 1
ATOM 2677 N N . GLY A 1 348 ? 8.183 -2.817 -5.108 1.00 94.44 348 GLY A N 1
ATOM 2678 C CA . GLY A 1 348 ? 9.374 -3.120 -5.909 1.00 94.44 348 GLY A CA 1
ATOM 2679 C C . GLY A 1 348 ? 10.558 -3.644 -5.090 1.00 94.44 348 GLY A C 1
ATOM 2680 O O . GLY A 1 348 ? 11.624 -3.888 -5.647 1.00 94.44 348 GLY A O 1
ATOM 2681 N N . PHE A 1 349 ? 10.397 -3.864 -3.780 1.00 96.12 349 PHE A N 1
ATOM 2682 C CA . PHE A 1 349 ? 11.431 -4.485 -2.956 1.00 96.12 349 PHE A CA 1
ATOM 2683 C C . PHE A 1 349 ? 11.448 -6.007 -3.114 1.00 96.12 349 PHE A C 1
ATOM 2685 O O . PHE A 1 349 ? 10.414 -6.680 -3.142 1.00 96.12 349 PHE A O 1
ATOM 2692 N N . TYR A 1 350 ? 12.654 -6.556 -3.173 1.00 97.56 350 TYR A N 1
ATOM 2693 C CA . TYR A 1 350 ? 12.929 -7.964 -3.389 1.00 97.56 350 TYR A CA 1
ATOM 2694 C C . TYR A 1 350 ? 12.284 -8.850 -2.322 1.00 97.56 350 TYR A C 1
ATOM 2696 O O . TYR A 1 350 ? 12.379 -8.590 -1.122 1.00 97.56 350 TYR A O 1
ATOM 2704 N N . ASP A 1 351 ? 11.690 -9.955 -2.765 1.00 98.56 351 ASP A N 1
ATOM 2705 C CA . ASP A 1 351 ? 11.341 -11.088 -1.914 1.00 98.56 351 ASP A CA 1
ATOM 2706 C C . ASP A 1 351 ? 11.749 -12.390 -2.599 1.00 98.56 351 ASP A C 1
ATOM 2708 O O . ASP A 1 351 ? 11.483 -12.613 -3.784 1.00 98.56 351 ASP A O 1
ATOM 2712 N N . HIS A 1 352 ? 12.400 -13.280 -1.856 1.00 97.69 352 HIS A N 1
ATOM 2713 C CA . HIS A 1 352 ? 12.942 -14.511 -2.420 1.00 97.69 352 HIS A CA 1
ATOM 2714 C C . HIS A 1 352 ? 11.885 -15.601 -2.643 1.00 97.69 352 HIS A C 1
ATOM 2716 O O . HIS A 1 352 ? 12.174 -16.602 -3.309 1.00 97.69 352 HIS A O 1
ATOM 2722 N N . VAL A 1 353 ? 10.685 -15.468 -2.071 1.00 97.62 353 VAL A N 1
ATOM 2723 C CA . VAL A 1 353 ? 9.641 -16.488 -2.176 1.00 97.62 353 VAL A CA 1
ATOM 2724 C C . VAL A 1 353 ? 8.779 -16.221 -3.398 1.00 97.62 353 VAL A C 1
ATOM 2726 O O . VAL A 1 353 ? 8.097 -15.207 -3.523 1.00 97.62 353 VAL A O 1
ATOM 2729 N N . ALA A 1 354 ? 8.757 -17.204 -4.293 1.00 96.94 354 ALA A N 1
ATOM 2730 C CA . ALA A 1 354 ? 7.884 -17.211 -5.456 1.00 96.94 354 ALA A CA 1
ATOM 2731 C C . ALA A 1 354 ? 6.403 -17.026 -5.050 1.00 96.94 354 ALA A C 1
ATOM 2733 O O . ALA A 1 354 ? 5.893 -17.842 -4.267 1.00 96.94 354 ALA A O 1
ATOM 2734 N N . PRO A 1 355 ? 5.690 -16.031 -5.614 1.00 96.44 355 PRO A N 1
ATOM 2735 C CA . PRO A 1 355 ? 4.256 -15.864 -5.409 1.00 96.44 355 PRO A CA 1
ATOM 2736 C C . PRO A 1 355 ? 3.465 -17.135 -5.766 1.00 96.44 355 PRO A C 1
ATOM 2738 O O . PRO A 1 355 ? 3.564 -17.623 -6.901 1.00 96.44 355 PRO A O 1
ATOM 2741 N N . PRO A 1 356 ? 2.687 -17.713 -4.833 1.00 96.50 356 PRO A N 1
ATOM 2742 C CA . PRO A 1 356 ? 2.000 -18.973 -5.059 1.00 96.50 356 PRO A CA 1
ATOM 2743 C C . PRO A 1 356 ? 0.701 -18.783 -5.851 1.00 96.50 356 PRO A C 1
ATOM 2745 O O . PRO A 1 356 ? 0.202 -17.678 -6.080 1.00 96.50 356 PRO A O 1
ATOM 2748 N N . GLN A 1 357 ? 0.102 -19.911 -6.232 1.00 96.94 357 GLN A N 1
ATOM 2749 C CA . GLN A 1 357 ? -1.260 -19.916 -6.749 1.00 96.94 357 GLN A CA 1
ATOM 2750 C C . GLN A 1 357 ? -2.240 -19.450 -5.666 1.00 96.94 357 GLN A C 1
ATOM 2752 O O . GLN A 1 357 ? -2.192 -19.915 -4.526 1.00 96.94 357 GLN A O 1
ATOM 2757 N N . ALA A 1 358 ? -3.172 -18.585 -6.047 1.00 97.19 358 ALA A N 1
ATOM 2758 C CA . ALA A 1 358 ? -4.117 -18.006 -5.115 1.00 97.19 358 ALA A CA 1
ATOM 2759 C C . ALA A 1 358 ? -5.233 -18.990 -4.697 1.00 97.19 358 ALA A C 1
ATOM 2761 O O . ALA A 1 358 ? -5.763 -19.734 -5.540 1.00 97.19 358 ALA A O 1
ATOM 2762 N N . PRO A 1 359 ? -5.639 -19.001 -3.412 1.00 95.00 359 PRO A N 1
ATOM 2763 C CA . PRO A 1 359 ? -6.702 -19.871 -2.925 1.00 95.00 359 PRO A CA 1
ATOM 2764 C C . PRO A 1 359 ? -8.072 -19.371 -3.417 1.00 95.00 359 PRO A C 1
ATOM 2766 O O . PRO A 1 359 ? -8.646 -18.433 -2.886 1.00 95.00 359 PRO A O 1
ATOM 2769 N N . GLN A 1 360 ? -8.599 -19.978 -4.487 1.00 95.94 360 GLN A N 1
ATOM 2770 C CA . GLN A 1 360 ? -9.914 -19.622 -5.067 1.00 95.94 360 GLN A CA 1
ATOM 2771 C C . GLN A 1 360 ? -10.658 -20.817 -5.686 1.00 95.94 360 GLN A C 1
ATOM 2773 O O . GLN A 1 360 ? -11.337 -20.701 -6.709 1.00 95.94 360 GLN A O 1
ATOM 2778 N N . GLY A 1 361 ? -10.453 -22.019 -5.140 1.00 94.12 361 GLY A N 1
ATOM 2779 C CA . GLY A 1 361 ? -11.138 -23.229 -5.613 1.00 94.12 361 GLY A CA 1
ATOM 2780 C C . GLY A 1 361 ? -10.828 -23.618 -7.068 1.00 94.12 361 GLY A C 1
ATOM 2781 O O . GLY A 1 361 ? -11.627 -24.298 -7.710 1.00 94.12 361 GLY A O 1
ATOM 2782 N N . GLY A 1 362 ? -9.685 -23.178 -7.607 1.00 93.06 362 GLY A N 1
ATOM 2783 C CA . GLY A 1 362 ? -9.269 -23.438 -8.990 1.00 93.06 362 GLY A CA 1
ATOM 2784 C C . GLY A 1 362 ? -9.876 -22.502 -10.042 1.00 93.06 362 GLY A C 1
ATOM 2785 O O . GLY A 1 362 ? -9.652 -22.723 -11.232 1.00 93.06 362 GLY A O 1
ATOM 2786 N N . ALA A 1 363 ? -10.624 -21.470 -9.640 1.00 95.00 363 ALA A N 1
ATOM 2787 C CA . ALA A 1 363 ? -11.031 -20.406 -10.553 1.00 95.00 363 ALA A CA 1
ATOM 2788 C C . ALA A 1 363 ? -9.803 -19.644 -11.103 1.00 95.00 363 ALA A C 1
ATOM 2790 O O . ALA A 1 363 ? -8.740 -19.636 -10.485 1.00 95.00 363 ALA A O 1
ATOM 2791 N N . LEU A 1 364 ? -9.944 -19.020 -12.279 1.00 93.56 364 LEU A N 1
ATOM 2792 C CA . LEU A 1 364 ? -8.894 -18.163 -12.857 1.00 93.56 364 LEU A CA 1
ATOM 2793 C C . LEU A 1 364 ? -8.951 -16.730 -12.316 1.00 93.56 364 LEU A C 1
ATOM 2795 O O . LEU A 1 364 ? -7.928 -16.076 -12.185 1.00 93.56 364 LEU A O 1
ATOM 2799 N N . ASN A 1 365 ? -10.152 -16.267 -11.984 1.00 94.56 365 ASN A N 1
ATOM 2800 C CA . ASN A 1 365 ? -10.436 -14.973 -11.379 1.00 94.56 365 ASN A CA 1
ATOM 2801 C C . ASN A 1 365 ? -11.506 -15.156 -10.284 1.00 94.56 365 ASN A C 1
ATOM 2803 O O . ASN A 1 365 ? -12.211 -16.174 -10.289 1.00 94.56 365 ASN A O 1
ATOM 2807 N N . PRO A 1 366 ? -11.583 -14.247 -9.302 1.00 96.19 366 PRO A N 1
ATOM 2808 C CA . PRO A 1 366 ? -12.473 -14.404 -8.150 1.00 96.19 366 PRO A CA 1
ATOM 2809 C C . PRO A 1 366 ? -13.961 -14.193 -8.477 1.00 96.19 366 PRO A C 1
ATOM 2811 O O . PRO A 1 366 ? -14.822 -14.755 -7.800 1.00 96.19 366 PRO A O 1
ATOM 2814 N N . ASP A 1 367 ? -14.268 -13.415 -9.514 1.00 95.12 367 ASP A N 1
ATOM 2815 C CA . ASP A 1 367 ? -15.586 -12.817 -9.769 1.00 95.12 367 ASP A CA 1
ATOM 2816 C C . ASP A 1 367 ? -16.083 -12.967 -11.224 1.00 95.12 367 ASP A C 1
ATOM 2818 O O . ASP A 1 367 ? -17.146 -12.460 -11.585 1.00 95.12 367 ASP A O 1
ATOM 2822 N N . GLY A 1 368 ? -15.344 -13.683 -12.075 1.00 93.81 368 GLY A N 1
ATOM 2823 C CA . GLY A 1 368 ? -15.648 -13.824 -13.500 1.00 93.81 368 GLY A CA 1
ATOM 2824 C C . GLY A 1 368 ? -15.038 -12.740 -14.395 1.00 93.81 368 GLY A C 1
ATOM 2825 O O . GLY A 1 368 ? -15.262 -12.788 -15.609 1.00 93.81 368 GLY A O 1
ATOM 2826 N N . ILE A 1 369 ? -14.281 -11.786 -13.845 1.00 96.38 369 ILE A N 1
ATOM 2827 C CA . ILE A 1 369 ? -13.710 -10.647 -14.572 1.00 96.38 369 ILE A CA 1
ATOM 2828 C C . ILE A 1 369 ? -12.202 -10.859 -14.753 1.00 96.38 369 ILE A C 1
ATOM 2830 O O . ILE A 1 369 ? -11.470 -11.122 -13.805 1.00 96.38 369 ILE A O 1
ATOM 2834 N N . ASN A 1 370 ? -11.720 -10.780 -15.996 1.00 96.88 370 ASN A N 1
ATOM 2835 C CA . ASN A 1 370 ? -10.299 -10.979 -16.296 1.00 96.88 370 ASN A CA 1
ATOM 2836 C C . ASN A 1 370 ? -9.499 -9.670 -16.179 1.00 96.88 370 ASN A C 1
ATOM 2838 O O . ASN A 1 370 ? -10.085 -8.589 -16.313 1.00 96.88 370 ASN A O 1
ATOM 2842 N N . PRO A 1 371 ? -8.164 -9.757 -16.028 1.00 97.25 371 PRO A N 1
ATOM 2843 C CA . PRO A 1 371 ? -7.289 -8.589 -16.055 1.00 97.25 371 PRO A CA 1
ATOM 2844 C C . PRO A 1 371 ? -7.531 -7.682 -17.266 1.00 97.25 371 PRO A C 1
ATOM 2846 O O . PRO A 1 371 ? -7.633 -8.155 -18.400 1.00 97.25 371 PRO A O 1
ATOM 2849 N N . GLY A 1 372 ? -7.668 -6.377 -17.029 1.00 96.94 372 GLY A N 1
ATOM 2850 C CA . GLY A 1 372 ? -7.910 -5.367 -18.063 1.00 96.94 372 GLY A CA 1
ATOM 2851 C C . GLY A 1 372 ? -9.310 -5.397 -18.686 1.00 96.94 372 GLY A C 1
ATOM 2852 O O . GLY A 1 372 ? -9.614 -4.570 -19.543 1.00 96.94 372 GLY A O 1
ATOM 2853 N N . GLN A 1 373 ? -10.189 -6.321 -18.284 1.00 96.75 373 GLN A N 1
ATOM 2854 C CA . GLN A 1 373 ? -11.575 -6.406 -18.761 1.00 96.75 373 GLN A CA 1
ATOM 2855 C C . GLN A 1 373 ? -12.558 -5.864 -17.719 1.00 96.75 373 GLN A C 1
ATOM 2857 O O . GLN A 1 373 ? -13.592 -6.488 -17.479 1.00 96.75 373 GLN A O 1
ATOM 2862 N N . CYS A 1 374 ? -12.239 -4.724 -17.101 1.00 95.81 374 CYS A N 1
ATOM 2863 C CA . CYS A 1 374 ? -12.953 -4.202 -15.936 1.00 95.81 374 CYS A CA 1
ATOM 2864 C C . CYS A 1 374 ? -14.480 -4.217 -16.102 1.00 95.81 374 CYS A C 1
ATOM 2866 O O . CYS A 1 374 ? -14.990 -3.936 -17.195 1.00 95.81 374 CYS A O 1
ATOM 2868 N N . ALA A 1 375 ? -15.208 -4.558 -15.036 1.00 95.56 375 ALA A N 1
ATOM 2869 C CA . ALA A 1 375 ? -16.671 -4.580 -15.028 1.00 95.56 375 ALA A CA 1
ATOM 2870 C C . ALA A 1 375 ? -17.253 -4.332 -13.628 1.00 95.56 375 ALA A C 1
ATOM 2872 O O . ALA A 1 375 ? -16.840 -4.926 -12.639 1.00 95.56 375 ALA A O 1
ATOM 2873 N N . ASP A 1 376 ? -18.258 -3.464 -13.550 1.00 95.00 376 ASP A N 1
ATOM 2874 C CA . ASP A 1 376 ? -18.878 -3.017 -12.307 1.00 95.00 376 ASP A CA 1
ATOM 2875 C C . ASP A 1 376 ? -20.330 -2.512 -12.508 1.00 95.00 376 ASP A C 1
ATOM 2877 O O . ASP A 1 376 ? -20.892 -2.476 -13.607 1.00 95.00 376 ASP A O 1
ATOM 2881 N N . LEU A 1 377 ? -20.975 -2.090 -11.424 1.00 94.12 377 LEU A N 1
ATOM 2882 C CA . LEU A 1 377 ? -22.321 -1.506 -11.393 1.00 94.12 377 LEU A CA 1
ATOM 2883 C C . LEU A 1 377 ? -22.317 0.028 -11.357 1.00 94.12 377 LEU A C 1
ATOM 2885 O O . LEU A 1 377 ? -23.350 0.638 -11.062 1.00 94.12 377 LEU A O 1
ATOM 2889 N N . SER A 1 378 ? -21.184 0.666 -11.636 1.00 90.19 378 SER A N 1
ATOM 2890 C CA . SER A 1 378 ? -21.010 2.113 -11.507 1.00 90.19 378 SER A CA 1
ATOM 2891 C C . SER A 1 378 ? -21.791 2.879 -12.580 1.00 90.19 378 SER A C 1
ATOM 2893 O O . SER A 1 378 ? -22.332 3.947 -12.289 1.00 90.19 378 SER A O 1
ATOM 2895 N N . ASN A 1 379 ? -21.911 2.333 -13.803 1.00 89.12 379 ASN A N 1
ATOM 2896 C CA . ASN A 1 379 ? -22.664 2.946 -14.910 1.00 89.12 379 ASN A CA 1
ATOM 2897 C C . ASN A 1 379 ? -23.303 1.914 -15.884 1.00 89.12 379 ASN A C 1
ATOM 2899 O O . ASN A 1 379 ? -22.861 1.757 -17.031 1.00 89.12 379 ASN A O 1
ATOM 2903 N N . PRO A 1 380 ? -24.351 1.185 -15.454 1.00 87.81 380 PRO A N 1
ATOM 2904 C CA . PRO A 1 380 ? -24.960 0.111 -16.241 1.00 87.81 380 PRO A CA 1
ATOM 2905 C C . PRO A 1 380 ? -25.764 0.629 -17.455 1.00 87.81 380 PRO A C 1
ATOM 2907 O O . PRO A 1 380 ? -26.226 1.771 -17.452 1.00 87.81 380 PRO A O 1
ATOM 2910 N N . PRO A 1 381 ? -26.021 -0.204 -18.487 1.00 85.94 381 PRO A N 1
ATOM 2911 C CA . PRO A 1 381 ? -25.788 -1.653 -18.536 1.00 85.94 381 PRO A CA 1
ATOM 2912 C C . PRO A 1 381 ? -24.428 -2.064 -19.113 1.00 85.94 381 PRO A C 1
ATOM 2914 O O . PRO A 1 381 ? -24.062 -3.226 -18.990 1.00 85.94 381 PRO A O 1
ATOM 2917 N N . ALA A 1 382 ? -23.690 -1.154 -19.754 1.00 82.38 382 ALA A N 1
ATOM 2918 C CA . ALA A 1 382 ? -22.413 -1.495 -20.382 1.00 82.38 382 ALA A CA 1
ATOM 2919 C C . ALA A 1 382 ? -21.357 -1.889 -19.339 1.00 82.38 382 ALA A C 1
ATOM 2921 O O . ALA A 1 382 ? -20.693 -2.904 -19.526 1.00 82.38 382 ALA A O 1
ATOM 2922 N N . SER A 1 383 ? -21.290 -1.168 -18.211 1.00 85.69 383 SER A N 1
ATOM 2923 C CA . SER A 1 383 ? -20.326 -1.448 -17.140 1.00 85.69 383 SER A CA 1
ATOM 2924 C C . SER A 1 383 ? -20.473 -2.832 -16.515 1.00 85.69 383 SER A C 1
ATOM 2926 O O . SER A 1 383 ? -19.502 -3.361 -16.002 1.00 85.69 383 SER A O 1
ATOM 2928 N N . GLN A 1 384 ? -21.644 -3.465 -16.631 1.00 89.50 384 GLN A N 1
ATOM 2929 C CA . GLN A 1 384 ? -21.918 -4.798 -16.079 1.00 89.50 384 GLN A CA 1
ATOM 2930 C C . GLN A 1 384 ? -21.284 -5.949 -16.861 1.00 89.50 384 GLN A C 1
ATOM 2932 O O . GLN A 1 384 ? -21.384 -7.099 -16.438 1.00 89.50 384 GLN A O 1
ATOM 2937 N N . GLN A 1 385 ? -20.744 -5.678 -18.045 1.00 88.19 385 GLN A N 1
ATOM 2938 C CA . GLN A 1 385 ? -20.169 -6.700 -18.910 1.00 88.19 385 GLN A CA 1
ATOM 2939 C C . GLN A 1 385 ? -18.641 -6.612 -18.858 1.00 88.19 385 GLN A C 1
ATOM 2941 O O . GLN A 1 385 ? -18.124 -5.493 -18.857 1.00 88.19 385 GLN A O 1
ATOM 2946 N N . PRO A 1 386 ? -17.915 -7.748 -18.877 1.00 87.44 386 PRO A N 1
ATOM 2947 C CA . PRO A 1 386 ? -16.458 -7.752 -18.989 1.00 87.44 386 PRO A CA 1
ATOM 2948 C C . PRO A 1 386 ? -15.972 -6.844 -20.124 1.00 87.44 386 PRO A C 1
ATOM 2950 O O . PRO A 1 386 ? -16.394 -6.993 -21.276 1.00 87.44 386 PRO A O 1
ATOM 2953 N N . GLY A 1 387 ? -15.112 -5.887 -19.776 1.00 87.38 387 GLY A N 1
ATOM 2954 C CA . GLY A 1 387 ? -14.550 -4.887 -20.683 1.00 87.38 387 GLY A CA 1
ATOM 2955 C C . GLY A 1 387 ? -15.371 -3.613 -20.860 1.00 87.38 387 GLY A C 1
ATOM 2956 O O . GLY A 1 387 ? -14.986 -2.751 -21.649 1.00 87.38 387 GLY A O 1
ATOM 2957 N N . GLY A 1 388 ? -16.513 -3.498 -20.183 1.00 86.69 388 GLY A N 1
ATOM 2958 C CA . GLY A 1 388 ? -17.389 -2.328 -20.242 1.00 86.69 388 GLY A CA 1
ATOM 2959 C C . GLY A 1 388 ? -17.276 -1.385 -19.043 1.00 86.69 388 GLY A C 1
ATOM 2960 O O . GLY A 1 388 ? -17.965 -0.362 -19.034 1.00 86.69 388 GLY A O 1
ATOM 2961 N N . GLY A 1 389 ? -16.468 -1.733 -18.037 1.00 85.88 389 GLY A N 1
ATOM 2962 C CA . GLY A 1 389 ? -16.266 -0.981 -16.800 1.00 85.88 389 GLY A CA 1
ATOM 2963 C C . GLY A 1 389 ? -15.756 0.442 -17.025 1.00 85.88 389 GLY A C 1
ATOM 2964 O O . GLY A 1 389 ? -15.135 0.767 -18.040 1.00 85.88 389 GLY A O 1
ATOM 2965 N N . VAL A 1 390 ? -16.064 1.311 -16.068 1.00 88.38 390 VAL A N 1
ATOM 2966 C CA . VAL A 1 390 ? -15.591 2.701 -16.045 1.00 88.38 390 VAL A CA 1
ATOM 2967 C C . VAL A 1 390 ? -14.101 2.755 -15.696 1.00 88.38 390 VAL A C 1
ATOM 2969 O O . VAL A 1 390 ? -13.614 1.865 -15.014 1.00 88.38 390 VAL A O 1
ATOM 2972 N N . GLN A 1 391 ? -13.393 3.796 -16.156 1.00 88.50 391 GLN A N 1
ATOM 2973 C CA . GLN A 1 391 ? -11.980 4.041 -15.814 1.00 88.50 391 GLN A CA 1
ATOM 2974 C C . GLN A 1 391 ? -11.064 2.818 -16.028 1.00 88.50 391 GLN A C 1
ATOM 2976 O O . GLN A 1 391 ? -10.343 2.444 -15.126 1.00 88.50 391 GLN A O 1
ATOM 2981 N N . CYS A 1 392 ? -11.117 2.169 -17.197 1.00 92.81 392 CYS A N 1
ATOM 2982 C CA . CYS A 1 392 ? -10.399 0.905 -17.454 1.00 92.81 392 CYS A CA 1
ATOM 2983 C C . CYS A 1 392 ? -9.309 1.013 -18.542 1.00 92.81 392 CYS A C 1
ATOM 2985 O O . CYS A 1 392 ? -8.738 0.017 -18.987 1.00 92.81 392 CYS A O 1
ATOM 2987 N N . SER A 1 393 ? -9.069 2.209 -19.084 1.00 93.12 393 SER A N 1
ATOM 2988 C CA . SER A 1 393 ? -8.201 2.376 -20.255 1.00 93.12 393 SER A CA 1
ATOM 2989 C C . SER A 1 393 ? -6.731 2.070 -19.978 1.00 93.12 393 SER A C 1
ATOM 2991 O O . SER A 1 393 ? -6.046 1.569 -20.869 1.00 93.12 393 SER A O 1
ATOM 2993 N N . VAL A 1 394 ? -6.246 2.370 -18.773 1.00 94.12 394 VAL A N 1
ATOM 2994 C CA . VAL A 1 394 ? -4.861 2.099 -18.377 1.00 94.12 394 VAL A CA 1
ATOM 2995 C C . VAL A 1 394 ? -4.717 0.610 -18.078 1.00 94.12 394 VAL A C 1
ATOM 2997 O O . VAL A 1 394 ? -3.842 -0.031 -18.648 1.00 94.12 394 VAL A O 1
ATOM 3000 N N . SER A 1 395 ? -5.669 0.011 -17.356 1.00 96.62 395 SER A N 1
ATOM 3001 C CA . SER A 1 395 ? -5.696 -1.443 -17.133 1.00 96.62 395 SER A CA 1
ATOM 3002 C C . SER A 1 395 ? -5.741 -2.251 -18.436 1.00 96.62 395 SER A C 1
ATOM 3004 O O . SER A 1 395 ? -5.116 -3.303 -18.546 1.00 96.62 395 SER A O 1
ATOM 3006 N N . GLN A 1 396 ? -6.441 -1.770 -19.468 1.00 95.94 396 GLN A N 1
ATOM 3007 C CA . GLN A 1 396 ? -6.418 -2.397 -20.797 1.00 95.94 396 GLN A CA 1
ATOM 3008 C C . GLN A 1 396 ? -5.034 -2.336 -21.453 1.00 95.94 396 GLN A C 1
ATOM 3010 O O . GLN A 1 396 ? -4.636 -3.289 -22.128 1.00 95.94 396 GLN A O 1
ATOM 3015 N N . SER A 1 397 ? -4.318 -1.224 -21.281 1.00 95.44 397 SER A N 1
ATOM 3016 C CA . SER A 1 397 ? -2.950 -1.064 -21.777 1.00 95.44 397 SER A CA 1
ATOM 3017 C C . SER A 1 397 ? -1.994 -2.009 -21.051 1.00 95.44 397 SER A C 1
ATOM 3019 O O . SER A 1 397 ? -1.247 -2.738 -21.702 1.00 95.44 397 SER A O 1
ATOM 3021 N N . ASP A 1 398 ? -2.082 -2.062 -19.724 1.00 94.81 398 ASP A N 1
ATOM 3022 C CA . ASP A 1 398 ? -1.210 -2.882 -18.878 1.00 94.81 398 ASP A CA 1
ATOM 3023 C C . ASP A 1 398 ? -1.435 -4.379 -19.127 1.00 94.81 398 ASP A C 1
ATOM 3025 O O . ASP A 1 398 ? -0.481 -5.148 -19.266 1.00 94.81 398 ASP A O 1
ATOM 3029 N N . ALA A 1 399 ? -2.693 -4.798 -19.305 1.00 95.12 399 ALA A N 1
ATOM 3030 C CA . ALA A 1 399 ? -3.007 -6.159 -19.728 1.00 95.12 399 ALA A CA 1
ATOM 3031 C C . ALA A 1 399 ? -2.368 -6.474 -21.089 1.00 95.12 399 ALA A C 1
ATOM 3033 O O . ALA A 1 399 ? -1.712 -7.504 -21.248 1.00 95.12 399 ALA A O 1
ATOM 3034 N N . ALA A 1 400 ? -2.524 -5.587 -22.078 1.00 94.38 400 ALA A N 1
ATOM 3035 C CA . ALA A 1 400 ? -1.980 -5.785 -23.420 1.00 94.38 400 ALA A CA 1
ATOM 3036 C C . ALA A 1 400 ? -0.443 -5.847 -23.453 1.00 94.38 400 ALA A C 1
ATOM 3038 O O . ALA A 1 400 ? 0.105 -6.512 -24.336 1.00 94.38 400 ALA A O 1
ATOM 3039 N N . ALA A 1 401 ? 0.240 -5.194 -22.508 1.00 92.19 401 ALA A N 1
ATOM 3040 C CA . ALA A 1 401 ? 1.699 -5.141 -22.443 1.00 92.19 401 ALA A CA 1
ATOM 3041 C C . ALA A 1 401 ? 2.334 -6.522 -22.218 1.00 92.19 401 ALA A C 1
ATOM 3043 O O . ALA A 1 401 ? 3.337 -6.846 -22.855 1.00 92.19 401 ALA A O 1
ATOM 3044 N N . ILE A 1 402 ? 1.716 -7.366 -21.384 1.00 91.50 402 ILE A N 1
ATOM 3045 C CA . ILE A 1 402 ? 2.222 -8.716 -21.080 1.00 91.50 402 ILE A CA 1
ATOM 3046 C C . ILE A 1 402 ? 1.339 -9.848 -21.622 1.00 91.50 402 ILE A C 1
ATOM 3048 O O . ILE A 1 402 ? 1.705 -11.015 -21.513 1.00 91.50 402 ILE A O 1
ATOM 3052 N N . CYS A 1 403 ? 0.197 -9.544 -22.245 1.00 94.00 403 CYS A N 1
ATOM 3053 C CA . CYS A 1 403 ? -0.716 -10.534 -22.823 1.00 94.00 403 CYS A CA 1
ATOM 3054 C C . CYS A 1 403 ? -0.858 -10.373 -24.349 1.00 94.00 403 CYS A C 1
ATOM 3056 O O . CYS A 1 403 ? -1.788 -9.715 -24.837 1.00 94.00 403 CYS A O 1
ATOM 3058 N N . PRO A 1 404 ? 0.009 -11.021 -25.152 1.00 87.62 404 PRO A N 1
ATOM 3059 C CA . PRO A 1 404 ? -0.152 -11.060 -26.599 1.00 87.62 404 PRO A CA 1
ATOM 3060 C C . PRO A 1 404 ? -1.496 -11.690 -26.993 1.00 87.62 404 PRO A C 1
ATOM 3062 O O . PRO A 1 404 ? -1.752 -12.868 -26.748 1.00 87.62 404 PRO A O 1
ATOM 3065 N N . GLY A 1 405 ? -2.359 -10.906 -27.640 1.00 89.50 405 GLY A N 1
ATOM 3066 C CA . GLY A 1 405 ? -3.707 -11.340 -28.021 1.00 89.50 405 GLY A CA 1
ATOM 3067 C C . GLY A 1 405 ? -4.801 -10.984 -27.013 1.00 89.50 405 GLY A C 1
ATOM 3068 O O . GLY A 1 405 ? -5.933 -11.441 -27.185 1.00 89.50 405 GLY A O 1
ATOM 3069 N N . PHE A 1 406 ? -4.493 -10.162 -26.004 1.00 94.88 406 PHE A N 1
ATOM 3070 C CA . PHE A 1 406 ? -5.494 -9.510 -25.163 1.00 94.88 406 PHE A CA 1
ATOM 3071 C C . PHE A 1 406 ? -6.591 -8.849 -26.010 1.00 94.88 406 PHE A C 1
ATOM 3073 O O . PHE A 1 406 ? -6.324 -8.219 -27.038 1.00 94.88 406 PHE A O 1
ATOM 3080 N N . THR A 1 407 ? -7.840 -8.978 -25.560 1.00 93.25 407 THR A N 1
ATOM 3081 C CA . THR A 1 407 ? -8.978 -8.254 -26.133 1.00 93.25 407 THR A CA 1
ATOM 3082 C C . THR A 1 407 ? -9.766 -7.569 -25.015 1.00 93.25 407 THR A C 1
ATOM 3084 O O . THR A 1 407 ? -10.099 -8.239 -24.035 1.00 93.25 407 THR A O 1
ATOM 3087 N N . PRO A 1 408 ? -10.117 -6.272 -25.150 1.00 90.69 408 PRO A N 1
ATOM 3088 C CA . PRO A 1 408 ? -10.850 -5.556 -24.105 1.00 90.69 408 PRO A CA 1
ATOM 3089 C C . PRO A 1 408 ? -12.222 -6.160 -23.798 1.00 90.69 408 PRO A C 1
ATOM 3091 O O . PRO A 1 408 ? -12.617 -6.228 -22.647 1.00 90.69 408 PRO A O 1
ATOM 3094 N N . THR A 1 409 ? -12.940 -6.636 -24.820 1.00 88.00 409 THR A N 1
ATOM 3095 C CA . THR A 1 409 ? -14.272 -7.251 -24.703 1.00 88.00 409 THR A CA 1
ATOM 3096 C C . THR A 1 409 ? -14.276 -8.572 -25.478 1.00 88.00 409 THR A C 1
ATOM 3098 O O . THR A 1 409 ? -14.446 -8.602 -26.697 1.00 88.00 409 THR A O 1
ATOM 3101 N N . GLY A 1 410 ? -14.006 -9.693 -24.807 1.00 84.69 410 GLY A N 1
ATOM 3102 C CA . GLY A 1 410 ? -13.851 -10.976 -25.499 1.00 84.69 410 GLY A CA 1
ATOM 3103 C C . GLY A 1 410 ? -13.258 -12.089 -24.639 1.00 84.69 410 GLY A C 1
ATOM 3104 O O . GLY A 1 410 ? -13.054 -11.903 -23.441 1.00 84.69 410 GLY A O 1
ATOM 3105 N N . PRO A 1 411 ? -12.995 -13.272 -25.222 1.00 90.62 411 PRO A N 1
ATOM 3106 C CA . PRO A 1 411 ? -12.334 -14.346 -24.495 1.00 90.62 411 PRO A CA 1
ATOM 3107 C C . PRO A 1 411 ? -10.924 -13.908 -24.086 1.00 90.62 411 PRO A C 1
ATOM 3109 O O . PRO A 1 411 ? -10.143 -13.446 -24.919 1.00 90.62 411 PRO A O 1
ATOM 3112 N N . TYR A 1 412 ? -10.600 -14.081 -22.809 1.00 93.44 412 TYR A N 1
ATOM 3113 C CA . TYR A 1 412 ? -9.263 -13.810 -22.302 1.00 93.44 412 TYR A CA 1
ATOM 3114 C C . TYR A 1 412 ? -8.314 -14.964 -22.670 1.00 93.44 412 TYR A C 1
ATOM 3116 O O . TYR A 1 412 ? -8.690 -16.131 -22.489 1.00 93.44 412 TYR A O 1
ATOM 3124 N N . PRO A 1 413 ? -7.116 -14.699 -23.227 1.00 92.69 413 PRO A N 1
ATOM 3125 C CA . PRO A 1 413 ? -6.219 -15.772 -23.641 1.00 92.69 413 PRO A CA 1
ATOM 3126 C C . PRO A 1 413 ? -5.728 -16.600 -22.446 1.00 92.69 413 PRO A C 1
ATOM 3128 O O . PRO A 1 413 ? -5.211 -16.066 -21.472 1.00 92.69 413 PRO A O 1
ATOM 3131 N N . ALA A 1 414 ? -5.829 -17.928 -22.545 1.00 88.38 414 ALA A N 1
ATOM 3132 C CA . ALA A 1 414 ? -5.489 -18.843 -21.449 1.00 88.38 414 ALA A CA 1
ATOM 3133 C C . ALA A 1 414 ? -3.997 -18.858 -21.059 1.00 88.38 414 ALA A C 1
ATOM 3135 O O . ALA A 1 414 ? -3.653 -19.385 -20.008 1.00 88.38 414 ALA A O 1
ATOM 3136 N N . ALA A 1 415 ? -3.121 -18.339 -21.923 1.00 86.44 415 ALA A N 1
ATOM 3137 C CA . ALA A 1 415 ? -1.683 -18.257 -21.675 1.00 86.44 415 ALA A CA 1
ATOM 3138 C C . ALA A 1 415 ? -1.261 -16.954 -20.975 1.00 86.44 415 ALA A C 1
ATOM 3140 O O . ALA A 1 415 ? -0.082 -16.793 -20.682 1.00 86.44 415 ALA A O 1
ATOM 3141 N N . CYS A 1 416 ? -2.188 -16.018 -20.766 1.00 92.38 416 CYS A N 1
ATOM 3142 C CA . CYS A 1 416 ? -1.891 -14.746 -20.125 1.00 92.38 416 CYS A CA 1
ATOM 3143 C C . CYS A 1 416 ? -2.019 -14.838 -18.609 1.00 92.38 416 CYS A C 1
ATOM 3145 O O . CYS A 1 416 ? -2.845 -15.603 -18.102 1.00 92.38 416 CYS A O 1
ATOM 3147 N N . ALA A 1 417 ? -1.251 -13.995 -17.915 1.00 94.12 417 ALA A N 1
ATOM 3148 C CA . ALA A 1 417 ? -1.373 -13.798 -16.479 1.00 94.12 417 ALA A CA 1
ATOM 3149 C C . ALA A 1 417 ? -2.829 -13.502 -16.093 1.00 94.12 417 ALA A C 1
ATOM 3151 O O . ALA A 1 417 ? -3.557 -12.817 -16.822 1.00 94.12 417 ALA A O 1
ATOM 3152 N N . ASN A 1 418 ? -3.265 -14.067 -14.973 1.00 94.62 418 ASN A N 1
ATOM 3153 C CA . ASN A 1 418 ? -4.627 -13.945 -14.469 1.00 94.62 418 ASN A CA 1
ATOM 3154 C C . ASN A 1 418 ? -4.602 -13.730 -12.955 1.00 94.62 418 ASN A C 1
ATOM 3156 O O . ASN A 1 418 ? -3.565 -13.876 -12.313 1.00 94.62 418 ASN A O 1
ATOM 3160 N N . PHE A 1 419 ? -5.758 -13.439 -12.370 1.00 96.75 419 PHE A N 1
ATOM 3161 C CA . PHE A 1 419 ? -5.900 -13.236 -10.932 1.00 96.75 419 PHE A CA 1
ATOM 3162 C C . PHE A 1 419 ? -5.876 -14.546 -10.132 1.00 96.75 419 PHE A C 1
ATOM 3164 O O . PHE A 1 419 ? -6.464 -14.616 -9.062 1.00 96.75 419 PHE A O 1
ATOM 3171 N N . ASN A 1 420 ? -5.231 -15.602 -10.629 1.00 95.88 420 ASN A N 1
ATOM 3172 C CA . ASN A 1 420 ? -5.018 -16.861 -9.915 1.00 95.88 420 ASN A CA 1
ATOM 3173 C C . ASN A 1 420 ? -3.597 -17.036 -9.385 1.00 95.88 420 ASN A C 1
ATOM 3175 O O . ASN A 1 420 ? -3.254 -18.117 -8.908 1.00 95.88 420 ASN A O 1
ATOM 3179 N N . GLN A 1 421 ? -2.805 -15.974 -9.427 1.00 96.31 421 GLN A N 1
ATOM 3180 C CA . GLN A 1 421 ? -1.525 -15.847 -8.750 1.00 96.31 421 GLN A CA 1
ATOM 3181 C C . GLN A 1 421 ? -1.665 -14.769 -7.671 1.00 96.31 421 GLN A C 1
ATOM 3183 O O . GLN A 1 421 ? -2.264 -13.725 -7.940 1.00 96.31 421 GLN A O 1
ATOM 3188 N N . LEU A 1 422 ? -1.164 -15.035 -6.462 1.00 98.19 422 LEU A N 1
ATOM 3189 C CA . LEU A 1 422 ? -0.962 -13.974 -5.469 1.00 98.19 422 LEU A CA 1
ATOM 3190 C C . LEU A 1 422 ? 0.215 -13.094 -5.901 1.00 98.19 422 LEU A C 1
ATOM 3192 O O . LEU A 1 422 ? 0.952 -13.457 -6.814 1.00 98.19 422 LEU A O 1
ATOM 3196 N N . GLY A 1 423 ? 0.378 -11.936 -5.277 1.00 98.00 423 GLY A N 1
ATOM 3197 C CA . GLY A 1 423 ? 1.580 -11.123 -5.418 1.00 98.00 423 GLY A CA 1
ATOM 3198 C C . GLY A 1 423 ? 2.701 -11.579 -4.485 1.00 98.00 423 GLY A C 1
ATOM 3199 O O . GLY A 1 423 ? 2.702 -12.711 -3.999 1.00 98.00 423 GLY A O 1
ATOM 3200 N N . PHE A 1 424 ? 3.684 -10.713 -4.266 1.00 98.69 424 PHE A N 1
ATOM 3201 C CA . PHE A 1 424 ? 4.826 -10.999 -3.400 1.00 98.69 424 PHE A CA 1
ATOM 3202 C C . PHE A 1 424 ? 4.442 -10.986 -1.919 1.00 98.69 424 PHE A C 1
ATOM 3204 O O . PHE A 1 424 ? 3.369 -10.509 -1.534 1.00 98.69 424 PHE A O 1
ATOM 3211 N N . ARG A 1 425 ? 5.304 -11.570 -1.079 1.00 98.69 425 ARG A N 1
ATOM 3212 C CA . ARG A 1 425 ? 5.078 -11.544 0.366 1.00 98.69 425 ARG A CA 1
ATOM 3213 C C . ARG A 1 425 ? 5.202 -10.129 0.892 1.00 98.69 425 ARG A C 1
ATOM 3215 O O . ARG A 1 425 ? 6.121 -9.407 0.517 1.00 98.69 425 ARG A O 1
ATOM 3222 N N . VAL A 1 426 ? 4.324 -9.799 1.826 1.00 98.88 426 VAL A N 1
ATOM 3223 C CA . VAL A 1 426 ? 4.338 -8.531 2.553 1.00 98.88 426 VAL A CA 1
ATOM 3224 C C . VAL A 1 426 ? 4.402 -8.800 4.058 1.00 98.88 426 VAL A C 1
ATOM 3226 O O . VAL A 1 426 ? 3.962 -9.867 4.505 1.00 98.88 426 VAL A O 1
ATOM 3229 N N . PRO A 1 427 ? 4.954 -7.881 4.867 1.00 98.75 427 PRO A N 1
ATOM 3230 C CA . PRO A 1 427 ? 4.971 -8.026 6.317 1.00 98.75 427 PRO A CA 1
ATOM 3231 C C . PRO A 1 427 ? 3.557 -8.233 6.873 1.00 98.75 427 PRO A C 1
ATOM 3233 O O . PRO A 1 427 ? 2.633 -7.523 6.489 1.00 98.75 427 PRO A O 1
ATOM 3236 N N . PHE A 1 428 ? 3.393 -9.181 7.802 1.00 98.81 428 PHE A N 1
ATOM 3237 C CA . PHE A 1 428 ? 2.115 -9.430 8.470 1.00 98.81 428 PHE A CA 1
ATOM 3238 C C . PHE A 1 428 ? 2.303 -9.817 9.939 1.00 98.81 428 PHE A C 1
ATOM 3240 O O . PHE A 1 428 ? 2.966 -10.812 10.252 1.00 98.81 428 PHE A O 1
ATOM 3247 N N . VAL A 1 429 ? 1.667 -9.074 10.851 1.00 98.75 429 VAL A N 1
ATOM 3248 C CA . VAL A 1 429 ? 1.661 -9.367 12.296 1.00 98.75 429 VAL A CA 1
ATOM 3249 C C . VAL A 1 429 ? 0.246 -9.245 12.862 1.00 98.75 429 VAL A C 1
ATOM 3251 O O . VAL A 1 429 ? -0.452 -8.253 12.644 1.00 98.75 429 VAL A O 1
ATOM 3254 N N . ALA A 1 430 ? -0.167 -10.237 13.652 1.00 98.56 430 ALA A N 1
ATOM 3255 C CA . ALA A 1 430 ? -1.447 -10.255 14.351 1.00 98.56 430 ALA A CA 1
ATOM 3256 C C . ALA A 1 430 ? -1.284 -9.827 15.819 1.00 98.56 430 ALA A C 1
ATOM 3258 O O . ALA A 1 430 ? -0.987 -10.631 16.702 1.00 98.56 430 ALA A O 1
ATOM 3259 N N . VAL A 1 431 ? -1.516 -8.550 16.115 1.00 98.69 431 VAL A N 1
ATOM 3260 C CA . VAL A 1 431 ? -1.358 -7.982 17.462 1.00 98.69 431 VAL A CA 1
ATOM 3261 C C . VAL A 1 431 ? -2.663 -8.107 18.250 1.00 98.69 431 VAL A C 1
ATOM 3263 O O . VAL A 1 431 ? -3.661 -7.448 17.965 1.00 98.69 431 VAL A O 1
ATOM 3266 N N . SER A 1 432 ? -2.677 -8.965 19.272 1.00 98.56 432 SER A N 1
ATOM 3267 C CA . SER A 1 432 ? -3.893 -9.283 20.036 1.00 98.56 432 SER A CA 1
ATOM 3268 C C . SER A 1 432 ? -3.566 -9.889 21.406 1.00 98.56 432 SER A C 1
ATOM 3270 O O . SER A 1 432 ? -2.523 -10.537 21.533 1.00 98.56 432 SER A O 1
ATOM 3272 N N . PRO A 1 433 ? -4.450 -9.797 22.425 1.00 98.12 433 PRO A N 1
ATOM 3273 C CA . PRO A 1 433 ? -4.345 -10.654 23.603 1.00 98.12 433 PRO A CA 1
ATOM 3274 C C . PRO A 1 433 ? -4.353 -12.137 23.247 1.00 98.12 433 PRO A C 1
ATOM 3276 O O . PRO A 1 433 ? -3.704 -12.927 23.923 1.00 98.12 433 PRO A O 1
ATOM 3279 N N . PHE A 1 434 ? -5.098 -12.509 22.204 1.00 98.38 434 PHE A N 1
ATOM 3280 C CA . PHE A 1 434 ? -5.263 -13.889 21.756 1.00 98.38 434 PHE A CA 1
ATOM 3281 C C . PHE A 1 434 ? -4.069 -14.392 20.954 1.00 98.38 434 PHE A C 1
ATOM 3283 O O . PHE A 1 434 ? -3.934 -15.592 20.768 1.00 98.38 434 PHE A O 1
ATOM 3290 N N . SER A 1 435 ? -3.195 -13.506 20.482 1.00 98.19 435 SER A N 1
ATOM 3291 C CA . SER A 1 435 ? -2.056 -13.891 19.655 1.00 98.19 435 SER A CA 1
ATOM 3292 C C . SER A 1 435 ? -1.155 -14.879 20.387 1.00 98.19 435 SER A C 1
ATOM 3294 O O . SER A 1 435 ? -0.715 -14.602 21.509 1.00 98.19 435 SER A O 1
ATOM 3296 N N . LYS A 1 436 ? -0.811 -15.989 19.734 1.00 98.19 436 LYS A N 1
ATOM 3297 C CA . LYS A 1 436 ? 0.223 -16.906 20.223 1.00 98.19 436 LYS A CA 1
ATOM 3298 C C . LYS A 1 436 ? 1.561 -16.154 20.286 1.00 98.19 436 LYS A C 1
ATOM 3300 O O . LYS A 1 436 ? 1.898 -15.456 19.332 1.00 98.19 436 LYS A O 1
ATOM 3305 N N . PRO A 1 437 ? 2.296 -16.216 21.406 1.00 96.81 437 PRO A N 1
ATOM 3306 C CA . PRO A 1 437 ? 3.573 -15.527 21.520 1.00 96.81 437 PRO A CA 1
ATOM 3307 C C . PRO A 1 437 ? 4.641 -16.267 20.714 1.00 96.81 437 PRO A C 1
ATOM 3309 O O . PRO A 1 437 ? 4.709 -17.494 20.793 1.00 96.81 437 PRO A O 1
ATOM 3312 N N . GLN A 1 438 ? 5.499 -15.523 20.010 1.00 96.12 438 GLN A N 1
ATOM 3313 C CA . GLN A 1 438 ? 6.650 -16.075 19.278 1.00 96.12 438 GLN A CA 1
ATOM 3314 C C . GLN A 1 438 ? 6.254 -17.177 18.286 1.00 96.12 438 GLN A C 1
ATOM 3316 O O . GLN A 1 438 ? 6.812 -18.274 18.308 1.00 96.12 438 GLN A O 1
ATOM 3321 N N . TYR A 1 439 ? 5.236 -16.903 17.472 1.00 98.19 439 TYR A N 1
ATOM 3322 C CA . TYR A 1 439 ? 4.628 -17.889 16.584 1.00 98.19 439 TYR A CA 1
ATOM 3323 C C . TYR A 1 439 ? 4.688 -17.425 15.132 1.00 98.19 439 TYR A C 1
ATOM 3325 O O . TYR A 1 439 ? 4.146 -16.374 14.795 1.00 98.19 439 TYR A O 1
ATOM 3333 N N . VAL A 1 440 ? 5.290 -18.237 14.268 1.00 98.69 440 VAL A N 1
ATOM 3334 C CA . VAL A 1 440 ? 5.296 -18.024 12.818 1.00 98.69 440 VAL A CA 1
ATOM 3335 C C . VAL A 1 440 ? 4.304 -18.982 12.163 1.00 98.69 440 VAL A C 1
ATOM 3337 O O . VAL A 1 440 ? 4.442 -20.206 12.249 1.00 98.69 440 VAL A O 1
ATOM 3340 N N . SER A 1 441 ? 3.273 -18.428 11.530 1.00 98.38 441 SER A N 1
ATOM 3341 C CA . SER A 1 441 ? 2.411 -19.180 10.623 1.00 98.38 441 SER A CA 1
ATOM 3342 C C . SER A 1 441 ? 3.086 -19.320 9.264 1.00 98.38 441 SER A C 1
ATOM 3344 O O . SER A 1 441 ? 3.631 -18.354 8.738 1.00 98.38 441 SER A O 1
ATOM 3346 N N . HIS A 1 442 ? 2.978 -20.521 8.698 1.00 97.75 442 HIS A N 1
ATOM 3347 C CA . HIS A 1 442 ? 3.387 -20.845 7.330 1.00 97.75 442 HIS A CA 1
ATOM 3348 C C . HIS A 1 442 ? 2.175 -21.089 6.419 1.00 97.75 442 HIS A C 1
ATOM 3350 O O . HIS A 1 442 ? 2.290 -21.704 5.354 1.00 97.75 442 HIS A O 1
ATOM 3356 N N . THR A 1 443 ? 0.987 -20.691 6.873 1.00 96.50 443 THR A N 1
ATOM 3357 C CA . THR A 1 443 ? -0.259 -20.852 6.131 1.00 96.50 443 THR A CA 1
ATOM 3358 C C . THR A 1 443 ? -0.372 -19.738 5.099 1.00 96.50 443 THR A C 1
ATOM 3360 O O . THR A 1 443 ? -0.174 -18.572 5.423 1.00 96.50 443 THR A O 1
ATOM 3363 N N . ILE A 1 444 ? -0.705 -20.092 3.854 1.00 98.06 444 ILE A N 1
ATOM 3364 C CA . ILE A 1 444 ? -0.877 -19.106 2.782 1.00 98.06 444 ILE A CA 1
ATOM 3365 C C . ILE A 1 444 ? -2.055 -18.191 3.131 1.00 98.06 444 ILE A C 1
ATOM 3367 O O . ILE A 1 444 ? -3.194 -18.657 3.192 1.00 98.06 444 ILE A O 1
ATOM 3371 N N . GLY A 1 445 ? -1.762 -16.907 3.318 1.00 98.31 445 GLY A N 1
ATOM 3372 C CA . GLY A 1 445 ? -2.744 -15.844 3.509 1.00 98.31 445 GLY A CA 1
ATOM 3373 C C . GLY A 1 445 ? -2.580 -14.731 2.477 1.00 98.31 445 GLY A C 1
ATOM 3374 O O . GLY A 1 445 ? -1.512 -14.577 1.882 1.00 98.31 445 GLY A O 1
ATOM 3375 N N . ASP A 1 446 ? -3.644 -13.967 2.263 1.00 98.75 446 ASP A N 1
ATOM 3376 C CA . ASP A 1 446 ? -3.626 -12.720 1.492 1.00 98.75 446 ASP A CA 1
ATOM 3377 C C . ASP A 1 446 ? -4.616 -11.701 2.078 1.00 98.75 446 ASP A C 1
ATOM 3379 O O . ASP A 1 446 ? -5.261 -11.981 3.089 1.00 98.75 446 ASP A O 1
ATOM 3383 N N . HIS A 1 447 ? -4.797 -10.529 1.458 1.00 98.75 447 HIS A N 1
ATOM 3384 C CA . HIS A 1 447 ? -5.716 -9.499 1.984 1.00 98.75 447 HIS A CA 1
ATOM 3385 C C . HIS A 1 447 ? -7.140 -10.000 2.213 1.00 98.75 447 HIS A C 1
ATOM 3387 O O . HIS A 1 447 ? -7.829 -9.544 3.127 1.00 98.75 447 HIS A O 1
ATOM 3393 N N . THR A 1 448 ? -7.574 -10.997 1.444 1.00 98.75 448 THR A N 1
ATOM 3394 C CA . THR A 1 448 ? -8.903 -11.590 1.604 1.00 98.75 448 THR A CA 1
ATOM 3395 C C . THR A 1 448 ? -9.008 -12.559 2.777 1.00 98.75 448 THR A C 1
ATOM 3397 O O . THR A 1 448 ? -10.114 -12.834 3.236 1.00 98.75 448 THR A O 1
ATOM 3400 N N . SER A 1 449 ? -7.889 -13.008 3.346 1.00 98.75 449 SER A N 1
ATOM 3401 C CA . SER A 1 449 ? -7.871 -13.750 4.609 1.00 98.75 449 SER A CA 1
ATOM 3402 C C . SER A 1 449 ? -8.397 -12.919 5.782 1.00 98.75 449 SER A C 1
ATOM 3404 O O . SER A 1 449 ? -9.109 -13.440 6.647 1.00 98.75 449 SER A O 1
ATOM 3406 N N . MET A 1 450 ? -8.132 -11.605 5.795 1.00 98.69 450 MET A N 1
ATOM 3407 C CA . MET A 1 450 ? -8.719 -10.693 6.788 1.00 98.69 450 MET A CA 1
ATOM 3408 C C . MET A 1 450 ? -10.240 -10.581 6.614 1.00 98.69 450 MET A C 1
ATOM 3410 O O . MET A 1 450 ? -10.978 -10.569 7.605 1.00 98.69 450 MET A O 1
ATOM 3414 N N . LEU A 1 451 ? -10.725 -10.569 5.366 1.00 98.69 451 LEU A N 1
ATOM 3415 C CA . LEU A 1 451 ? -12.157 -10.611 5.063 1.00 98.69 451 LEU A CA 1
ATOM 3416 C C . LEU A 1 451 ? -12.785 -11.924 5.527 1.00 98.69 451 LEU A C 1
ATOM 3418 O O . LEU A 1 451 ? -13.747 -11.889 6.292 1.00 98.69 451 LEU A O 1
ATOM 3422 N N . ALA A 1 452 ? -12.189 -13.067 5.187 1.00 98.56 452 ALA A N 1
ATOM 3423 C CA . ALA A 1 452 ? -12.673 -14.384 5.594 1.00 98.56 452 ALA A CA 1
ATOM 3424 C C . ALA A 1 452 ? -12.778 -14.519 7.125 1.00 98.56 452 ALA A C 1
ATOM 3426 O O . ALA A 1 452 ? -13.751 -15.082 7.645 1.00 98.56 452 ALA A O 1
ATOM 3427 N N . PHE A 1 453 ? -11.821 -13.954 7.873 1.00 98.56 453 PHE A N 1
ATOM 3428 C CA . PHE A 1 453 ? -11.884 -13.870 9.335 1.00 98.56 453 PHE A CA 1
ATOM 3429 C C . PHE A 1 453 ? -13.109 -13.071 9.815 1.00 98.56 453 PHE A C 1
ATOM 3431 O O . PHE A 1 453 ? -13.885 -13.556 10.651 1.00 98.56 453 PHE A O 1
ATOM 3438 N N . ILE A 1 454 ? -13.325 -11.869 9.267 1.00 98.75 454 ILE A N 1
ATOM 3439 C CA . ILE A 1 454 ? -14.476 -11.006 9.586 1.00 98.75 454 ILE A CA 1
ATOM 3440 C C . ILE A 1 454 ? -15.791 -11.704 9.228 1.00 98.75 454 ILE A C 1
ATOM 3442 O O . ILE A 1 454 ? -16.734 -11.718 10.024 1.00 98.75 454 ILE A O 1
ATOM 3446 N N . GLU A 1 455 ? -15.862 -12.318 8.055 1.00 98.56 455 GLU A N 1
ATOM 3447 C CA . GLU A 1 455 ? -17.054 -12.972 7.532 1.00 98.56 455 GLU A CA 1
ATOM 3448 C C . GLU A 1 455 ? -17.456 -14.176 8.374 1.00 98.56 455 GLU A C 1
ATOM 3450 O O . GLU A 1 455 ? -18.631 -14.330 8.737 1.00 98.56 455 GLU A O 1
ATOM 3455 N N . LYS A 1 456 ? -16.477 -15.001 8.759 1.00 97.56 456 LYS A N 1
ATOM 3456 C CA . LYS A 1 456 ? -16.687 -16.126 9.673 1.00 97.56 456 LYS A CA 1
ATOM 3457 C C . LYS A 1 456 ? -17.155 -15.646 11.043 1.00 97.56 456 LYS A C 1
ATOM 3459 O O . LYS A 1 456 ? -18.090 -16.225 11.603 1.00 97.56 456 LYS A O 1
ATOM 3464 N N . ARG A 1 457 ? -16.536 -14.597 11.594 1.00 96.94 457 ARG A N 1
ATOM 3465 C CA . ARG A 1 457 ? -16.837 -14.124 12.953 1.00 96.94 457 ARG A CA 1
ATOM 3466 C C . ARG A 1 457 ? -18.154 -13.352 13.051 1.00 96.94 457 ARG A C 1
ATOM 3468 O O . ARG A 1 457 ? -18.874 -13.521 14.039 1.00 96.94 457 ARG A O 1
ATOM 3475 N N . PHE A 1 458 ? -18.461 -12.484 12.093 1.00 98.12 458 PHE A N 1
ATOM 3476 C CA . PHE A 1 458 ? -19.523 -11.480 12.234 1.00 98.12 458 PHE A CA 1
ATOM 3477 C C . PHE A 1 458 ? -20.639 -11.592 11.194 1.00 98.12 458 PHE A C 1
ATOM 3479 O O . PHE A 1 458 ? -21.728 -11.081 11.444 1.00 98.12 458 PHE A O 1
ATOM 3486 N N . LEU A 1 459 ? -20.409 -12.268 10.064 1.00 97.69 459 LEU A N 1
ATOM 3487 C CA . LEU A 1 459 ? -21.322 -12.231 8.909 1.00 97.69 459 LEU A CA 1
ATOM 3488 C C . LEU A 1 459 ? -21.931 -13.597 8.566 1.00 97.69 459 LEU A C 1
ATOM 3490 O O . LEU A 1 459 ? -22.671 -13.726 7.592 1.00 97.69 459 LEU A O 1
ATOM 3494 N N . GLY A 1 460 ? -21.658 -14.626 9.372 1.00 92.62 460 GLY A N 1
ATOM 3495 C CA . GLY A 1 460 ? -22.194 -15.970 9.158 1.00 92.62 460 GLY A CA 1
ATOM 3496 C C . GLY A 1 460 ? -21.676 -16.623 7.876 1.00 92.62 460 GLY A C 1
ATOM 3497 O O . GLY A 1 460 ? -22.424 -17.374 7.250 1.00 92.62 460 GLY A O 1
ATOM 3498 N N . SER A 1 461 ? -20.429 -16.322 7.491 1.00 92.50 461 SER A N 1
ATOM 3499 C CA . SER A 1 461 ? -19.781 -16.846 6.279 1.00 92.50 461 SER A CA 1
ATOM 3500 C C . SER A 1 461 ? -20.521 -16.469 4.987 1.00 92.50 461 SER A C 1
ATOM 3502 O O . SER A 1 461 ? -20.711 -17.295 4.094 1.00 92.50 461 SER A O 1
ATOM 3504 N N . GLN A 1 462 ? -20.991 -15.222 4.915 1.00 96.12 462 GLN A N 1
ATOM 3505 C CA . GLN A 1 462 ? -21.330 -14.567 3.652 1.00 96.12 462 GLN A CA 1
ATOM 3506 C C . GLN A 1 462 ? -20.025 -14.092 3.012 1.00 96.12 462 GLN A C 1
ATOM 3508 O O . GLN A 1 462 ? -19.275 -13.404 3.688 1.00 96.12 462 GLN A O 1
ATOM 3513 N N . PHE A 1 463 ? -19.793 -14.462 1.754 1.00 97.31 463 PHE A N 1
ATOM 3514 C CA . PHE A 1 463 ? -18.574 -14.155 0.999 1.00 97.31 463 PHE A CA 1
ATOM 3515 C C . PHE A 1 463 ? -18.919 -13.281 -0.209 1.00 97.31 463 PHE A C 1
ATOM 3517 O O . PHE A 1 463 ? -20.020 -13.410 -0.764 1.00 97.31 463 PHE A O 1
ATOM 3524 N N . LEU A 1 464 ? -17.988 -12.435 -0.639 1.00 98.31 464 LEU A N 1
ATOM 3525 C CA . LEU A 1 464 ? -18.112 -11.592 -1.828 1.00 98.31 464 LEU A CA 1
ATOM 3526 C C . LEU A 1 464 ? -17.775 -12.374 -3.102 1.00 98.31 464 LEU A C 1
ATOM 3528 O O . LEU A 1 464 ? -18.477 -12.258 -4.109 1.00 98.31 464 LEU A O 1
ATOM 3532 N N . THR A 1 465 ? -16.721 -13.190 -3.081 1.00 98.38 465 THR A N 1
ATOM 3533 C CA . THR A 1 465 ? -16.159 -13.829 -4.281 1.00 98.38 465 THR A CA 1
ATOM 3534 C C . THR A 1 465 ? -15.743 -15.287 -4.037 1.00 98.38 465 THR A C 1
ATOM 3536 O O . THR A 1 465 ? -16.025 -15.886 -3.001 1.00 98.38 465 THR A O 1
ATOM 3539 N N . ALA A 1 466 ? -15.082 -15.910 -5.020 1.00 97.94 466 ALA A N 1
ATOM 3540 C CA . ALA A 1 466 ? -14.420 -17.197 -4.809 1.00 97.94 466 ALA A CA 1
ATOM 3541 C C . ALA A 1 466 ? -13.105 -17.083 -4.012 1.00 97.94 466 ALA A C 1
ATOM 3543 O O . ALA A 1 466 ? -12.629 -18.102 -3.516 1.00 97.94 466 ALA A O 1
ATOM 3544 N N . ARG A 1 467 ? -12.488 -15.899 -3.926 1.00 97.81 467 ARG A N 1
ATOM 3545 C CA . ARG A 1 467 ? -11.178 -15.699 -3.289 1.00 97.81 467 ARG A CA 1
ATOM 3546 C C . ARG A 1 467 ? -11.303 -15.738 -1.761 1.00 97.81 467 ARG A C 1
ATOM 3548 O O . ARG A 1 467 ? -10.803 -16.672 -1.152 1.00 97.81 467 ARG A O 1
ATOM 3555 N N . ASP A 1 468 ? -12.067 -14.827 -1.176 1.00 98.12 468 ASP A N 1
ATOM 3556 C CA . ASP A 1 468 ? -12.404 -14.789 0.258 1.00 98.12 468 ASP A CA 1
ATOM 3557 C C . ASP A 1 468 ? -13.122 -16.063 0.740 1.00 98.12 468 ASP A C 1
ATOM 3559 O O . ASP A 1 468 ? -12.818 -16.580 1.812 1.00 98.12 468 ASP A O 1
ATOM 3563 N N . GLN A 1 469 ? -13.985 -16.669 -0.085 1.00 97.81 469 GLN A N 1
ATOM 3564 C CA . GLN A 1 469 ? -14.607 -17.963 0.242 1.00 97.81 469 GLN A CA 1
ATOM 3565 C C . GLN A 1 469 ? -13.596 -19.097 0.502 1.00 97.81 469 GLN A C 1
ATOM 3567 O O . GLN A 1 469 ? -13.906 -20.042 1.234 1.00 97.81 469 GLN A O 1
ATOM 3572 N N . ASN A 1 470 ? -12.433 -19.059 -0.151 1.00 97.88 470 ASN A N 1
ATOM 3573 C CA . ASN A 1 470 ? -11.412 -20.104 -0.057 1.00 97.88 470 ASN A CA 1
ATOM 3574 C C . ASN A 1 470 ? -10.154 -19.644 0.691 1.00 97.88 470 ASN A C 1
ATOM 3576 O O . ASN A 1 470 ? -9.235 -20.452 0.839 1.00 97.88 470 ASN A O 1
ATOM 3580 N N . ALA A 1 471 ? -10.105 -18.391 1.141 1.00 97.69 471 ALA A N 1
ATOM 3581 C CA . ALA A 1 471 ? -8.983 -17.846 1.882 1.00 97.69 471 ALA A CA 1
ATOM 3582 C C . ALA A 1 471 ? -8.871 -18.497 3.265 1.00 97.69 471 ALA A C 1
ATOM 3584 O O . ALA A 1 471 ? -9.870 -18.881 3.884 1.00 97.69 471 ALA A O 1
ATOM 3585 N N . ASP A 1 472 ? -7.638 -18.627 3.753 1.00 96.50 472 ASP A N 1
ATOM 3586 C CA . ASP A 1 472 ? -7.418 -19.025 5.138 1.00 96.50 472 ASP A CA 1
ATOM 3587 C C . ASP A 1 472 ? -7.898 -17.917 6.081 1.00 96.50 472 ASP A C 1
ATOM 3589 O O . ASP A 1 472 ? -7.805 -16.735 5.759 1.00 96.50 472 ASP A O 1
ATOM 3593 N N . THR A 1 473 ? -8.430 -18.288 7.240 1.00 96.19 473 THR A N 1
ATOM 3594 C CA . THR A 1 473 ? -8.995 -17.344 8.208 1.00 96.19 473 THR A CA 1
ATOM 3595 C C . THR A 1 473 ? -7.972 -16.822 9.212 1.00 96.19 473 THR A C 1
ATOM 3597 O O . THR A 1 473 ? -8.352 -16.054 10.088 1.00 96.19 473 THR A O 1
ATOM 3600 N N . LEU A 1 474 ? -6.695 -17.210 9.126 1.00 96.94 474 LEU A N 1
ATOM 3601 C CA . LEU A 1 474 ? -5.602 -16.764 10.006 1.00 96.94 474 LEU A CA 1
ATOM 3602 C C . LEU A 1 474 ? -5.796 -17.157 11.479 1.00 96.94 474 LEU A C 1
ATOM 3604 O O . LEU A 1 474 ? -5.171 -16.600 12.381 1.00 96.94 474 LEU A O 1
ATOM 3608 N N . GLU A 1 475 ? -6.703 -18.096 11.757 1.00 96.81 475 GLU A N 1
ATOM 3609 C CA . GLU A 1 475 ? -7.046 -18.494 13.125 1.00 96.81 475 GLU A CA 1
ATOM 3610 C C . GLU A 1 475 ? -5.930 -19.289 13.813 1.00 96.81 475 GLU A C 1
ATOM 3612 O O . GLU A 1 475 ? -5.924 -19.393 15.041 1.00 96.81 475 GLU A O 1
ATOM 3617 N N . ASP A 1 476 ? -4.979 -19.835 13.053 1.00 96.44 476 ASP A N 1
ATOM 3618 C CA . ASP A 1 476 ? -3.819 -20.540 13.595 1.00 96.44 476 ASP A CA 1
ATOM 3619 C C . ASP A 1 476 ? -2.911 -19.626 14.433 1.00 96.44 476 ASP A C 1
ATOM 3621 O O . ASP A 1 476 ? -2.294 -20.105 15.387 1.00 96.44 476 ASP A O 1
ATOM 3625 N N . LEU A 1 477 ? -2.916 -18.316 14.162 1.00 98.25 477 LEU A N 1
ATOM 3626 C CA . LEU A 1 477 ? -2.180 -17.280 14.895 1.00 98.25 477 LEU A CA 1
ATOM 3627 C C . LEU A 1 477 ? -2.673 -17.067 16.337 1.00 98.25 477 LEU A C 1
ATOM 3629 O O . LEU A 1 477 ? -1.982 -16.428 17.138 1.00 98.25 477 LEU A O 1
ATOM 3633 N N . PHE A 1 478 ? -3.855 -17.576 16.697 1.00 98.31 478 PHE A N 1
ATOM 3634 C CA . PHE A 1 478 ? -4.544 -17.205 17.933 1.00 98.31 478 PHE A CA 1
ATOM 3635 C C . PHE A 1 478 ? -4.861 -18.393 18.849 1.00 98.31 478 PHE A C 1
ATOM 3637 O O . PHE A 1 478 ? -5.121 -19.506 18.405 1.00 98.31 478 PHE A O 1
ATOM 3644 N N . ASP A 1 479 ? -4.871 -18.116 20.152 1.00 97.19 479 ASP A N 1
ATOM 3645 C CA . ASP A 1 479 ? -5.501 -18.888 21.222 1.00 97.19 479 ASP A CA 1
ATOM 3646 C C . ASP A 1 479 ? -6.576 -18.000 21.871 1.00 97.19 479 ASP A C 1
ATOM 3648 O O . ASP A 1 479 ? -6.299 -17.146 22.728 1.00 97.19 479 ASP A O 1
ATOM 3652 N N . PHE A 1 480 ? -7.819 -18.174 21.416 1.00 96.50 480 PHE A N 1
ATOM 3653 C CA . PHE A 1 480 ? -8.944 -17.331 21.817 1.00 96.50 480 PHE A CA 1
ATOM 3654 C C . PHE A 1 480 ? -9.425 -17.592 23.246 1.00 96.50 480 PHE A C 1
ATOM 3656 O O . PHE A 1 480 ? -10.105 -16.739 23.818 1.00 96.50 480 PHE A O 1
ATOM 3663 N N . ASP A 1 481 ? -9.098 -18.745 23.829 1.00 94.25 481 ASP A N 1
ATOM 3664 C CA . ASP A 1 481 ? -9.599 -19.139 25.147 1.00 94.25 481 ASP A CA 1
ATOM 3665 C C . ASP A 1 481 ? -8.684 -18.662 26.280 1.00 94.25 481 ASP A C 1
ATOM 3667 O O . ASP A 1 481 ? -9.174 -18.353 27.370 1.00 94.25 481 ASP A O 1
ATOM 3671 N N . ASN A 1 482 ? -7.370 -18.587 26.040 1.00 95.38 482 ASN A N 1
ATOM 3672 C CA . ASN A 1 482 ? -6.397 -18.291 27.096 1.00 95.38 482 ASN A CA 1
ATOM 3673 C C . ASN A 1 482 ? -5.811 -16.876 27.046 1.00 95.38 482 ASN A C 1
ATOM 3675 O O . ASN A 1 482 ? -5.215 -16.449 28.036 1.00 95.38 482 ASN A O 1
ATOM 3679 N N . SER A 1 483 ? -5.963 -16.152 25.931 1.00 96.25 483 SER A N 1
ATOM 3680 C CA . SER A 1 483 ? -5.391 -14.810 25.733 1.00 96.25 483 SER A CA 1
ATOM 3681 C C . SER A 1 483 ? -3.915 -14.707 26.178 1.00 96.25 483 SER A C 1
ATOM 3683 O O . SER A 1 483 ? -3.580 -13.880 27.037 1.00 96.25 483 SER A O 1
ATOM 3685 N N . PRO A 1 484 ? -3.012 -15.547 25.633 1.00 97.19 484 PRO A N 1
ATOM 3686 C CA . PRO A 1 484 ? -1.650 -15.701 26.149 1.00 97.19 484 PRO A CA 1
ATOM 3687 C C . PRO A 1 484 ? -0.806 -14.419 26.073 1.00 97.19 484 PRO A C 1
ATOM 3689 O O . PRO A 1 484 ? 0.136 -14.267 26.849 1.00 97.19 484 PRO A O 1
ATOM 3692 N N . SER A 1 485 ? -1.168 -13.477 25.200 1.00 97.44 485 SER A N 1
ATOM 3693 C CA . SER A 1 485 ? -0.463 -12.208 25.001 1.00 97.44 485 SER A CA 1
ATOM 3694 C C . SER A 1 485 ? -1.159 -11.001 25.647 1.00 97.44 485 SER A C 1
ATOM 3696 O O . SER A 1 485 ? -0.770 -9.854 25.413 1.00 97.44 485 SER A O 1
ATOM 3698 N N . LEU A 1 486 ? -2.171 -11.222 26.500 1.00 97.12 486 LEU A N 1
ATOM 3699 C CA . LEU A 1 486 ? -2.941 -10.150 27.151 1.00 97.12 486 LEU A CA 1
ATOM 3700 C C . LEU A 1 486 ? -2.057 -9.159 27.920 1.00 97.12 486 LEU A C 1
ATOM 3702 O O . LEU A 1 486 ? -2.300 -7.952 27.876 1.00 97.12 486 LEU A O 1
ATOM 3706 N N . THR A 1 487 ? -1.040 -9.663 28.623 1.00 95.06 487 THR A N 1
ATOM 3707 C CA . THR A 1 487 ? -0.168 -8.868 29.502 1.00 95.06 487 THR A CA 1
ATOM 3708 C C . THR A 1 487 ? 1.219 -8.609 28.924 1.00 95.06 487 THR A C 1
ATOM 3710 O O . THR A 1 487 ? 2.073 -8.084 29.640 1.00 95.06 487 THR A O 1
ATOM 3713 N N . THR A 1 488 ? 1.483 -8.994 27.674 1.00 92.75 488 THR A N 1
ATOM 3714 C CA . THR A 1 488 ? 2.812 -8.806 27.080 1.00 92.75 488 THR A CA 1
ATOM 3715 C C . THR A 1 488 ? 3.116 -7.322 26.906 1.00 92.75 488 THR A C 1
ATOM 3717 O O . THR A 1 488 ? 2.213 -6.498 26.830 1.00 92.75 488 THR A O 1
ATOM 3720 N N . THR A 1 489 ? 4.379 -6.923 26.888 1.00 89.12 489 THR A N 1
ATOM 3721 C CA . THR A 1 489 ? 4.773 -5.533 26.624 1.00 89.12 489 THR A CA 1
ATOM 3722 C C . THR A 1 489 ? 5.198 -5.387 25.175 1.00 89.12 489 THR A C 1
ATOM 3724 O O . THR A 1 489 ? 5.880 -6.265 24.664 1.00 89.12 489 THR A O 1
ATOM 3727 N N . VAL A 1 490 ? 4.845 -4.270 24.543 1.00 88.75 490 VAL A N 1
ATOM 3728 C CA . VAL A 1 490 ? 5.371 -3.907 23.221 1.00 88.75 490 VAL A CA 1
ATOM 3729 C C . VAL A 1 490 ? 6.467 -2.860 23.388 1.00 88.75 490 VAL A C 1
ATOM 3731 O O . VAL A 1 490 ? 6.372 -2.052 24.323 1.00 88.75 490 VAL A O 1
ATOM 3734 N N . PRO A 1 491 ? 7.500 -2.859 22.532 1.00 87.38 491 PRO A N 1
ATOM 3735 C CA . PRO A 1 491 ? 8.473 -1.776 22.514 1.00 87.38 491 PRO A CA 1
ATOM 3736 C C . PRO A 1 491 ? 7.806 -0.440 22.164 1.00 87.38 491 PRO A C 1
ATOM 3738 O O . PRO A 1 491 ? 6.680 -0.377 21.668 1.00 87.38 491 PRO A O 1
ATOM 3741 N N . THR A 1 492 ? 8.504 0.650 22.457 1.00 87.69 492 THR A N 1
ATOM 3742 C CA . THR A 1 492 ? 8.108 1.989 22.015 1.00 87.69 492 THR A CA 1
ATOM 3743 C C . THR A 1 492 ? 8.796 2.309 20.701 1.00 87.69 492 THR A C 1
ATOM 3745 O O . THR A 1 492 ? 10.022 2.228 20.661 1.00 87.69 492 THR A O 1
ATOM 3748 N N . ALA A 1 493 ? 8.047 2.740 19.688 1.00 86.81 493 ALA A N 1
ATOM 3749 C CA . ALA A 1 493 ? 8.644 3.381 18.523 1.00 86.81 493 ALA A CA 1
ATOM 3750 C C . ALA A 1 493 ? 8.988 4.840 18.880 1.00 86.81 493 ALA A C 1
ATOM 3752 O O . ALA A 1 493 ? 8.122 5.563 19.396 1.00 86.81 493 ALA A O 1
ATOM 3753 N N . PRO A 1 494 ? 10.237 5.293 18.694 1.00 74.81 494 PRO A N 1
ATOM 3754 C CA . PRO A 1 494 ? 10.565 6.701 18.842 1.00 74.81 494 PRO A CA 1
ATOM 3755 C C . PRO A 1 494 ? 9.908 7.504 17.713 1.00 74.81 494 PRO A C 1
ATOM 3757 O O . PRO A 1 494 ? 9.915 7.090 16.562 1.00 74.81 494 PRO A O 1
ATOM 3760 N N . ALA A 1 495 ? 9.360 8.679 18.032 1.00 73.50 495 ALA A N 1
ATOM 3761 C CA . ALA A 1 495 ? 8.964 9.612 16.983 1.00 73.50 495 ALA A CA 1
ATOM 3762 C C . ALA A 1 495 ? 10.215 10.070 16.207 1.00 73.50 495 ALA A C 1
ATOM 3764 O O . ALA A 1 495 ? 11.239 10.324 16.860 1.00 73.50 495 ALA A O 1
ATOM 3765 N N . PRO A 1 496 ? 10.133 10.252 14.875 1.00 69.62 496 PRO A N 1
ATOM 3766 C CA . PRO A 1 496 ? 11.214 10.861 14.109 1.00 69.62 496 PRO A CA 1
ATOM 3767 C C . PRO A 1 496 ? 11.640 12.192 14.737 1.00 69.62 496 PRO A C 1
ATOM 3769 O O . PRO A 1 496 ? 10.804 13.005 15.155 1.00 69.62 496 PRO A O 1
ATOM 3772 N N . LEU A 1 497 ? 12.950 12.417 14.863 1.00 56.03 497 LEU A N 1
ATOM 3773 C CA . LEU A 1 497 ? 13.452 13.657 15.446 1.00 56.03 497 LEU A CA 1
ATOM 3774 C C . LEU A 1 497 ? 13.343 14.802 14.418 1.00 56.03 497 LEU A C 1
ATOM 3776 O O . LEU A 1 497 ? 13.712 14.615 13.265 1.00 56.03 497 LEU A O 1
ATOM 3780 N N . PRO A 1 498 ? 12.952 16.029 14.821 1.00 44.84 498 PRO A N 1
ATOM 3781 C CA . PRO A 1 498 ? 12.822 17.182 13.914 1.00 44.84 498 PRO A CA 1
ATOM 3782 C C . PRO A 1 498 ? 14.082 17.593 13.126 1.00 44.84 498 PRO A C 1
ATOM 3784 O O . PRO A 1 498 ? 13.994 18.443 12.246 1.00 44.84 498 PRO A O 1
ATOM 3787 N N . ASN A 1 499 ? 15.248 17.054 13.498 1.00 45.81 499 ASN A N 1
ATOM 3788 C CA . ASN A 1 499 ? 16.561 17.331 12.905 1.00 45.81 499 ASN A CA 1
ATOM 3789 C C . ASN A 1 499 ? 17.284 16.027 12.534 1.00 45.81 499 ASN A C 1
ATOM 3791 O O . ASN A 1 499 ? 18.517 15.976 12.551 1.00 45.81 499 ASN A O 1
ATOM 3795 N N . ASP A 1 500 ? 16.532 14.949 12.341 1.00 49.50 500 ASP A N 1
ATOM 3796 C CA . ASP A 1 500 ? 17.109 13.681 11.954 1.00 49.50 500 ASP A CA 1
ATOM 3797 C C . ASP A 1 500 ? 17.653 13.779 10.518 1.00 49.50 500 ASP A C 1
ATOM 3799 O O . ASP A 1 500 ? 16.904 14.156 9.619 1.00 49.50 500 ASP A O 1
ATOM 3803 N N . PRO A 1 501 ? 18.945 13.494 10.278 1.00 47.78 501 PRO A N 1
ATOM 3804 C CA . PRO A 1 501 ? 19.535 13.593 8.945 1.00 47.78 501 PRO A CA 1
ATOM 3805 C C . PRO A 1 501 ? 18.996 12.549 7.952 1.00 47.78 501 PRO A C 1
ATOM 3807 O O . PRO A 1 501 ? 19.379 12.601 6.788 1.00 47.78 501 PRO A O 1
ATOM 3810 N N . GLY A 1 502 ? 18.160 11.600 8.396 1.00 43.62 502 GLY A N 1
ATOM 3811 C CA . GLY A 1 502 ? 17.748 10.434 7.610 1.00 43.62 502 GLY A CA 1
ATOM 3812 C C . GLY A 1 502 ? 16.897 10.714 6.372 1.00 43.62 502 GLY A C 1
ATOM 3813 O O . GLY A 1 502 ? 16.826 9.847 5.511 1.00 43.62 502 GLY A O 1
ATOM 3814 N N . CYS A 1 503 ? 16.287 11.897 6.259 1.00 57.09 503 CYS A N 1
ATOM 3815 C CA . CYS A 1 503 ? 15.340 12.198 5.190 1.00 57.09 503 CYS A CA 1
ATOM 3816 C C . CYS A 1 503 ? 15.487 13.658 4.742 1.00 57.09 503 CYS A C 1
ATOM 3818 O O . CYS A 1 503 ? 15.232 14.559 5.545 1.00 57.09 503 CYS A O 1
ATOM 3820 N N . PRO A 1 504 ? 15.887 13.946 3.491 1.00 45.34 504 PRO A N 1
ATOM 3821 C CA . PRO A 1 504 ? 15.984 15.305 2.966 1.00 45.34 504 PRO A CA 1
ATOM 3822 C C . PRO A 1 504 ? 14.593 15.880 2.640 1.00 45.34 504 PRO A C 1
ATOM 3824 O O . PRO A 1 504 ? 14.344 16.361 1.543 1.00 45.34 504 PRO A O 1
ATOM 3827 N N . TYR A 1 505 ? 13.688 15.875 3.618 1.00 36.94 505 TYR A N 1
ATOM 3828 C CA . TYR A 1 505 ? 12.516 16.738 3.640 1.00 36.94 505 TYR A CA 1
ATOM 3829 C C . TYR A 1 505 ? 12.698 17.725 4.786 1.00 36.94 505 TYR A C 1
ATOM 3831 O O . TYR A 1 505 ? 12.780 17.357 5.957 1.00 36.94 505 TYR A O 1
ATOM 3839 N N . THR A 1 506 ? 12.795 19.011 4.459 1.00 30.88 506 THR A N 1
ATOM 3840 C CA . THR A 1 506 ? 12.861 20.088 5.445 1.00 30.88 506 THR A CA 1
ATOM 3841 C C . THR A 1 506 ? 11.536 20.170 6.203 1.00 30.88 506 THR A C 1
ATOM 3843 O O . THR A 1 506 ? 10.604 20.889 5.839 1.00 30.88 506 THR A O 1
ATOM 3846 N N . THR A 1 507 ? 11.451 19.469 7.333 1.00 27.52 507 THR A N 1
ATOM 3847 C CA . THR A 1 507 ? 10.445 19.728 8.362 1.00 27.52 507 THR A CA 1
ATOM 3848 C C . THR A 1 507 ? 10.607 21.163 8.855 1.00 27.52 507 THR A C 1
ATOM 3850 O O . THR A 1 507 ? 11.386 21.447 9.768 1.00 27.52 507 THR A O 1
ATOM 3853 N N . THR A 1 508 ? 9.820 22.098 8.312 1.00 28.25 508 THR A N 1
ATOM 3854 C CA . THR A 1 508 ? 9.547 23.353 9.021 1.00 28.25 508 THR A CA 1
ATOM 3855 C C . THR A 1 508 ? 8.710 22.995 10.241 1.00 28.25 508 THR A C 1
ATOM 3857 O O . THR A 1 508 ? 7.478 22.999 10.224 1.00 28.25 508 THR A O 1
ATOM 3860 N N . THR A 1 509 ? 9.404 22.631 11.313 1.00 26.19 509 THR A N 1
ATOM 3861 C CA . THR A 1 509 ? 8.817 22.307 12.605 1.00 26.19 509 THR A CA 1
ATOM 3862 C C . THR A 1 509 ? 8.081 23.542 13.108 1.00 26.19 509 THR A C 1
ATOM 3864 O O . THR A 1 509 ? 8.675 24.450 13.689 1.00 26.19 509 THR A O 1
ATOM 3867 N N . THR A 1 510 ? 6.764 23.590 12.908 1.00 27.84 510 THR A N 1
ATOM 3868 C CA . THR A 1 510 ? 5.904 24.507 13.655 1.00 27.84 510 THR A CA 1
ATOM 3869 C C . THR A 1 510 ? 5.846 23.973 15.076 1.00 27.84 510 THR A C 1
ATOM 3871 O O . THR A 1 510 ? 4.990 23.168 15.434 1.00 27.84 510 THR A O 1
ATOM 3874 N N . THR A 1 511 ? 6.807 24.384 15.901 1.00 24.77 511 THR A N 1
ATOM 3875 C CA . THR A 1 511 ? 6.765 24.094 17.327 1.00 24.77 511 THR A CA 1
ATOM 3876 C C . THR A 1 511 ? 5.556 24.818 17.909 1.00 24.77 511 THR A C 1
ATOM 3878 O O . THR A 1 511 ? 5.560 26.040 18.075 1.00 24.77 511 THR A O 1
ATOM 3881 N N . VAL A 1 512 ? 4.508 24.070 18.248 1.00 26.61 512 VAL A N 1
ATOM 3882 C CA . VAL A 1 512 ? 3.452 24.555 19.137 1.00 26.61 512 VAL A CA 1
ATOM 3883 C C . VAL A 1 512 ? 4.050 24.604 20.544 1.00 26.61 512 VAL A C 1
ATOM 3885 O O . VAL A 1 512 ? 3.896 23.688 21.345 1.00 26.61 512 VAL A O 1
ATOM 3888 N N . VAL A 1 513 ? 4.795 25.669 20.846 1.00 24.09 513 VAL A N 1
ATOM 3889 C CA . VAL A 1 513 ? 5.213 25.958 22.220 1.00 24.09 513 VAL A CA 1
ATOM 3890 C C . VAL A 1 513 ? 4.030 26.596 22.933 1.00 24.09 513 VAL A C 1
ATOM 3892 O O . VAL A 1 513 ? 3.659 27.743 22.671 1.00 24.09 513 VAL A O 1
ATOM 3895 N N . ALA A 1 514 ? 3.448 25.849 23.869 1.00 26.59 514 ALA A N 1
ATOM 3896 C CA . ALA A 1 514 ? 2.641 26.427 24.927 1.00 26.59 514 ALA A CA 1
ATOM 3897 C C . ALA A 1 514 ? 3.457 27.524 25.633 1.00 26.59 514 ALA A C 1
ATOM 3899 O O . ALA A 1 514 ? 4.565 27.303 26.117 1.00 26.59 514 ALA A O 1
ATOM 3900 N N . VAL A 1 515 ? 2.896 28.730 25.644 1.00 27.73 515 VAL A N 1
ATOM 3901 C CA . VAL A 1 515 ? 3.447 29.965 26.209 1.00 27.73 515 VAL A CA 1
ATOM 3902 C C . VAL A 1 515 ? 4.075 29.748 27.590 1.00 27.73 515 VAL A C 1
ATOM 3904 O O . VAL A 1 515 ? 3.339 29.472 28.532 1.00 27.73 515 VAL A O 1
ATOM 3907 N N . THR A 1 516 ? 5.377 30.027 27.763 1.00 25.47 516 THR A N 1
ATOM 3908 C CA . THR A 1 516 ? 5.861 30.952 28.817 1.00 25.47 516 THR A CA 1
ATOM 3909 C C . THR A 1 516 ? 7.297 31.472 28.579 1.00 25.47 516 THR A C 1
ATOM 3911 O O . THR A 1 516 ? 8.252 30.711 28.549 1.00 25.47 516 THR A O 1
ATOM 3914 N N . THR A 1 517 ? 7.423 32.808 28.524 1.00 26.38 517 THR A N 1
ATOM 3915 C CA . THR A 1 517 ? 8.574 33.674 28.904 1.00 26.38 517 THR A CA 1
ATOM 3916 C C . THR A 1 517 ? 9.977 33.506 28.278 1.00 26.38 517 THR A C 1
ATOM 3918 O O . THR A 1 517 ? 10.741 32.626 28.640 1.00 26.38 517 THR A O 1
ATOM 3921 N N . THR A 1 518 ? 10.330 34.522 27.472 1.00 31.58 518 THR A N 1
ATOM 3922 C CA . THR A 1 518 ? 11.581 35.325 27.426 1.00 31.58 518 THR A CA 1
ATOM 3923 C C . THR A 1 518 ? 12.943 34.614 27.554 1.00 31.58 518 THR A C 1
ATOM 3925 O O . THR A 1 518 ? 13.285 34.171 28.645 1.00 31.58 518 THR A O 1
ATOM 3928 N N . THR A 1 519 ? 13.803 34.678 26.515 1.00 23.89 519 THR A N 1
ATOM 3929 C CA . THR A 1 519 ? 15.118 35.395 26.478 1.00 23.89 519 THR A CA 1
ATOM 3930 C C . THR A 1 519 ? 15.966 35.019 25.230 1.00 23.89 519 THR A C 1
ATOM 3932 O O . THR A 1 519 ? 16.271 33.863 24.988 1.00 23.89 519 THR A O 1
ATOM 3935 N N . THR A 1 520 ? 16.307 36.064 24.466 1.00 22.58 520 THR A N 1
ATOM 3936 C CA . THR A 1 520 ? 17.404 36.415 23.523 1.00 22.58 520 THR A CA 1
ATOM 3937 C C . THR A 1 520 ? 18.502 35.429 23.015 1.00 22.58 520 THR A C 1
ATOM 3939 O O . THR A 1 520 ? 19.274 34.909 23.811 1.00 22.58 520 THR A O 1
ATOM 3942 N N . THR A 1 521 ? 18.736 35.485 21.676 1.00 24.34 521 THR A N 1
ATOM 3943 C CA . THR A 1 521 ? 20.003 35.346 20.862 1.00 24.34 521 THR A CA 1
ATOM 3944 C C . THR A 1 521 ? 20.722 33.976 20.814 1.00 24.34 521 THR A C 1
ATOM 3946 O O . THR A 1 521 ? 20.946 33.375 21.849 1.00 24.34 521 THR A O 1
ATOM 3949 N N . THR A 1 522 ? 21.196 33.422 19.680 1.00 23.02 522 THR A N 1
ATOM 3950 C CA . THR A 1 522 ? 22.030 34.006 18.597 1.00 23.02 522 THR A CA 1
ATOM 3951 C C . THR A 1 522 ? 22.004 33.120 17.334 1.00 23.02 522 THR A C 1
ATOM 3953 O O . THR A 1 522 ? 22.018 31.900 17.440 1.00 23.02 522 THR A O 1
ATOM 3956 N N . THR A 1 523 ? 22.004 33.747 16.156 1.00 24.62 523 THR A N 1
ATOM 3957 C CA . THR A 1 523 ? 21.997 33.161 14.802 1.00 24.62 523 THR A CA 1
ATOM 3958 C C . THR A 1 523 ? 23.359 32.583 14.392 1.00 24.62 523 THR A C 1
ATOM 3960 O O . THR A 1 523 ? 24.393 33.206 14.632 1.00 24.62 523 THR A O 1
ATOM 3963 N N . THR A 1 524 ? 23.378 31.445 13.696 1.00 22.81 524 THR A N 1
ATOM 3964 C CA . THR A 1 524 ? 24.468 31.062 12.778 1.00 22.81 524 THR A CA 1
ATOM 3965 C C . THR A 1 524 ? 23.823 30.417 11.554 1.00 22.81 524 THR A C 1
ATOM 3967 O O . THR A 1 524 ? 23.159 29.396 11.673 1.00 22.81 524 THR A O 1
ATOM 3970 N N . THR A 1 525 ? 23.925 31.099 10.416 1.00 25.25 525 THR A N 1
ATOM 3971 C CA . THR A 1 525 ? 23.368 30.733 9.111 1.00 25.25 525 THR A CA 1
ATOM 3972 C C . THR A 1 525 ? 24.305 29.752 8.408 1.00 25.25 525 THR A C 1
ATOM 3974 O O . THR A 1 525 ? 25.466 30.084 8.168 1.00 25.25 525 THR A O 1
ATOM 3977 N N . THR A 1 526 ? 23.790 28.578 8.053 1.00 25.11 526 THR A N 1
ATOM 3978 C CA . THR A 1 526 ? 24.354 27.696 7.023 1.00 25.11 526 THR A CA 1
ATOM 3979 C C . THR A 1 526 ? 23.341 27.709 5.886 1.00 25.11 526 THR A C 1
ATOM 3981 O O . THR A 1 526 ? 22.182 27.383 6.108 1.00 25.11 526 THR A O 1
ATOM 3984 N N . THR A 1 527 ? 23.755 28.194 4.721 1.00 30.47 527 THR A N 1
ATOM 3985 C CA . THR A 1 527 ? 22.944 28.334 3.506 1.00 30.47 527 THR A CA 1
ATOM 3986 C C . THR A 1 527 ? 22.797 26.963 2.845 1.00 30.47 527 THR A C 1
ATOM 3988 O O . THR A 1 527 ? 23.783 26.436 2.326 1.00 30.47 527 THR A O 1
ATOM 3991 N N . THR A 1 528 ? 21.609 26.370 2.933 1.00 36.00 528 THR A N 1
ATOM 3992 C CA . THR A 1 528 ? 21.165 25.227 2.123 1.00 36.00 528 THR A CA 1
ATOM 3993 C C . THR A 1 528 ? 20.678 25.743 0.771 1.00 36.00 528 THR A C 1
ATOM 3995 O O . THR A 1 528 ? 20.075 26.807 0.715 1.00 36.00 528 THR A O 1
ATOM 3998 N N . LEU A 1 529 ? 21.015 25.029 -0.303 1.00 51.94 529 LEU A N 1
ATOM 3999 C CA . LEU A 1 529 ? 20.660 25.374 -1.680 1.00 51.94 529 LEU A CA 1
ATOM 4000 C C . LEU A 1 529 ? 19.262 24.815 -1.964 1.00 51.94 529 LEU A C 1
ATOM 4002 O O . LEU A 1 529 ? 19.106 23.596 -2.002 1.00 51.94 529 LEU A O 1
ATOM 4006 N N . GLU A 1 530 ? 18.264 25.695 -2.069 1.00 60.28 530 GLU A N 1
ATOM 4007 C CA . GLU A 1 530 ? 16.845 25.339 -2.259 1.00 60.28 530 GLU A CA 1
ATOM 4008 C C . GLU A 1 530 ? 16.431 25.350 -3.749 1.00 60.28 530 GLU A C 1
ATOM 4010 O O . GLU A 1 530 ? 15.519 24.623 -4.141 1.00 60.28 530 GLU A O 1
ATOM 4015 N N . ASP A 1 531 ? 17.163 26.071 -4.607 1.00 64.75 531 ASP A N 1
ATOM 4016 C CA . ASP A 1 531 ? 16.887 26.190 -6.042 1.00 64.75 531 ASP A CA 1
ATOM 4017 C C . ASP A 1 531 ? 17.563 25.091 -6.886 1.00 64.75 531 ASP A C 1
ATOM 4019 O O . ASP A 1 531 ? 18.784 24.909 -6.860 1.00 64.75 531 ASP A O 1
ATOM 4023 N N . THR A 1 532 ? 16.798 24.393 -7.735 1.00 76.69 532 THR A N 1
ATOM 4024 C CA . THR A 1 532 ? 17.383 23.464 -8.722 1.00 76.69 532 THR A CA 1
ATOM 4025 C C . THR A 1 532 ? 18.106 24.216 -9.844 1.00 76.69 532 THR A C 1
ATOM 4027 O O . THR A 1 532 ? 17.769 25.347 -10.185 1.00 76.69 532 THR A O 1
ATOM 4030 N N . GLY A 1 533 ? 19.071 23.570 -10.499 1.00 81.81 533 GLY A N 1
ATOM 4031 C CA . GLY A 1 533 ? 19.761 24.126 -11.665 1.00 81.81 533 GLY A CA 1
ATOM 4032 C C . GLY A 1 533 ? 21.172 24.611 -11.379 1.00 81.81 533 GLY A C 1
ATOM 4033 O O . GLY A 1 533 ? 21.737 24.374 -10.314 1.00 81.81 533 GLY A O 1
ATOM 4034 N N . TYR A 1 534 ? 21.767 25.260 -12.376 1.00 87.38 534 TYR A N 1
ATOM 4035 C CA . TYR A 1 534 ? 23.175 25.627 -12.346 1.00 87.38 534 TYR A CA 1
ATOM 4036 C C . TYR A 1 534 ? 23.409 27.078 -12.746 1.00 87.38 534 TYR A C 1
ATOM 4038 O O . TYR A 1 534 ? 22.847 27.578 -13.724 1.00 87.38 534 TYR A O 1
ATOM 4046 N N . ILE A 1 535 ? 24.361 27.715 -12.066 1.00 88.25 535 ILE A N 1
ATOM 4047 C CA . ILE A 1 535 ? 24.913 29.011 -12.440 1.00 88.25 535 ILE A CA 1
ATOM 4048 C C . ILE A 1 535 ? 25.400 28.940 -13.897 1.00 88.25 535 ILE A C 1
ATOM 4050 O O . ILE A 1 535 ? 26.269 28.116 -14.211 1.00 88.25 535 ILE A O 1
ATOM 4054 N N . PRO A 1 536 ? 24.913 29.825 -14.790 1.00 91.81 536 PRO A N 1
ATOM 4055 C CA . PRO A 1 536 ? 25.307 29.813 -16.191 1.00 91.81 536 PRO A CA 1
ATOM 4056 C C . PRO A 1 536 ? 26.835 29.881 -16.363 1.00 91.81 536 PRO A C 1
ATOM 4058 O O . PRO A 1 536 ? 27.503 30.648 -15.664 1.00 91.81 536 PRO A O 1
ATOM 4061 N N . PRO A 1 537 ? 27.418 29.167 -17.342 1.00 88.50 537 PRO A N 1
ATOM 4062 C CA . PRO A 1 537 ? 28.871 29.114 -17.518 1.00 88.50 537 PRO A CA 1
ATOM 4063 C C . PRO A 1 537 ? 29.467 30.457 -17.970 1.00 88.50 537 PRO A C 1
ATOM 4065 O O . PRO A 1 537 ? 30.652 30.724 -17.771 1.00 88.50 537 PRO A O 1
ATOM 4068 N N . ASP A 1 538 ? 28.654 31.320 -18.590 1.00 89.88 538 ASP A N 1
ATOM 4069 C CA . ASP A 1 538 ? 29.050 32.654 -19.021 1.00 89.88 538 ASP A CA 1
ATOM 4070 C C . ASP A 1 538 ? 27.843 33.601 -19.179 1.00 89.88 538 ASP A C 1
ATOM 4072 O O . ASP A 1 538 ? 26.687 33.192 -19.295 1.00 89.88 538 ASP A O 1
ATOM 4076 N N . ALA A 1 539 ? 28.117 34.908 -19.243 1.00 90.62 539 ALA A N 1
ATOM 4077 C CA . ALA A 1 539 ? 27.091 35.950 -19.331 1.00 90.62 539 ALA A CA 1
ATOM 4078 C C . ALA A 1 539 ? 26.300 35.976 -20.654 1.00 90.62 539 ALA A C 1
ATOM 4080 O O . ALA A 1 539 ? 25.311 36.706 -20.760 1.00 90.62 539 ALA A O 1
ATOM 4081 N N . THR A 1 540 ? 26.750 35.286 -21.700 1.00 90.88 540 THR A N 1
ATOM 4082 C CA . THR A 1 540 ? 26.003 35.134 -22.959 1.00 90.88 540 THR A CA 1
ATOM 4083 C C . THR A 1 540 ? 24.959 34.041 -22.800 1.00 90.88 540 THR A C 1
ATOM 4085 O O . THR A 1 540 ? 23.796 34.285 -23.127 1.00 90.88 540 THR A O 1
ATOM 4088 N N . THR A 1 541 ? 25.360 32.905 -22.227 1.00 90.44 541 THR A N 1
ATOM 4089 C CA . THR A 1 541 ? 24.484 31.777 -21.886 1.00 90.44 541 THR A CA 1
ATOM 4090 C C . THR A 1 541 ? 23.426 32.196 -20.864 1.00 90.44 541 THR A C 1
ATOM 4092 O O . THR A 1 541 ? 22.235 32.121 -21.169 1.00 90.44 541 THR A O 1
ATOM 4095 N N . GLY A 1 542 ? 23.830 32.836 -19.761 1.00 91.31 542 GLY A N 1
ATOM 4096 C CA . GLY A 1 542 ? 22.890 33.321 -18.742 1.00 91.31 542 GLY A CA 1
ATOM 4097 C C . GLY A 1 542 ? 21.864 34.323 -19.283 1.00 91.31 542 GLY A C 1
ATOM 4098 O O . GLY A 1 542 ? 20.688 34.249 -18.960 1.00 91.31 542 GLY A O 1
ATOM 4099 N N . LYS A 1 543 ? 22.240 35.197 -20.234 1.00 94.06 543 LYS A N 1
ATOM 4100 C CA . LYS A 1 543 ? 21.282 36.108 -20.902 1.00 94.06 543 LYS A CA 1
ATOM 4101 C C . LYS A 1 543 ? 20.242 35.391 -21.759 1.00 94.06 543 LYS A C 1
ATOM 4103 O O . LYS A 1 543 ? 19.217 36.006 -22.076 1.00 94.06 543 LYS A O 1
ATOM 4108 N N . CYS A 1 544 ? 20.535 34.191 -22.244 1.00 92.31 544 CYS A N 1
ATOM 4109 C CA . CYS A 1 544 ? 19.594 33.382 -23.004 1.00 92.31 544 CYS A CA 1
ATOM 4110 C C . CYS A 1 544 ? 18.627 32.655 -22.063 1.00 92.31 544 CYS A C 1
ATOM 4112 O O . CYS A 1 544 ? 17.421 32.776 -22.278 1.00 92.31 544 CYS A O 1
ATOM 4114 N N . GLU A 1 545 ? 19.137 32.036 -21.000 1.00 94.19 545 GLU A N 1
ATOM 4115 C CA . GLU A 1 545 ? 18.370 31.362 -19.936 1.00 94.19 545 GLU A CA 1
ATOM 4116 C C . GLU A 1 545 ? 17.402 32.339 -19.238 1.00 94.19 545 GLU A C 1
ATOM 4118 O O . GLU A 1 545 ? 16.184 32.168 -19.288 1.00 94.19 545 GLU A O 1
ATOM 4123 N N . ASP A 1 546 ? 17.898 33.511 -18.836 1.00 95.62 546 ASP A N 1
ATOM 4124 C CA . ASP A 1 546 ? 17.118 34.659 -18.353 1.00 95.62 546 ASP A CA 1
ATOM 4125 C C . ASP A 1 546 ? 15.900 35.022 -19.212 1.00 95.62 546 ASP A C 1
ATOM 4127 O O . ASP A 1 546 ? 14.889 35.558 -18.746 1.00 95.62 546 ASP A O 1
ATOM 4131 N N . ARG A 1 547 ? 16.053 34.919 -20.537 1.00 96.00 547 ARG A N 1
ATOM 4132 C CA . ARG A 1 547 ? 15.003 35.307 -21.483 1.00 96.00 547 ARG A CA 1
ATOM 4133 C C . ARG A 1 547 ? 13.958 34.209 -21.627 1.00 96.00 547 ARG A C 1
ATOM 4135 O O . ARG A 1 547 ? 12.822 34.568 -21.948 1.00 96.00 547 ARG A O 1
ATOM 4142 N N . VAL A 1 548 ? 14.327 32.948 -21.396 1.00 95.38 548 VAL A N 1
ATOM 4143 C CA . VAL A 1 548 ? 13.402 31.811 -21.299 1.00 95.38 548 VAL A CA 1
ATOM 4144 C C . VAL A 1 548 ? 12.536 31.977 -20.052 1.00 95.38 548 VAL A C 1
ATOM 4146 O O . VAL A 1 548 ? 11.314 32.035 -20.180 1.00 95.38 548 VAL A O 1
ATOM 4149 N N . GLU A 1 549 ? 13.123 32.250 -18.887 1.00 93.56 549 GLU A N 1
ATOM 4150 C CA . GLU A 1 549 ? 12.357 32.523 -17.661 1.00 93.56 549 GLU A CA 1
ATOM 4151 C C . GLU A 1 549 ? 11.449 33.755 -17.767 1.00 93.56 549 GLU A C 1
ATOM 4153 O O . GLU A 1 549 ? 10.266 33.740 -17.417 1.00 93.56 549 GLU A O 1
ATOM 4158 N N . LYS A 1 550 ? 11.955 34.855 -18.342 1.00 96.19 550 LYS A N 1
ATOM 4159 C CA . LYS A 1 550 ? 11.129 36.050 -18.610 1.00 96.19 550 LYS A CA 1
ATOM 4160 C C . LYS A 1 550 ? 9.992 35.756 -19.590 1.00 96.19 550 LYS A C 1
ATOM 4162 O O . LYS A 1 550 ? 9.019 36.520 -19.617 1.00 96.19 550 LYS A O 1
ATOM 4167 N N . ALA A 1 551 ? 10.123 34.744 -20.450 1.00 96.25 551 ALA A N 1
ATOM 4168 C CA . ALA A 1 551 ? 9.034 34.274 -21.299 1.00 96.25 551 ALA A CA 1
ATOM 4169 C C . ALA A 1 551 ? 8.037 33.430 -20.490 1.00 96.25 551 ALA A C 1
ATOM 4171 O O . ALA A 1 551 ? 6.836 33.655 -20.646 1.00 96.25 551 ALA A O 1
ATOM 4172 N N . LEU A 1 552 ? 8.512 32.580 -19.572 1.00 96.00 552 LEU A N 1
ATOM 4173 C CA . LEU A 1 552 ? 7.687 31.767 -18.670 1.00 96.00 552 LEU A CA 1
ATOM 4174 C C . LEU A 1 552 ? 6.800 32.636 -17.771 1.00 96.00 552 LEU A C 1
ATOM 4176 O O . LEU A 1 552 ? 5.578 32.507 -17.795 1.00 96.00 552 LEU A O 1
ATOM 4180 N N . ALA A 1 553 ? 7.372 33.640 -17.100 1.00 96.38 553 ALA A N 1
ATOM 4181 C CA . ALA A 1 553 ? 6.607 34.575 -16.269 1.00 96.38 553 ALA A CA 1
ATOM 4182 C C . ALA A 1 553 ? 5.484 35.287 -17.054 1.00 96.38 553 ALA A C 1
ATOM 4184 O O . ALA A 1 553 ? 4.410 35.587 -16.527 1.00 96.38 553 ALA A O 1
ATOM 4185 N N . LYS A 1 554 ? 5.720 35.593 -18.339 1.00 96.56 554 LYS A N 1
ATOM 4186 C CA . LYS A 1 554 ? 4.715 36.223 -19.215 1.00 96.56 554 LYS A CA 1
ATOM 4187 C C . LYS A 1 554 ? 3.642 35.243 -19.669 1.00 96.56 554 LYS A C 1
ATOM 4189 O O . LYS A 1 554 ? 2.508 35.691 -19.861 1.00 96.56 554 LYS A O 1
ATOM 4194 N N . TYR A 1 555 ? 4.020 33.985 -19.873 1.00 96.56 555 TYR A N 1
ATOM 4195 C CA . TYR A 1 555 ? 3.128 32.886 -20.215 1.00 96.56 555 TYR A CA 1
ATOM 4196 C C . TYR A 1 555 ? 2.168 32.594 -19.067 1.00 96.56 555 TYR A C 1
ATOM 4198 O O . TYR A 1 555 ? 0.971 32.785 -19.247 1.00 96.56 555 TYR A O 1
ATOM 4206 N N . MET A 1 556 ? 2.684 32.326 -17.866 1.00 96.00 556 MET A N 1
ATOM 4207 C CA . MET A 1 556 ? 1.861 32.077 -16.675 1.00 96.00 556 MET A CA 1
ATOM 4208 C C . MET A 1 556 ? 0.921 33.251 -16.380 1.00 96.00 556 MET A C 1
ATOM 4210 O O . MET A 1 556 ? -0.261 33.085 -16.103 1.00 96.00 556 MET A O 1
ATOM 4214 N N . ALA A 1 557 ? 1.399 34.490 -16.539 1.00 96.00 557 ALA A N 1
ATOM 4215 C CA . ALA A 1 557 ? 0.538 35.664 -16.414 1.00 96.00 557 ALA A CA 1
ATOM 4216 C C . ALA A 1 557 ? -0.544 35.762 -17.506 1.00 96.00 557 ALA A C 1
ATOM 4218 O O . ALA A 1 557 ? -1.517 36.495 -17.329 1.00 96.00 557 ALA A O 1
ATOM 4219 N N . ALA A 1 558 ? -0.338 35.160 -18.680 1.00 94.38 558 ALA A N 1
ATOM 4220 C CA . ALA A 1 558 ? -1.316 35.121 -19.762 1.00 94.38 558 ALA A CA 1
ATOM 4221 C C . ALA A 1 558 ? -2.408 34.082 -19.513 1.00 94.38 558 ALA A C 1
ATOM 4223 O O . ALA A 1 558 ? -3.561 34.477 -19.653 1.00 94.38 558 ALA A O 1
ATOM 4224 N N . VAL A 1 559 ? -2.035 32.883 -19.070 1.00 93.12 559 VAL A N 1
ATOM 4225 C CA . VAL A 1 559 ? -2.930 31.795 -18.629 1.00 93.12 559 VAL A CA 1
ATOM 4226 C C . VAL A 1 559 ? -3.827 32.272 -17.482 1.00 93.12 559 VAL A C 1
ATOM 4228 O O . VAL A 1 559 ? -5.031 32.415 -17.638 1.00 93.12 559 VAL A O 1
ATOM 4231 N N . VAL A 1 560 ? -3.244 32.838 -16.415 1.00 94.44 560 VAL A N 1
ATOM 4232 C CA . VAL A 1 560 ? -4.026 33.453 -15.317 1.00 94.44 560 VAL A CA 1
ATOM 4233 C C . VAL A 1 560 ? -5.002 34.544 -15.803 1.00 94.44 560 VAL A C 1
ATOM 4235 O O . VAL A 1 560 ? -6.062 34.760 -15.219 1.00 94.44 560 VAL A O 1
ATOM 4238 N N . ARG A 1 561 ? -4.680 35.283 -16.878 1.00 93.75 561 ARG A N 1
ATOM 4239 C CA . ARG A 1 561 ? -5.615 36.269 -17.463 1.00 93.75 561 ARG A CA 1
ATOM 4240 C C . ARG A 1 561 ? -6.734 35.620 -18.275 1.00 93.75 561 ARG A C 1
ATOM 4242 O O . ARG A 1 561 ? -7.729 36.305 -18.515 1.00 93.75 561 ARG A O 1
ATOM 4249 N N . CYS A 1 562 ? -6.536 34.414 -18.783 1.00 91.81 562 CYS A N 1
ATOM 4250 C CA . CYS A 1 562 ? -7.553 33.620 -19.451 1.00 91.81 562 CYS A CA 1
ATOM 4251 C C . CYS A 1 562 ? -8.528 33.062 -18.406 1.00 91.81 562 CYS A C 1
ATOM 4253 O O . CYS A 1 562 ? -9.699 33.437 -18.493 1.00 91.81 562 CYS A O 1
ATOM 4255 N N . HIS A 1 563 ? -8.037 32.458 -17.317 1.00 91.69 563 HIS A N 1
ATOM 4256 C CA . HIS A 1 563 ? -8.876 31.992 -16.197 1.00 91.69 563 HIS A CA 1
ATOM 4257 C C . HIS A 1 563 ? -9.735 33.124 -15.608 1.00 91.69 563 HIS A C 1
ATOM 4259 O O . HIS A 1 563 ? -10.949 33.009 -15.454 1.00 91.69 563 HIS A O 1
ATOM 4265 N N . VAL A 1 564 ? -9.136 34.305 -15.387 1.00 93.88 564 VAL A N 1
ATOM 4266 C CA . VAL A 1 564 ? -9.867 35.513 -14.950 1.00 93.88 564 VAL A CA 1
ATOM 4267 C C . VAL A 1 564 ? -11.008 35.878 -15.902 1.00 93.88 564 VAL A C 1
ATOM 4269 O O . VAL A 1 564 ? -12.084 36.279 -15.461 1.00 93.88 564 VAL A O 1
ATOM 4272 N N . LYS A 1 565 ? -10.799 35.780 -17.220 1.00 91.62 565 LYS A N 1
ATOM 4273 C CA . LYS A 1 565 ? -11.863 36.078 -18.192 1.00 91.62 565 LYS A CA 1
ATOM 4274 C C . LYS A 1 565 ? -12.937 35.004 -18.184 1.00 91.62 565 LYS A C 1
ATOM 4276 O O . LYS A 1 565 ? -14.099 35.371 -18.342 1.00 91.62 565 LYS A O 1
ATOM 4281 N N . SER A 1 566 ? -12.554 33.739 -18.028 1.00 88.88 566 SER A N 1
ATOM 4282 C CA . SER A 1 566 ? -13.473 32.607 -17.920 1.00 88.88 566 SER A CA 1
ATOM 4283 C C . SER A 1 566 ? -14.388 32.789 -16.707 1.00 88.88 566 SER A C 1
ATOM 4285 O O . SER A 1 566 ? -15.611 32.851 -16.857 1.00 88.88 566 SER A O 1
ATOM 4287 N N . ALA A 1 567 ? -13.815 33.106 -15.541 1.00 90.19 567 ALA A N 1
ATOM 4288 C CA . ALA A 1 567 ? -14.543 33.443 -14.314 1.00 90.19 567 ALA A CA 1
ATOM 4289 C C . ALA A 1 567 ? -15.476 34.643 -14.483 1.00 90.19 567 ALA A C 1
ATOM 4291 O O . ALA A 1 567 ? -16.678 34.551 -14.219 1.00 90.19 567 ALA A O 1
ATOM 4292 N N . ASP A 1 568 ? -14.960 35.757 -15.002 1.00 92.69 568 ASP A N 1
ATOM 4293 C CA . ASP A 1 568 ? -15.742 36.972 -15.238 1.00 92.69 568 ASP A CA 1
ATOM 4294 C C . ASP A 1 568 ? -16.887 36.778 -16.243 1.00 92.69 568 ASP A C 1
ATOM 4296 O O . ASP A 1 568 ? -17.843 37.566 -16.250 1.00 92.69 568 ASP A O 1
ATOM 4300 N N . ALA A 1 569 ? -16.761 35.822 -17.160 1.00 89.56 569 ALA A N 1
ATOM 4301 C CA . ALA A 1 569 ? -17.754 35.533 -18.183 1.00 89.56 569 ALA A CA 1
ATOM 4302 C C . ALA A 1 569 ? -18.789 34.515 -17.691 1.00 89.56 569 ALA A C 1
ATOM 4304 O O . ALA A 1 569 ? -19.987 34.717 -17.914 1.00 89.56 569 ALA A O 1
ATOM 4305 N N . GLY A 1 570 ? -18.355 33.511 -16.923 1.00 88.31 570 GLY A N 1
ATOM 4306 C CA . GLY A 1 570 ? -19.223 32.594 -16.191 1.00 88.31 570 GLY A CA 1
ATOM 4307 C C . GLY A 1 570 ? -20.150 33.335 -15.224 1.00 88.31 570 GLY A C 1
ATOM 4308 O O . GLY A 1 570 ? -21.365 33.159 -15.291 1.00 88.31 570 GLY A O 1
ATOM 4309 N N . VAL A 1 571 ? -19.622 34.281 -14.435 1.00 90.06 571 VAL A N 1
ATOM 4310 C CA . VAL A 1 571 ? -20.418 35.143 -13.530 1.00 90.06 571 VAL A CA 1
ATOM 4311 C C . VAL A 1 571 ? -21.490 35.948 -14.283 1.00 90.06 571 VAL A C 1
ATOM 4313 O O . VAL A 1 571 ? -22.554 36.248 -13.741 1.00 90.06 571 VAL A O 1
ATOM 4316 N N . LYS A 1 572 ? -21.237 36.316 -15.546 1.00 90.12 572 LYS A N 1
ATOM 4317 C CA . LYS A 1 572 ? -22.184 37.067 -16.395 1.00 90.12 572 LYS A CA 1
ATOM 4318 C C . LYS A 1 572 ? -23.207 36.173 -17.102 1.00 90.12 572 LYS A C 1
ATOM 4320 O O . LYS A 1 572 ? -24.040 36.698 -17.841 1.00 90.12 572 LYS A O 1
ATOM 4325 N N . GLY A 1 573 ? -23.153 34.855 -16.902 1.00 83.69 573 GLY A N 1
ATOM 4326 C CA . GLY A 1 573 ? -23.998 33.894 -17.610 1.00 83.69 573 GLY A CA 1
ATOM 4327 C C . GLY A 1 573 ? -23.650 33.763 -19.094 1.00 83.69 573 GLY A C 1
ATOM 4328 O O . GLY A 1 573 ? -24.476 33.307 -19.881 1.00 83.69 573 GLY A O 1
ATOM 4329 N N . THR A 1 574 ? -22.438 34.162 -19.488 1.00 83.19 574 THR A N 1
ATOM 4330 C CA . THR A 1 574 ? -21.892 33.975 -20.838 1.00 83.19 574 THR A CA 1
ATOM 4331 C C . THR A 1 574 ? -20.566 33.227 -20.738 1.00 83.19 574 THR A C 1
ATOM 4333 O O . THR A 1 574 ? -19.532 33.842 -20.995 1.00 83.19 574 THR A O 1
ATOM 4336 N N . PRO A 1 575 ? -20.556 31.958 -20.292 1.00 72.06 575 PRO A N 1
ATOM 4337 C CA . PRO A 1 575 ? -19.307 31.253 -20.048 1.00 72.06 575 PRO A CA 1
ATOM 4338 C C . PRO A 1 575 ? -18.432 31.241 -21.300 1.00 72.06 575 PRO A C 1
ATOM 4340 O O . PRO A 1 575 ? -18.936 31.097 -22.418 1.00 72.06 575 PRO A O 1
ATOM 4343 N N . LEU A 1 576 ? -17.140 31.466 -21.097 1.00 73.38 576 LEU A N 1
ATOM 4344 C CA . LEU A 1 576 ? -16.142 31.428 -22.151 1.00 73.38 576 LEU A CA 1
ATOM 4345 C C . LEU A 1 576 ? -15.343 30.152 -21.979 1.00 73.38 576 LEU A C 1
ATOM 4347 O O . LEU A 1 576 ? -14.952 29.842 -20.866 1.00 73.38 576 LEU A O 1
ATOM 4351 N N . ASP A 1 577 ? -15.104 29.495 -23.100 1.00 70.38 577 ASP A N 1
ATOM 4352 C CA . ASP A 1 577 ? -14.054 28.503 -23.232 1.00 70.38 577 ASP A CA 1
ATOM 4353 C C . ASP A 1 577 ? -12.714 29.244 -23.311 1.00 70.38 577 ASP A C 1
ATOM 4355 O O . ASP A 1 577 ? -12.442 29.972 -24.283 1.00 70.38 577 ASP A O 1
ATOM 4359 N N . ASP A 1 578 ? -11.934 29.178 -22.236 1.00 67.88 578 ASP A N 1
ATOM 4360 C CA . ASP A 1 578 ? -10.617 29.789 -22.143 1.00 67.88 578 ASP A CA 1
ATOM 4361 C C . ASP A 1 578 ? -9.553 29.082 -22.964 1.00 67.88 578 ASP A C 1
ATOM 4363 O O . ASP A 1 578 ? -8.579 29.752 -23.305 1.00 67.88 578 ASP A O 1
ATOM 4367 N N . GLU A 1 579 ? -9.787 27.866 -23.458 1.00 69.88 579 GLU A N 1
ATOM 4368 C CA . GLU A 1 579 ? -8.843 27.138 -24.313 1.00 69.88 579 GLU A CA 1
ATOM 4369 C C . GLU A 1 579 ? -8.418 27.969 -25.526 1.00 69.88 579 GLU A C 1
ATOM 4371 O O . GLU A 1 579 ? -7.251 28.044 -25.893 1.00 69.88 579 GLU A O 1
ATOM 4376 N N . ALA A 1 580 ? -9.341 28.737 -26.113 1.00 69.94 580 ALA A N 1
ATOM 4377 C CA . ALA A 1 580 ? -9.040 29.628 -27.236 1.00 69.94 580 ALA A CA 1
ATOM 4378 C C . ALA A 1 580 ? -8.208 30.879 -26.855 1.00 69.94 580 ALA A C 1
ATOM 4380 O O . ALA A 1 580 ? -7.794 31.648 -27.738 1.00 69.94 580 ALA A O 1
ATOM 4381 N N . CYS A 1 581 ? -8.018 31.143 -25.564 1.00 79.94 581 CYS A N 1
ATOM 4382 C CA . CYS A 1 581 ? -7.149 32.164 -24.974 1.00 79.94 581 CYS A CA 1
ATOM 4383 C C . CYS A 1 581 ? -5.787 31.573 -24.555 1.00 79.94 581 CYS A C 1
ATOM 4385 O O . CYS A 1 581 ? -4.763 32.237 -24.771 1.00 79.94 581 CYS A O 1
ATOM 4387 N N . GLU A 1 582 ? -5.796 30.346 -24.035 1.00 82.00 582 GLU A N 1
ATOM 4388 C CA . GLU A 1 582 ? -4.667 29.484 -23.650 1.00 82.00 582 GLU A CA 1
ATOM 4389 C C . GLU A 1 582 ? -3.840 29.087 -24.888 1.00 82.00 582 GLU A C 1
ATOM 4391 O O . GLU A 1 582 ? -2.683 29.502 -25.057 1.00 82.00 582 GLU A O 1
ATOM 4396 N N . SER A 1 583 ? -4.490 28.441 -25.861 1.00 83.19 583 SER A N 1
ATOM 4397 C CA . SER A 1 583 ? -3.938 28.041 -27.154 1.00 83.19 583 SER A CA 1
ATOM 4398 C C . SER A 1 583 ? -4.887 28.381 -28.301 1.00 83.19 583 SER A C 1
ATOM 4400 O O . SER A 1 583 ? -6.040 27.971 -28.393 1.00 83.19 583 SER A O 1
ATOM 4402 N N . ASN A 1 584 ? -4.384 29.145 -29.266 1.00 79.38 584 ASN A N 1
ATOM 4403 C CA . ASN A 1 584 ? -5.147 29.449 -30.466 1.00 79.38 584 ASN A CA 1
ATOM 4404 C C . ASN A 1 584 ? -4.278 29.352 -31.715 1.00 79.38 584 ASN A C 1
ATOM 4406 O O . ASN A 1 584 ? -3.847 30.385 -32.257 1.00 79.38 584 ASN A O 1
ATOM 4410 N N . PRO A 1 585 ? -4.084 28.128 -32.236 1.00 75.06 585 PRO A N 1
ATOM 4411 C CA . PRO A 1 585 ? -3.269 27.898 -33.423 1.00 75.06 585 PRO A CA 1
ATOM 4412 C C . PRO A 1 585 ? -3.799 28.644 -34.654 1.00 75.06 585 PRO A C 1
ATOM 4414 O O . PRO A 1 585 ? -3.026 29.072 -35.508 1.00 75.06 585 PRO A O 1
ATOM 4417 N N . SER A 1 586 ? -5.118 28.865 -34.730 1.00 71.19 586 SER A N 1
ATOM 4418 C CA . SER A 1 586 ? -5.769 29.518 -35.875 1.00 71.19 586 SER A CA 1
ATOM 4419 C C . SER A 1 586 ? -5.467 31.018 -35.989 1.00 71.19 586 SER A C 1
ATOM 4421 O O . SER A 1 586 ? -5.441 31.568 -37.090 1.00 71.19 586 SER A O 1
ATOM 4423 N N . THR A 1 587 ? -5.212 31.693 -34.863 1.00 77.06 587 THR A N 1
ATOM 4424 C CA . THR A 1 587 ? -4.910 33.134 -34.835 1.00 77.06 587 THR A CA 1
ATOM 4425 C C . THR A 1 587 ? -3.471 33.444 -34.431 1.00 77.06 587 THR A C 1
ATOM 4427 O O . THR A 1 587 ? -3.029 34.581 -34.618 1.00 77.06 587 THR A O 1
ATOM 4430 N N . GLY A 1 588 ? -2.748 32.471 -33.863 1.00 76.25 588 GLY A N 1
ATOM 4431 C CA . GLY A 1 588 ? -1.413 32.646 -33.287 1.00 76.25 588 GLY A CA 1
ATOM 4432 C C . GLY A 1 588 ? -1.391 33.599 -32.088 1.00 76.25 588 GLY A C 1
ATOM 4433 O O . GLY A 1 588 ? -0.360 34.208 -31.794 1.00 76.25 588 GLY A O 1
ATOM 4434 N N . LYS A 1 589 ? -2.549 33.829 -31.453 1.00 79.31 589 LYS A N 1
ATOM 4435 C CA . LYS A 1 589 ? -2.722 34.821 -30.380 1.00 79.31 589 LYS A CA 1
ATOM 4436 C C . LYS A 1 589 ? -2.920 34.207 -28.993 1.00 79.31 589 LYS A C 1
ATOM 4438 O O . LYS A 1 589 ? -3.040 35.009 -28.057 1.00 79.31 589 LYS A O 1
ATOM 4443 N N . GLY A 1 590 ? -2.927 32.884 -28.839 1.00 86.69 590 GLY A N 1
ATOM 4444 C CA . GLY A 1 590 ? -2.996 32.240 -27.526 1.00 86.69 590 GLY A CA 1
ATOM 4445 C C . GLY A 1 590 ? -1.741 32.498 -26.688 1.00 86.69 590 GLY A C 1
ATOM 4446 O O . GLY A 1 590 ? -0.746 33.062 -27.172 1.00 86.69 590 GLY A O 1
ATOM 4447 N N . ALA A 1 591 ? -1.807 32.180 -25.399 1.00 91.44 591 ALA A N 1
ATOM 4448 C CA . ALA A 1 591 ? -0.667 32.247 -24.489 1.00 91.44 591 ALA A CA 1
ATOM 4449 C C . ALA A 1 591 ? 0.469 31.336 -24.976 1.00 91.44 591 ALA A C 1
ATOM 4451 O O . ALA A 1 591 ? 1.610 31.804 -25.090 1.00 91.44 591 ALA A O 1
ATOM 4452 N N . LYS A 1 592 ? 0.134 30.103 -25.370 1.00 92.44 592 LYS A N 1
ATOM 4453 C CA . LYS A 1 592 ? 1.070 29.105 -25.892 1.00 92.44 592 LYS A CA 1
ATOM 4454 C C . LYS A 1 592 ? 1.809 29.599 -27.129 1.00 92.44 592 LYS A C 1
ATOM 4456 O O . LYS A 1 592 ? 3.036 29.661 -27.130 1.00 92.44 592 LYS A O 1
ATOM 4461 N N . GLU A 1 593 ? 1.096 30.063 -28.158 1.00 93.00 593 GLU A N 1
ATOM 4462 C CA . GLU A 1 593 ? 1.753 30.494 -29.404 1.00 93.00 593 GLU A CA 1
ATOM 4463 C C . GLU A 1 593 ? 2.626 31.738 -29.195 1.00 93.00 593 GLU A C 1
ATOM 4465 O O . GLU A 1 593 ? 3.629 31.927 -29.886 1.00 93.00 593 GLU A O 1
ATOM 4470 N N . LYS A 1 594 ? 2.288 32.595 -28.222 1.00 92.44 594 LYS A N 1
ATOM 4471 C CA . LYS A 1 594 ? 3.134 33.738 -27.847 1.00 92.44 594 LYS A CA 1
ATOM 4472 C C . LYS A 1 594 ? 4.413 33.305 -27.137 1.00 92.44 594 LYS A C 1
ATOM 4474 O O . LYS A 1 594 ? 5.440 33.950 -27.366 1.00 92.44 594 LYS A O 1
ATOM 4479 N N . TYR A 1 595 ? 4.353 32.279 -26.290 1.00 95.50 595 TYR A N 1
ATOM 4480 C CA . TYR A 1 595 ? 5.533 31.694 -25.656 1.00 95.50 595 TYR A CA 1
ATOM 4481 C C . TYR A 1 595 ? 6.421 31.029 -26.708 1.00 95.50 595 TYR A C 1
ATOM 4483 O O . TYR A 1 595 ? 7.576 31.425 -26.859 1.00 95.50 595 TYR A O 1
ATOM 4491 N N . ASP A 1 596 ? 5.855 30.157 -27.542 1.00 93.50 596 ASP A N 1
ATOM 4492 C CA . ASP A 1 596 ? 6.582 29.456 -28.605 1.00 93.50 596 ASP A CA 1
ATOM 4493 C C . ASP A 1 596 ? 7.237 30.449 -29.581 1.00 93.50 596 ASP A C 1
ATOM 4495 O O . ASP A 1 596 ? 8.415 30.332 -29.925 1.00 93.50 596 ASP A O 1
ATOM 4499 N N . ALA A 1 597 ? 6.527 31.519 -29.964 1.00 93.56 597 ALA A N 1
ATOM 4500 C CA . ALA A 1 597 ? 7.088 32.584 -30.795 1.00 93.56 597 ALA A CA 1
ATOM 4501 C C . ALA A 1 597 ? 8.177 33.406 -30.084 1.00 93.56 597 ALA A C 1
ATOM 4503 O O . ALA A 1 597 ? 9.034 33.998 -30.751 1.00 93.56 597 ALA A O 1
ATOM 4504 N N . ALA A 1 598 ? 8.145 33.509 -28.752 1.00 95.00 598 ALA A N 1
ATOM 4505 C CA . ALA A 1 598 ? 9.211 34.139 -27.980 1.00 95.00 598 ALA A CA 1
ATOM 4506 C C . ALA A 1 598 ? 10.463 33.256 -27.977 1.00 95.00 598 ALA A C 1
ATOM 4508 O O . ALA A 1 598 ? 11.531 33.767 -28.315 1.00 95.00 598 ALA A O 1
ATOM 4509 N N . ILE A 1 599 ? 10.322 31.954 -27.714 1.00 96.50 599 ILE A N 1
ATOM 4510 C CA . ILE A 1 599 ? 11.420 30.977 -27.754 1.00 96.50 599 ILE A CA 1
ATOM 4511 C C . ILE A 1 599 ? 12.029 30.897 -29.157 1.00 96.50 599 ILE A C 1
ATOM 4513 O O . ILE A 1 599 ? 13.237 31.066 -29.311 1.00 96.50 599 ILE A O 1
ATOM 4517 N N . ALA A 1 600 ? 11.213 30.808 -30.209 1.00 93.50 600 ALA A N 1
ATOM 4518 C CA . ALA A 1 600 ? 11.696 30.801 -31.591 1.00 93.50 600 ALA A CA 1
ATOM 4519 C C . ALA A 1 600 ? 12.503 32.067 -31.950 1.00 93.50 600 ALA A C 1
ATOM 4521 O O . ALA A 1 600 ? 13.500 32.000 -32.671 1.00 93.50 600 ALA A O 1
ATOM 4522 N N . LYS A 1 601 ? 12.128 33.240 -31.413 1.00 95.62 601 LYS A N 1
ATOM 4523 C CA . LYS A 1 601 ? 12.910 34.482 -31.571 1.00 95.62 601 LYS A CA 1
ATOM 4524 C C . LYS A 1 601 ? 14.225 34.462 -30.797 1.00 95.62 601 LYS A C 1
ATOM 4526 O O . LYS A 1 601 ? 15.138 35.185 -31.193 1.00 95.62 601 LYS A O 1
ATOM 4531 N N . LEU A 1 602 ? 14.315 33.724 -29.692 1.00 93.69 602 LEU A N 1
ATOM 4532 C CA . LEU A 1 602 ? 15.571 33.523 -28.967 1.00 93.69 602 LEU A CA 1
ATOM 4533 C C . LEU A 1 602 ? 16.500 32.623 -29.781 1.00 93.69 602 LEU A C 1
ATOM 4535 O O . LEU A 1 602 ? 17.632 33.032 -30.043 1.00 93.69 602 LEU A O 1
ATOM 4539 N N . VAL A 1 603 ? 15.985 31.504 -30.297 1.00 92.69 603 VAL A N 1
ATOM 4540 C CA . VAL A 1 603 ? 16.718 30.593 -31.193 1.00 92.69 603 VAL A CA 1
ATOM 4541 C C . VAL A 1 603 ? 17.247 31.330 -32.422 1.00 92.69 603 VAL A C 1
ATOM 4543 O O . VAL A 1 603 ? 18.442 31.294 -32.711 1.00 92.69 603 VAL A O 1
ATOM 4546 N N . ALA A 1 604 ? 16.408 32.131 -33.084 1.00 92.06 604 ALA A N 1
ATOM 4547 C CA . ALA A 1 604 ? 16.820 32.942 -34.234 1.00 92.06 604 ALA A CA 1
ATOM 4548 C C . ALA A 1 604 ? 17.874 34.023 -33.905 1.00 92.06 604 ALA A C 1
ATOM 4550 O O . ALA A 1 604 ? 18.534 34.536 -34.808 1.00 92.06 604 ALA A O 1
ATOM 4551 N N . LYS A 1 605 ? 18.031 34.396 -32.629 1.00 90.62 605 LYS A N 1
ATOM 4552 C CA . LYS A 1 605 ? 19.051 35.343 -32.144 1.00 90.62 605 LYS A CA 1
ATOM 4553 C C . LYS A 1 605 ? 20.326 34.653 -31.649 1.00 90.62 605 LYS A C 1
ATOM 4555 O O . LYS A 1 605 ? 21.186 35.338 -31.100 1.00 90.62 605 LYS A O 1
ATOM 4560 N N . GLY A 1 606 ? 20.447 33.340 -31.848 1.00 87.25 606 GLY A N 1
ATOM 4561 C CA . GLY A 1 606 ? 21.609 32.553 -31.442 1.00 87.25 606 GLY A CA 1
ATOM 4562 C C . GLY A 1 606 ? 21.562 32.047 -30.000 1.00 87.25 606 GLY A C 1
ATOM 4563 O O . GLY A 1 606 ? 22.587 31.590 -29.511 1.00 87.25 606 GLY A O 1
ATOM 4564 N N . CYS A 1 607 ? 20.412 32.118 -29.318 1.00 86.38 607 CYS A N 1
ATOM 4565 C CA . CYS A 1 607 ? 20.217 31.399 -28.059 1.00 86.38 607 CYS A CA 1
ATOM 4566 C C . CYS A 1 607 ? 19.855 29.944 -28.370 1.00 86.38 607 CYS A C 1
ATOM 4568 O O . CYS A 1 607 ? 18.741 29.682 -28.810 1.00 86.38 607 CYS A O 1
ATOM 4570 N N . GLY A 1 608 ? 20.795 29.025 -28.178 1.00 73.31 608 GLY A N 1
ATOM 4571 C CA . GLY A 1 608 ? 20.562 27.581 -28.238 1.00 73.31 608 GLY A CA 1
ATOM 4572 C C . GLY A 1 608 ? 20.955 26.916 -26.921 1.00 73.31 608 GLY A C 1
ATOM 4573 O O . GLY A 1 608 ? 21.365 27.601 -25.987 1.00 73.31 608 GLY A O 1
ATOM 4574 N N . GLY A 1 609 ? 20.862 25.589 -26.864 1.00 82.75 609 GLY A N 1
ATOM 4575 C CA . GLY A 1 609 ? 21.182 24.810 -25.667 1.00 82.75 609 GLY A CA 1
ATOM 4576 C C . GLY A 1 609 ? 19.941 24.357 -24.900 1.00 82.75 609 GLY A C 1
ATOM 4577 O O . GLY A 1 609 ? 18.805 24.563 -25.342 1.00 82.75 609 GLY A O 1
ATOM 4578 N N . CYS A 1 610 ? 20.187 23.718 -23.759 1.00 82.44 610 CYS A N 1
ATOM 4579 C CA . CYS A 1 610 ? 19.186 23.009 -22.966 1.00 82.44 610 CYS A CA 1
ATOM 4580 C C . CYS A 1 610 ? 17.975 23.888 -22.605 1.00 82.44 610 CYS A C 1
ATOM 4582 O O . CYS A 1 610 ? 16.854 23.445 -22.797 1.00 82.44 610 CYS A O 1
ATOM 4584 N N . ALA A 1 611 ? 18.146 25.170 -22.265 1.00 84.25 611 ALA A N 1
ATOM 4585 C CA . ALA A 1 611 ? 17.029 26.028 -21.855 1.00 84.25 611 ALA A CA 1
ATOM 4586 C C . ALA A 1 611 ? 15.986 26.252 -22.963 1.00 84.25 611 ALA A C 1
ATOM 4588 O O . ALA A 1 611 ? 14.784 26.295 -22.716 1.00 84.25 611 ALA A O 1
ATOM 4589 N N . THR A 1 612 ? 16.426 26.372 -24.220 1.00 89.25 612 THR A N 1
ATOM 4590 C CA . THR A 1 612 ? 15.505 26.461 -25.366 1.00 89.25 612 THR A CA 1
ATOM 4591 C C . THR A 1 612 ? 14.941 25.105 -25.787 1.00 89.25 612 THR A C 1
ATOM 4593 O O . THR A 1 612 ? 13.848 25.070 -26.348 1.00 89.25 612 THR A O 1
ATOM 4596 N N . THR A 1 613 ? 15.661 24.011 -25.512 1.00 90.06 613 THR A N 1
ATOM 4597 C CA . THR A 1 613 ? 15.204 22.630 -25.743 1.00 90.06 613 THR A CA 1
ATOM 4598 C C . THR A 1 613 ? 14.140 22.216 -24.727 1.00 90.06 613 THR A C 1
ATOM 4600 O O . THR A 1 613 ? 13.150 21.604 -25.110 1.00 90.06 613 THR A O 1
ATOM 4603 N N . ASN A 1 614 ? 14.312 22.611 -23.465 1.00 89.81 614 ASN A N 1
ATOM 4604 C CA . ASN A 1 614 ? 13.439 22.290 -22.337 1.00 89.81 614 ASN A CA 1
ATOM 4605 C C . ASN A 1 614 ? 12.213 23.209 -22.273 1.00 89.81 614 ASN A C 1
ATOM 4607 O O . ASN A 1 614 ? 11.200 22.846 -21.686 1.00 89.81 614 ASN A O 1
ATOM 4611 N N . ALA A 1 615 ? 12.263 24.381 -22.918 1.00 91.38 615 ALA A N 1
ATOM 4612 C CA . ALA A 1 615 ? 11.186 25.371 -22.912 1.00 91.38 615 ALA A CA 1
ATOM 4613 C C . ALA A 1 615 ? 9.771 24.810 -23.206 1.00 91.38 615 ALA A C 1
ATOM 4615 O O . ALA A 1 615 ? 8.827 25.238 -22.540 1.00 91.38 615 ALA A O 1
ATOM 4616 N N . PRO A 1 616 ? 9.557 23.864 -24.149 1.00 89.81 616 PRO A N 1
ATOM 4617 C CA . PRO A 1 616 ? 8.245 23.246 -24.342 1.00 89.81 616 PRO A CA 1
ATOM 4618 C C . PRO A 1 616 ? 7.752 22.445 -23.128 1.00 89.81 616 PRO A C 1
ATOM 4620 O O . PRO A 1 616 ? 6.558 22.515 -22.835 1.00 89.81 616 PRO A O 1
ATOM 4623 N N . GLY A 1 617 ? 8.652 21.727 -22.445 1.00 81.06 617 GLY A N 1
ATOM 4624 C CA . GLY A 1 617 ? 8.366 20.962 -21.226 1.00 81.06 617 GLY A CA 1
ATOM 4625 C C . GLY A 1 617 ? 8.111 21.877 -20.032 1.00 81.06 617 GLY A C 1
ATOM 4626 O O . GLY A 1 617 ? 7.081 21.752 -19.380 1.00 81.06 617 GLY A O 1
ATOM 4627 N N . LEU A 1 618 ? 8.951 22.897 -19.847 1.00 88.88 618 LEU A N 1
ATOM 4628 C CA . LEU A 1 618 ? 8.780 23.922 -18.813 1.00 88.88 618 LEU A CA 1
ATOM 4629 C C . LEU A 1 618 ? 7.443 24.669 -18.948 1.00 88.88 618 LEU A C 1
ATOM 4631 O O . LEU A 1 618 ? 6.778 24.970 -17.960 1.00 88.88 618 LEU A O 1
ATOM 4635 N N . ARG A 1 619 ? 7.016 24.956 -20.186 1.00 93.88 619 ARG A N 1
ATOM 4636 C CA . ARG A 1 619 ? 5.697 25.542 -20.464 1.00 93.88 619 ARG A CA 1
ATOM 4637 C C . ARG A 1 619 ? 4.561 24.587 -20.090 1.00 93.88 619 ARG A C 1
ATOM 4639 O O . ARG A 1 619 ? 3.601 25.052 -19.492 1.00 93.88 619 ARG A O 1
ATOM 4646 N N . ALA A 1 620 ? 4.664 23.306 -20.450 1.00 85.12 620 ALA A N 1
ATOM 4647 C CA . ALA A 1 620 ? 3.645 22.303 -20.136 1.00 85.12 620 ALA A CA 1
ATOM 4648 C C . ALA A 1 620 ? 3.521 22.070 -18.619 1.00 85.12 620 ALA A C 1
ATOM 4650 O O . ALA A 1 620 ? 2.415 22.010 -18.098 1.00 85.12 620 ALA A O 1
ATOM 4651 N N . ALA A 1 621 ? 4.643 22.045 -17.893 1.00 79.19 621 ALA A N 1
ATOM 4652 C CA . ALA A 1 621 ? 4.646 21.963 -16.434 1.00 79.19 621 ALA A CA 1
ATOM 4653 C C . ALA A 1 621 ? 3.984 23.196 -15.789 1.00 79.19 621 ALA A C 1
ATOM 4655 O O . ALA A 1 621 ? 3.204 23.070 -14.850 1.00 79.19 621 ALA A O 1
ATOM 4656 N N . ALA A 1 622 ? 4.241 24.396 -16.325 1.00 91.25 622 ALA A N 1
ATOM 4657 C CA . ALA A 1 622 ? 3.612 25.627 -15.843 1.00 91.25 622 ALA A CA 1
ATOM 4658 C C . ALA A 1 622 ? 2.109 25.719 -16.149 1.00 91.25 622 ALA A C 1
ATOM 4660 O O . ALA A 1 622 ? 1.379 26.353 -15.394 1.00 91.25 622 ALA A O 1
ATOM 4661 N N . GLU A 1 623 ? 1.675 25.142 -17.267 1.00 88.50 623 GLU A N 1
ATOM 4662 C CA . GLU A 1 623 ? 0.272 25.010 -17.677 1.00 88.50 623 GLU A CA 1
ATOM 4663 C C . GLU A 1 623 ? -0.458 24.069 -16.707 1.00 88.50 623 GLU A C 1
ATOM 4665 O O . GLU A 1 623 ? -1.311 24.530 -15.952 1.00 88.50 623 GLU A O 1
ATOM 4670 N N . SER A 1 624 ? 0.051 22.845 -16.538 1.00 82.81 624 SER A N 1
ATOM 4671 C CA . SER A 1 624 ? -0.478 21.859 -15.583 1.00 82.81 624 SER A CA 1
ATOM 4672 C C . SER A 1 624 ? -0.520 22.364 -14.132 1.00 82.81 624 SER A C 1
ATOM 4674 O O . SER A 1 624 ? -1.496 22.134 -13.411 1.00 82.81 624 SER A O 1
ATOM 4676 N N . PHE A 1 625 ? 0.506 23.106 -13.691 1.00 88.81 625 PHE A N 1
ATOM 4677 C CA . PHE A 1 625 ? 0.512 23.747 -12.374 1.00 88.81 625 PHE A CA 1
ATOM 4678 C C . PHE A 1 625 ? -0.656 24.729 -12.212 1.00 88.81 625 PHE A C 1
ATOM 4680 O O . PHE A 1 625 ? -1.308 24.741 -11.164 1.00 88.81 625 PHE A O 1
ATOM 4687 N N . LEU A 1 626 ? -0.906 25.570 -13.221 1.00 90.62 626 LEU A N 1
ATOM 4688 C CA . LEU A 1 626 ? -1.946 26.594 -13.166 1.00 90.62 626 LEU A CA 1
ATOM 4689 C C . LEU A 1 626 ? -3.345 25.986 -13.236 1.00 90.62 626 LEU A C 1
ATOM 4691 O O . LEU A 1 626 ? -4.185 26.419 -12.451 1.00 90.62 626 LEU A O 1
ATOM 4695 N N . GLU A 1 627 ? -3.564 24.983 -14.083 1.00 84.25 627 GLU A N 1
ATOM 4696 C CA . GLU A 1 627 ? -4.827 24.235 -14.202 1.00 84.25 627 GLU A CA 1
ATOM 4697 C C . GLU A 1 627 ? -5.161 23.522 -12.886 1.00 84.25 627 GLU A C 1
ATOM 4699 O O . GLU A 1 627 ? -6.225 23.725 -12.297 1.00 84.25 627 GLU A O 1
ATOM 4704 N N . SER A 1 628 ? -4.199 22.768 -12.340 1.00 81.56 628 SER A N 1
ATOM 4705 C CA . SER A 1 628 ? -4.387 21.985 -11.111 1.00 81.56 628 SER A CA 1
ATOM 4706 C C . SER A 1 628 ? -4.646 22.872 -9.893 1.00 81.56 628 SER A C 1
ATOM 4708 O O . SER A 1 628 ? -5.437 22.519 -9.016 1.00 81.56 628 SER A O 1
ATOM 4710 N N . ASN A 1 629 ? -4.039 24.062 -9.844 1.00 85.38 629 ASN A N 1
ATOM 4711 C CA . ASN A 1 629 ? -4.177 24.997 -8.725 1.00 85.38 629 ASN A CA 1
ATOM 4712 C C . ASN A 1 629 ? -5.218 26.103 -8.957 1.00 85.38 629 ASN A C 1
ATOM 4714 O O . ASN A 1 629 ? -5.418 26.943 -8.071 1.00 85.38 629 ASN A O 1
ATOM 4718 N N . ASN A 1 630 ? -5.914 26.125 -10.095 1.00 89.31 630 ASN A N 1
ATOM 4719 C CA . ASN A 1 630 ? -6.906 27.156 -10.395 1.00 89.31 630 ASN A CA 1
ATOM 4720 C C . ASN A 1 630 ? -8.040 27.174 -9.350 1.00 89.31 630 ASN A C 1
ATOM 4722 O O . ASN A 1 630 ? -8.424 28.237 -8.845 1.00 89.31 630 ASN A O 1
ATOM 4726 N N . GLY A 1 631 ? -8.453 25.994 -8.887 1.00 86.12 631 GLY A N 1
ATOM 4727 C CA . GLY A 1 631 ? -9.419 25.785 -7.811 1.00 86.12 631 GLY A CA 1
ATOM 4728 C C . GLY A 1 631 ? -8.967 26.246 -6.428 1.00 86.12 631 GLY A C 1
ATOM 4729 O O . GLY A 1 631 ? -9.798 26.342 -5.535 1.00 86.12 631 GLY A O 1
ATOM 4730 N N . GLN A 1 632 ? -7.696 26.605 -6.224 1.00 84.75 632 GLN A N 1
ATOM 4731 C CA . GLN A 1 632 ? -7.259 27.290 -5.000 1.00 84.75 632 GLN A CA 1
ATOM 4732 C C . GLN A 1 632 ? -7.634 28.780 -5.022 1.00 84.75 632 GLN A C 1
ATOM 4734 O O . GLN A 1 632 ? -7.880 29.367 -3.967 1.00 84.75 632 GLN A O 1
ATOM 4739 N N . SER A 1 633 ? -7.694 29.391 -6.214 1.00 87.62 633 SER A N 1
ATOM 4740 C CA . SER A 1 633 ? -8.126 30.784 -6.403 1.00 87.62 633 SER A CA 1
ATOM 4741 C C . SER A 1 633 ? -9.634 30.904 -6.609 1.00 87.62 633 SER A C 1
ATOM 4743 O O . SER A 1 633 ? -10.231 31.829 -6.065 1.00 87.62 633 SER A O 1
ATOM 4745 N N . TYR A 1 634 ? -10.236 29.990 -7.373 1.00 92.81 634 TYR A N 1
ATOM 4746 C CA . TYR A 1 634 ? -11.651 29.995 -7.755 1.00 92.81 634 TYR A CA 1
ATOM 4747 C C . TYR A 1 634 ? -12.383 28.814 -7.113 1.00 92.81 634 TYR A C 1
ATOM 4749 O O . TYR A 1 634 ? -12.567 27.756 -7.712 1.00 92.81 634 TYR A O 1
ATOM 4757 N N . CYS A 1 635 ? -12.768 28.988 -5.855 1.00 84.12 635 CYS A N 1
ATOM 4758 C CA . CYS A 1 635 ? -13.159 27.903 -4.952 1.00 84.12 635 CYS A CA 1
ATOM 4759 C C . CYS A 1 635 ? -14.562 28.077 -4.359 1.00 84.12 635 CYS A C 1
ATOM 4761 O O . CYS A 1 635 ? -15.088 27.156 -3.739 1.00 84.12 635 CYS A O 1
ATOM 4763 N N . ALA A 1 636 ? -15.169 29.259 -4.494 1.00 82.38 636 ALA A N 1
ATOM 4764 C CA . ALA A 1 636 ? -16.437 29.581 -3.841 1.00 82.38 636 ALA A CA 1
ATOM 4765 C C . ALA A 1 636 ? -17.683 29.160 -4.644 1.00 82.38 636 ALA A C 1
ATOM 4767 O O . ALA A 1 636 ? -18.799 29.225 -4.124 1.00 82.38 636 ALA A O 1
ATOM 4768 N N . GLY A 1 637 ? -17.516 28.805 -5.919 1.00 85.31 637 GLY A N 1
ATOM 4769 C CA . GLY A 1 637 ? -18.601 28.429 -6.822 1.00 85.31 637 GLY A CA 1
ATOM 4770 C C . GLY A 1 637 ? -19.019 26.962 -6.734 1.00 85.31 637 GLY A C 1
ATOM 4771 O O . GLY A 1 637 ? -18.461 26.170 -5.986 1.00 85.31 637 GLY A O 1
ATOM 4772 N N . SER A 1 638 ? -20.010 26.596 -7.547 1.00 81.75 638 SER A N 1
ATOM 4773 C CA . SER A 1 638 ? -20.449 25.201 -7.739 1.00 81.75 638 SER A CA 1
ATOM 4774 C C . SER A 1 638 ? -20.619 24.810 -9.206 1.00 81.75 638 SER A C 1
ATOM 4776 O O . SER A 1 638 ? -20.896 23.655 -9.515 1.00 81.75 638 SER A O 1
ATOM 4778 N N . THR A 1 639 ? -20.487 25.775 -10.120 1.00 84.00 639 THR A N 1
ATOM 4779 C CA . THR A 1 639 ? -20.504 25.534 -11.564 1.00 84.00 639 THR A CA 1
ATOM 4780 C C . THR A 1 639 ? -19.056 25.460 -12.028 1.00 84.00 639 THR A C 1
ATOM 4782 O O . THR A 1 639 ? -18.363 26.462 -11.873 1.00 84.00 639 THR A O 1
ATOM 4785 N N . PRO A 1 640 ? -18.577 24.321 -12.546 1.00 82.75 640 PRO A N 1
ATOM 4786 C CA . PRO A 1 640 ? -17.227 24.226 -13.093 1.00 82.75 640 PRO A CA 1
ATOM 4787 C C . PRO A 1 640 ? -17.008 25.216 -14.241 1.00 82.75 640 PRO A C 1
ATOM 4789 O O . PRO A 1 640 ? -17.972 25.676 -14.869 1.00 82.75 640 PRO A O 1
ATOM 4792 N N . PHE A 1 641 ? -15.748 25.539 -14.522 1.00 80.81 641 PHE A N 1
ATOM 4793 C CA . PHE A 1 641 ? -15.392 26.251 -15.747 1.00 80.81 641 PHE A CA 1
ATOM 4794 C C . PHE A 1 641 ? -15.804 25.437 -16.987 1.00 80.81 641 PHE A C 1
ATOM 4796 O O . PHE A 1 641 ? -15.965 24.218 -16.941 1.00 80.81 641 PHE A O 1
ATOM 4803 N N . LEU A 1 642 ? -16.102 26.134 -18.083 1.00 65.06 642 LEU A N 1
ATOM 4804 C CA . LEU A 1 642 ? -16.619 25.537 -19.315 1.00 65.06 642 LEU A CA 1
ATOM 4805 C C . LEU A 1 642 ? -15.487 25.483 -20.333 1.00 65.06 642 LEU A C 1
ATOM 4807 O O . LEU A 1 642 ? -15.148 26.536 -20.845 1.00 65.06 642 LEU A O 1
ATOM 4811 N N . GLY A 1 643 ? -14.976 24.301 -20.682 1.00 58.03 643 GLY A N 1
ATOM 4812 C CA . GLY A 1 643 ? -13.997 24.192 -21.774 1.00 58.03 643 GLY A CA 1
ATOM 4813 C C . GLY A 1 643 ? -12.906 23.143 -21.598 1.00 58.03 643 GLY A C 1
ATOM 4814 O O . GLY A 1 643 ? -12.582 22.494 -22.584 1.00 58.03 643 GLY A O 1
ATOM 4815 N N . GLY A 1 644 ? -12.421 22.884 -20.384 1.00 59.91 644 GLY A N 1
ATOM 4816 C CA . GLY A 1 644 ? -11.235 22.038 -20.213 1.00 59.91 644 GLY A CA 1
ATOM 4817 C C . GLY A 1 644 ? -10.775 21.924 -18.768 1.00 59.91 644 GLY A C 1
ATOM 4818 O O . GLY A 1 644 ? -11.449 22.442 -17.886 1.00 59.91 644 GLY A O 1
ATOM 4819 N N . ASP A 1 645 ? -9.689 21.179 -18.582 1.00 62.72 645 ASP A N 1
ATOM 4820 C CA . ASP A 1 645 ? -8.969 20.673 -17.389 1.00 62.72 645 ASP A CA 1
ATOM 4821 C C . ASP A 1 645 ? -8.707 21.619 -16.195 1.00 62.72 645 ASP A C 1
ATOM 4823 O O . ASP A 1 645 ? -8.183 21.176 -15.167 1.00 62.72 645 ASP A O 1
ATOM 4827 N N . ASP A 1 646 ? -9.141 22.872 -16.262 1.00 76.56 646 ASP A N 1
ATOM 4828 C CA . ASP A 1 646 ? -9.066 23.824 -15.163 1.00 76.56 646 ASP A CA 1
ATOM 4829 C C . ASP A 1 646 ? -9.837 23.367 -13.922 1.00 76.56 646 ASP A C 1
ATOM 4831 O O . ASP A 1 646 ? -11.071 23.250 -13.901 1.00 76.56 646 ASP A O 1
ATOM 4835 N N . SER A 1 647 ? -9.120 23.210 -12.810 1.00 78.12 647 SER A N 1
ATOM 4836 C CA . SER A 1 647 ? -9.757 22.952 -11.527 1.00 78.12 647 SER A CA 1
ATOM 4837 C C . SER A 1 647 ? -10.517 24.191 -11.026 1.00 78.12 647 SER A C 1
ATOM 4839 O O . SER A 1 647 ? -10.203 25.339 -11.349 1.00 78.12 647 SER A O 1
ATOM 4841 N N . GLY A 1 648 ? -11.535 23.984 -10.192 1.00 85.44 648 GLY A N 1
ATOM 4842 C CA . GLY A 1 648 ? -12.284 25.074 -9.564 1.00 85.44 648 GLY A CA 1
ATOM 4843 C C . GLY A 1 648 ? -13.625 25.400 -10.210 1.00 85.44 648 GLY A C 1
ATOM 4844 O O . GLY A 1 648 ? -14.176 24.649 -11.015 1.00 85.44 648 GLY A O 1
ATOM 4845 N N . PHE A 1 649 ? -14.199 26.520 -9.774 1.00 89.31 649 PHE A N 1
ATOM 4846 C CA . PHE A 1 649 ? -15.584 26.864 -10.063 1.00 89.31 649 PHE A CA 1
ATOM 4847 C C . PHE A 1 649 ? -15.756 28.332 -10.437 1.00 89.31 649 PHE A C 1
ATOM 4849 O O . PHE A 1 649 ? -15.152 29.228 -9.849 1.00 89.31 649 PHE A O 1
ATOM 4856 N N . VAL A 1 650 ? -16.699 28.587 -11.340 1.00 90.75 650 VAL A N 1
ATOM 4857 C CA . VAL A 1 650 ? -17.209 29.921 -11.645 1.00 90.75 650 VAL A CA 1
ATOM 4858 C C . VAL A 1 650 ? -17.694 30.587 -10.349 1.00 90.75 650 VAL A C 1
ATOM 4860 O O . VAL A 1 650 ? -18.563 30.023 -9.673 1.00 90.75 650 VAL A O 1
ATOM 4863 N N . PRO A 1 651 ? -17.203 31.797 -10.014 1.00 94.31 651 PRO A N 1
ATOM 4864 C CA . PRO A 1 651 ? -17.604 32.488 -8.797 1.00 94.31 651 PRO A CA 1
ATOM 4865 C C . PRO A 1 651 ? -19.131 32.654 -8.702 1.00 94.31 651 PRO A C 1
ATOM 4867 O O . PRO A 1 651 ? -19.784 32.957 -9.706 1.00 94.31 651 PRO A O 1
ATOM 4870 N N . PRO A 1 652 ? -19.728 32.531 -7.504 1.00 91.00 652 PRO A N 1
ATOM 4871 C CA . PRO A 1 652 ? -21.182 32.591 -7.338 1.00 91.00 652 PRO A CA 1
ATOM 4872 C C . PRO A 1 652 ? -21.763 33.989 -7.601 1.00 91.00 652 PRO A C 1
ATOM 4874 O O . PRO A 1 652 ? -22.945 34.128 -7.920 1.00 91.00 652 PRO A O 1
ATOM 4877 N N . ASP A 1 653 ? -20.947 35.039 -7.473 1.00 92.38 653 ASP A N 1
ATOM 4878 C CA . ASP A 1 653 ? -21.336 36.421 -7.726 1.00 92.38 653 ASP A CA 1
ATOM 4879 C C . ASP A 1 653 ? -20.125 37.308 -8.074 1.00 92.38 653 ASP A C 1
ATOM 4881 O O . ASP A 1 653 ? -18.966 36.963 -7.842 1.00 92.38 653 ASP A O 1
ATOM 4885 N N . ALA A 1 654 ? -20.395 38.501 -8.615 1.00 92.69 654 ALA A N 1
ATOM 4886 C CA . ALA A 1 654 ? -19.362 39.441 -9.056 1.00 92.69 654 ALA A CA 1
ATOM 4887 C C . ALA A 1 654 ? -18.542 40.077 -7.917 1.00 92.69 654 ALA A C 1
ATOM 4889 O O . ALA A 1 654 ? -17.496 40.674 -8.179 1.00 92.69 654 ALA A O 1
ATOM 4890 N N . GLY A 1 655 ? -19.025 40.043 -6.674 1.00 92.50 655 GLY A N 1
ATOM 4891 C CA . GLY A 1 655 ? -18.264 40.455 -5.496 1.00 92.50 655 GLY A CA 1
ATOM 4892 C C . GLY A 1 655 ? -17.215 39.408 -5.136 1.00 92.50 655 GLY A C 1
ATOM 4893 O O . GLY A 1 655 ? -16.037 39.750 -5.037 1.00 92.50 655 GLY A O 1
ATOM 4894 N N . THR A 1 656 ? -17.634 38.146 -5.045 1.00 91.56 656 THR A N 1
ATOM 4895 C CA . THR A 1 656 ? -16.758 36.987 -4.818 1.00 91.56 656 THR A CA 1
ATOM 4896 C C . THR A 1 656 ? -15.729 36.844 -5.940 1.00 91.56 656 THR A C 1
ATOM 4898 O O . THR A 1 656 ? -14.528 36.837 -5.669 1.00 91.56 656 THR A O 1
ATOM 4901 N N . GLY A 1 657 ? -16.163 36.918 -7.204 1.00 93.56 657 GLY A N 1
ATOM 4902 C CA . GLY A 1 657 ? -15.266 36.836 -8.361 1.00 93.56 657 GLY A CA 1
ATOM 4903 C C . GLY A 1 657 ? -14.184 37.916 -8.379 1.00 93.56 657 GLY A C 1
ATOM 4904 O O . GLY A 1 657 ? -13.041 37.627 -8.702 1.00 93.56 657 GLY A O 1
ATOM 4905 N N . LYS A 1 658 ? -14.472 39.147 -7.924 1.00 94.75 658 LYS A N 1
ATOM 4906 C CA . LYS A 1 658 ? -13.447 40.207 -7.794 1.00 94.75 658 LYS A CA 1
ATOM 4907 C C . LYS A 1 658 ? -12.369 39.888 -6.757 1.00 94.75 658 LYS A C 1
ATOM 4909 O O . LYS A 1 658 ? -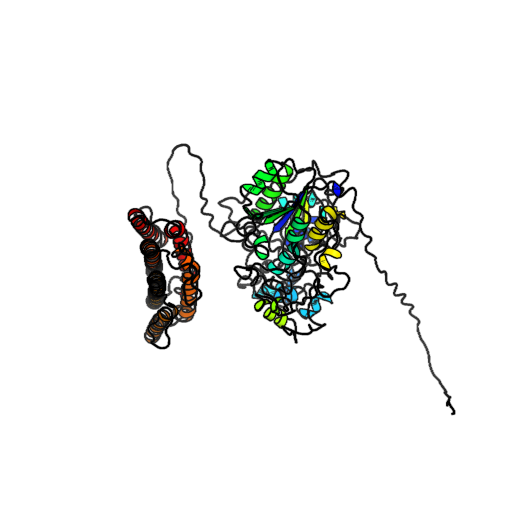11.252 40.397 -6.881 1.00 94.75 658 LYS A O 1
ATOM 4914 N N . CYS A 1 659 ? -12.715 39.138 -5.716 1.00 93.31 659 CYS A N 1
ATOM 4915 C CA . CYS A 1 659 ? -11.789 38.741 -4.664 1.00 93.31 659 CYS A CA 1
ATOM 4916 C C . CYS A 1 659 ? -10.906 37.575 -5.113 1.00 93.31 659 CYS A C 1
ATOM 4918 O O . CYS A 1 659 ? -9.687 37.671 -4.971 1.00 93.31 659 CYS A O 1
ATOM 4920 N N . GLU A 1 660 ? -11.500 36.556 -5.730 1.00 94.88 660 GLU A N 1
ATOM 4921 C CA . GLU A 1 660 ? -10.811 35.396 -6.317 1.00 94.88 660 GLU A CA 1
ATOM 4922 C C . GLU A 1 660 ? -9.853 35.824 -7.444 1.00 94.88 660 GLU A C 1
ATOM 4924 O O . GLU A 1 660 ? -8.654 35.544 -7.399 1.00 94.88 660 GLU A O 1
ATOM 4929 N N . ASP A 1 661 ? -10.317 36.696 -8.343 1.00 96.50 661 ASP A N 1
ATOM 4930 C CA . ASP A 1 661 ? -9.484 37.406 -9.319 1.00 96.50 661 ASP A CA 1
ATOM 4931 C C . ASP A 1 661 ? -8.293 38.133 -8.692 1.00 96.50 661 ASP A C 1
ATOM 4933 O O . ASP A 1 661 ? -7.225 38.279 -9.295 1.00 96.50 661 ASP A O 1
ATOM 4937 N N . GLY A 1 662 ? -8.521 38.718 -7.516 1.00 95.88 662 GLY A N 1
ATOM 4938 C CA . GLY A 1 662 ? -7.512 39.436 -6.760 1.00 95.88 662 GLY A CA 1
ATOM 4939 C C . GLY A 1 662 ? -6.379 38.506 -6.351 1.00 95.88 662 GLY A C 1
ATOM 4940 O O . GLY A 1 662 ? -5.219 38.874 -6.542 1.00 95.88 662 GLY A O 1
ATOM 4941 N N . VAL A 1 663 ? -6.715 37.319 -5.844 1.00 95.31 663 VAL A N 1
ATOM 4942 C CA . VAL A 1 663 ? -5.762 36.280 -5.431 1.00 95.31 663 VAL A CA 1
ATOM 4943 C C . VAL A 1 663 ? -4.989 35.755 -6.642 1.00 95.31 663 VAL A C 1
ATOM 4945 O O . VAL A 1 663 ? -3.761 35.849 -6.649 1.00 95.31 663 VAL A O 1
ATOM 4948 N N . ALA A 1 664 ? -5.675 35.378 -7.725 1.00 95.31 664 ALA A N 1
ATOM 4949 C CA . ALA A 1 664 ? -5.039 34.910 -8.962 1.00 95.31 664 ALA A CA 1
ATOM 4950 C C . ALA A 1 664 ? -4.055 35.951 -9.551 1.00 95.31 664 ALA A C 1
ATOM 4952 O O . ALA A 1 664 ? -2.910 35.657 -9.910 1.00 95.31 664 ALA A O 1
ATOM 4953 N N . LYS A 1 665 ? -4.438 37.238 -9.573 1.00 96.12 665 LYS A N 1
ATOM 4954 C CA . LYS A 1 665 ? -3.562 38.341 -10.031 1.00 96.12 665 LYS A CA 1
ATOM 4955 C C . LYS A 1 665 ? -2.384 38.606 -9.090 1.00 96.12 665 LYS A C 1
ATOM 4957 O O . LYS A 1 665 ? -1.396 39.212 -9.518 1.00 96.12 665 LYS A O 1
ATOM 4962 N N . VAL A 1 666 ? -2.499 38.257 -7.812 1.00 96.50 666 VAL A N 1
ATOM 4963 C CA . VAL A 1 666 ? -1.422 38.380 -6.822 1.00 96.50 666 VAL A CA 1
ATOM 4964 C C . VAL A 1 666 ? -0.433 37.220 -6.968 1.00 96.50 666 VAL A C 1
ATOM 4966 O O . VAL A 1 666 ? 0.767 37.496 -7.008 1.00 96.50 666 VAL A O 1
ATOM 4969 N N . LEU A 1 667 ? -0.909 35.995 -7.217 1.00 95.00 667 LEU A N 1
ATOM 4970 C CA . LEU A 1 667 ? -0.089 34.835 -7.591 1.00 95.00 667 LEU A CA 1
ATOM 4971 C C . LEU A 1 667 ? 0.780 35.116 -8.825 1.00 95.00 667 LEU A C 1
ATOM 4973 O O . LEU A 1 667 ? 2.001 35.006 -8.765 1.00 95.00 667 LEU A O 1
ATOM 4977 N N . SER A 1 668 ? 0.190 35.601 -9.922 1.00 94.69 668 SER A N 1
ATOM 4978 C CA . SER A 1 668 ? 0.957 35.918 -11.141 1.00 94.69 668 SER A CA 1
ATOM 4979 C C . SER A 1 668 ? 2.089 36.938 -10.902 1.00 94.69 668 SER A C 1
ATOM 4981 O O . SER A 1 668 ? 3.133 36.896 -11.557 1.00 94.69 668 SER A O 1
ATOM 4983 N N . LYS A 1 669 ? 1.911 37.870 -9.956 1.00 95.31 669 LYS A N 1
ATOM 4984 C CA . LYS A 1 669 ? 2.959 38.835 -9.581 1.00 95.31 669 LYS A CA 1
ATOM 4985 C C . LYS A 1 669 ? 4.035 38.220 -8.697 1.00 95.31 669 LYS A C 1
ATOM 4987 O O . LYS A 1 669 ? 5.162 38.706 -8.752 1.00 95.31 669 LYS A O 1
ATOM 4992 N N . TYR A 1 670 ? 3.674 37.243 -7.873 1.00 95.44 670 TYR A N 1
ATOM 4993 C CA . TYR A 1 670 ? 4.600 36.507 -7.024 1.00 95.44 670 TYR A CA 1
ATOM 4994 C C . TYR A 1 670 ? 5.549 35.664 -7.856 1.00 95.44 670 TYR A C 1
ATOM 4996 O O . TYR A 1 670 ? 6.746 35.909 -7.787 1.00 95.44 670 TYR A O 1
ATOM 5004 N N . VAL A 1 671 ? 5.010 34.851 -8.767 1.00 95.25 671 VAL A N 1
ATOM 5005 C CA . VAL A 1 671 ? 5.784 34.093 -9.765 1.00 95.25 671 VAL A CA 1
ATOM 5006 C C . VAL A 1 671 ? 6.792 34.993 -10.488 1.00 95.25 671 VAL A C 1
ATOM 5008 O O . VAL A 1 671 ? 7.981 34.716 -10.560 1.00 95.25 671 VAL A O 1
ATOM 5011 N N . ALA A 1 672 ? 6.348 36.164 -10.958 1.00 95.06 672 ALA A N 1
ATOM 5012 C CA . ALA A 1 672 ? 7.225 37.121 -11.634 1.00 95.06 672 ALA A CA 1
ATOM 5013 C C . ALA A 1 672 ? 8.222 37.854 -10.710 1.00 95.06 672 ALA A C 1
ATOM 5015 O O . ALA A 1 672 ? 8.980 38.699 -11.197 1.00 95.06 672 ALA A O 1
ATOM 5016 N N . ASN A 1 673 ? 8.163 37.675 -9.394 1.00 93.12 673 ASN A N 1
ATOM 5017 C CA . ASN A 1 673 ? 9.136 38.203 -8.439 1.00 93.12 673 ASN A CA 1
ATOM 5018 C C . ASN A 1 673 ? 10.148 37.133 -8.022 1.00 93.12 673 ASN A C 1
ATOM 5020 O O . ASN A 1 673 ? 11.315 37.504 -7.984 1.00 93.12 673 ASN A O 1
ATOM 5024 N N . VAL A 1 674 ? 9.714 35.887 -7.816 1.00 91.38 674 VAL A N 1
ATOM 5025 C CA . VAL A 1 674 ? 10.564 34.698 -7.589 1.00 91.38 674 VAL A CA 1
ATOM 5026 C C . VAL A 1 674 ? 11.504 34.489 -8.780 1.00 91.38 674 VAL A C 1
ATOM 5028 O O . VAL A 1 674 ? 12.703 34.671 -8.660 1.00 91.38 674 VAL A O 1
ATOM 5031 N N . ILE A 1 675 ? 10.967 34.452 -10.008 1.00 93.56 675 ILE A N 1
ATOM 5032 C CA . ILE A 1 675 ? 11.787 34.422 -11.240 1.00 93.56 675 ILE A CA 1
ATOM 5033 C C . ILE A 1 675 ? 12.807 35.584 -11.311 1.00 93.56 675 ILE A C 1
ATOM 5035 O O . ILE A 1 675 ? 13.897 35.467 -11.857 1.00 93.56 675 ILE A O 1
ATOM 5039 N N . LYS A 1 676 ? 12.494 36.773 -10.765 1.00 92.94 676 LYS A N 1
ATOM 5040 C CA . LYS A 1 676 ? 13.484 37.877 -10.736 1.00 92.94 676 LYS A CA 1
ATOM 5041 C C . LYS A 1 676 ? 14.588 37.658 -9.707 1.00 92.94 676 LYS A C 1
ATOM 5043 O O . LYS A 1 676 ? 15.592 38.367 -9.793 1.00 92.94 676 LYS A O 1
ATOM 5048 N N . CYS A 1 677 ? 14.349 36.847 -8.693 1.00 90.50 677 CYS A N 1
ATOM 5049 C CA . CYS A 1 677 ? 15.331 36.439 -7.709 1.00 90.50 677 CYS A CA 1
ATOM 5050 C C . CYS A 1 677 ? 16.240 35.367 -8.317 1.00 90.50 677 CYS A C 1
ATOM 5052 O O . CYS A 1 677 ? 17.432 35.660 -8.399 1.00 90.50 677 CYS A O 1
ATOM 5054 N N . HIS A 1 678 ? 15.691 34.329 -8.962 1.00 90.56 678 HIS A N 1
ATOM 5055 C CA . HIS A 1 678 ? 16.445 33.359 -9.782 1.00 90.56 678 HIS A CA 1
ATOM 5056 C C . HIS A 1 678 ? 17.380 34.039 -10.792 1.00 90.56 678 HIS A C 1
ATOM 5058 O O . HIS A 1 678 ? 18.599 33.871 -10.750 1.00 90.56 678 HIS A O 1
ATOM 5064 N N . ILE A 1 679 ? 16.858 34.980 -11.591 1.00 92.81 679 ILE A N 1
ATOM 5065 C CA . ILE A 1 679 ? 17.672 35.791 -12.520 1.00 92.81 679 ILE A CA 1
ATOM 5066 C C . ILE A 1 679 ? 18.820 36.530 -11.826 1.00 92.81 679 ILE A C 1
ATOM 5068 O O . ILE A 1 679 ? 19.920 36.636 -12.368 1.00 92.81 679 ILE A O 1
ATOM 5072 N N . LYS A 1 680 ? 18.579 37.118 -10.648 1.00 89.88 680 LYS A N 1
ATOM 5073 C CA . LYS A 1 680 ? 19.635 37.845 -9.925 1.00 89.88 680 LYS A CA 1
ATOM 5074 C C . LYS A 1 680 ? 20.666 36.896 -9.345 1.00 89.88 680 LYS A C 1
ATOM 5076 O O . LYS A 1 680 ? 21.830 37.299 -9.299 1.00 89.88 680 LYS A O 1
ATOM 5081 N N . SER A 1 681 ? 20.240 35.721 -8.894 1.00 86.50 681 SER A N 1
ATOM 5082 C CA . SER A 1 681 ? 21.119 34.666 -8.408 1.00 86.50 681 SER A CA 1
ATOM 5083 C C . SER A 1 681 ? 22.051 34.233 -9.535 1.00 86.50 681 SER A C 1
ATOM 5085 O O . SER A 1 681 ? 23.262 34.444 -9.447 1.00 86.50 681 SER A O 1
ATOM 5087 N N . ALA A 1 682 ? 21.490 33.877 -10.695 1.00 87.94 682 ALA A N 1
ATOM 5088 C CA . ALA A 1 682 ? 22.235 33.492 -11.896 1.00 87.94 682 ALA A CA 1
ATOM 5089 C C . ALA A 1 682 ? 23.206 34.580 -12.365 1.00 87.94 682 ALA A C 1
ATOM 5091 O O . ALA A 1 682 ? 24.402 34.339 -12.547 1.00 87.94 682 ALA A O 1
ATOM 5092 N N . ASP A 1 683 ? 22.726 35.819 -12.497 1.00 90.12 683 ASP A N 1
ATOM 5093 C CA . ASP A 1 683 ? 23.554 36.955 -12.900 1.00 90.12 683 ASP A CA 1
ATOM 5094 C C . ASP A 1 683 ? 24.679 37.261 -11.898 1.00 90.12 683 ASP A C 1
ATOM 5096 O O . ASP A 1 683 ? 25.687 37.868 -12.286 1.00 90.12 683 ASP A O 1
ATOM 5100 N N . SER A 1 684 ? 24.502 36.951 -10.612 1.00 85.38 684 SER A N 1
ATOM 5101 C CA . SER A 1 684 ? 25.504 37.191 -9.562 1.00 85.38 684 SER A CA 1
ATOM 5102 C C . SER A 1 684 ? 26.512 36.048 -9.500 1.00 85.38 684 SER A C 1
ATOM 5104 O O . SER A 1 684 ? 27.719 36.315 -9.502 1.00 85.38 684 SER A O 1
ATOM 5106 N N . GLY A 1 685 ? 26.038 34.805 -9.607 1.00 84.75 685 GLY A N 1
ATOM 5107 C CA . GLY A 1 685 ? 26.849 33.601 -9.746 1.00 84.75 685 GLY A CA 1
ATOM 5108 C C . GLY A 1 685 ? 27.808 33.679 -10.935 1.00 84.75 685 GLY A C 1
ATOM 5109 O O . GLY A 1 685 ? 29.011 33.487 -10.767 1.00 84.75 685 GLY A O 1
ATOM 5110 N N . VAL A 1 686 ? 27.337 34.125 -12.108 1.00 86.38 686 VAL A N 1
ATOM 5111 C CA . VAL A 1 686 ? 28.186 34.364 -13.301 1.00 86.38 686 VAL A CA 1
ATOM 5112 C C . VAL A 1 686 ? 29.310 35.377 -13.027 1.00 86.38 686 VAL A C 1
ATOM 5114 O O . VAL A 1 686 ? 30.370 35.335 -13.655 1.00 86.38 686 VAL A O 1
ATOM 5117 N N . LYS A 1 687 ? 29.104 36.321 -12.099 1.00 86.12 687 LYS A N 1
ATOM 5118 C CA . LYS A 1 687 ? 30.115 37.317 -11.698 1.00 86.12 687 LYS A CA 1
ATOM 5119 C C . LYS A 1 687 ? 31.034 36.818 -10.576 1.00 86.12 687 LYS A C 1
ATOM 5121 O O . LYS A 1 687 ? 31.902 37.581 -10.151 1.00 86.12 687 LYS A O 1
ATOM 5126 N N . GLY A 1 688 ? 30.849 35.589 -10.092 1.00 78.12 688 GLY A N 1
ATOM 5127 C CA . GLY A 1 688 ? 31.562 35.039 -8.938 1.00 78.12 688 GLY A CA 1
ATOM 5128 C C . GLY A 1 688 ? 31.206 35.737 -7.624 1.00 78.12 688 GLY A C 1
ATOM 5129 O O . GLY A 1 688 ? 32.029 35.781 -6.712 1.00 78.12 688 GLY A O 1
ATOM 5130 N N . VAL A 1 689 ? 30.018 36.345 -7.547 1.00 75.44 689 VAL A N 1
ATOM 5131 C CA . VAL A 1 689 ? 29.505 36.996 -6.339 1.00 75.44 689 VAL A CA 1
ATOM 5132 C C . VAL A 1 689 ? 28.331 36.159 -5.839 1.00 75.44 689 VAL A C 1
ATOM 5134 O O . VAL A 1 689 ? 27.279 36.208 -6.472 1.00 75.44 689 VAL A O 1
ATOM 5137 N N . PRO A 1 690 ? 28.483 35.412 -4.732 1.00 59.88 690 PRO A N 1
ATOM 5138 C CA . PRO A 1 690 ? 27.367 34.694 -4.131 1.00 59.88 690 PRO A CA 1
ATOM 5139 C C . PRO A 1 690 ? 26.267 35.690 -3.759 1.00 59.88 690 PRO A C 1
ATOM 5141 O O . PRO A 1 690 ? 26.534 36.690 -3.080 1.00 59.88 690 PRO A O 1
ATOM 5144 N N . LEU A 1 691 ? 25.056 35.451 -4.250 1.00 66.12 691 LEU A N 1
ATOM 5145 C CA . LEU A 1 691 ? 23.860 36.164 -3.835 1.00 66.12 691 LEU A CA 1
ATOM 5146 C C . LEU A 1 691 ? 22.977 35.146 -3.131 1.00 66.12 691 LEU A C 1
ATOM 5148 O O . LEU A 1 691 ? 22.699 34.104 -3.691 1.00 66.12 691 LEU A O 1
ATOM 5152 N N . ASP A 1 692 ? 22.583 35.477 -1.912 1.00 64.69 692 ASP A N 1
ATOM 5153 C CA . ASP A 1 692 ? 21.537 34.775 -1.183 1.00 64.69 692 ASP A CA 1
ATOM 5154 C C . ASP A 1 692 ? 20.196 35.203 -1.816 1.00 64.69 692 ASP A C 1
ATOM 5156 O O . ASP A 1 692 ? 19.724 36.336 -1.620 1.00 64.69 692 ASP A O 1
ATOM 5160 N N . ASP A 1 693 ? 19.690 34.369 -2.719 1.00 63.81 693 ASP A N 1
ATOM 5161 C CA . ASP A 1 693 ? 18.368 34.461 -3.346 1.00 63.81 693 ASP A CA 1
ATOM 5162 C C . ASP A 1 693 ? 17.252 34.301 -2.330 1.00 63.81 693 ASP A C 1
ATOM 5164 O O . ASP A 1 693 ? 16.281 35.048 -2.445 1.00 63.81 693 ASP A O 1
ATOM 5168 N N . GLU A 1 694 ? 17.438 33.509 -1.276 1.00 64.12 694 GLU A N 1
ATOM 5169 C CA . GLU A 1 694 ? 16.483 33.390 -0.169 1.00 64.12 694 GLU A CA 1
ATOM 5170 C C . GLU A 1 694 ? 16.139 34.749 0.454 1.00 64.12 694 GLU A C 1
ATOM 5172 O O . GLU A 1 694 ? 14.982 35.052 0.744 1.00 64.12 694 GLU A O 1
ATOM 5177 N N . LEU A 1 695 ? 17.098 35.675 0.553 1.00 70.69 695 LEU A N 1
ATOM 5178 C CA . LEU A 1 695 ? 16.841 37.059 0.987 1.00 70.69 695 LEU A CA 1
ATOM 5179 C C . LEU A 1 695 ? 16.105 37.928 -0.049 1.00 70.69 695 LEU A C 1
ATOM 5181 O O . LEU A 1 695 ? 15.718 39.068 0.258 1.00 70.69 695 LEU A O 1
ATOM 5185 N N . CYS A 1 696 ? 15.959 37.468 -1.285 1.00 78.25 696 CYS A N 1
ATOM 5186 C CA . CYS A 1 696 ? 15.154 38.074 -2.345 1.00 78.25 696 CYS A CA 1
ATOM 5187 C C . CYS A 1 696 ? 13.748 37.450 -2.412 1.00 78.25 696 CYS A C 1
ATOM 5189 O O . CYS A 1 696 ? 12.775 38.205 -2.569 1.00 78.25 696 CYS A O 1
ATOM 5191 N N . GLU A 1 697 ? 13.657 36.131 -2.249 1.00 79.06 697 GLU A N 1
ATOM 5192 C CA . GLU A 1 697 ? 12.453 35.300 -2.111 1.00 79.06 697 GLU A CA 1
ATOM 5193 C C . GLU A 1 697 ? 11.656 35.717 -0.863 1.00 79.06 697 GLU A C 1
ATOM 5195 O O . GLU A 1 697 ? 10.499 36.159 -0.936 1.00 79.06 697 GLU A O 1
ATOM 5200 N N . SER A 1 698 ? 12.334 35.750 0.285 1.00 80.31 698 SER A N 1
ATOM 5201 C CA . SER A 1 698 ? 11.767 35.946 1.616 1.00 80.31 698 SER A CA 1
ATOM 5202 C C . SER A 1 698 ? 12.681 36.815 2.481 1.00 80.31 698 SER A C 1
ATOM 5204 O O . SER A 1 698 ? 13.779 36.448 2.891 1.00 80.31 698 SER A O 1
ATOM 5206 N N . ASN A 1 699 ? 12.232 38.029 2.807 1.00 75.31 699 ASN A N 1
ATOM 5207 C CA . ASN A 1 699 ? 13.023 38.924 3.648 1.00 75.31 699 ASN A CA 1
ATOM 5208 C C . ASN A 1 699 ? 12.184 39.590 4.730 1.00 75.31 699 ASN A C 1
ATOM 5210 O O . ASN A 1 699 ? 11.848 40.784 4.618 1.00 75.31 699 ASN A O 1
ATOM 5214 N N . PRO A 1 700 ? 11.930 38.869 5.835 1.00 69.25 700 PRO A N 1
ATOM 5215 C CA . PRO A 1 700 ? 11.143 39.384 6.946 1.00 69.25 700 PRO A CA 1
ATOM 5216 C C . PRO A 1 700 ? 11.762 40.641 7.569 1.00 69.25 700 PRO A C 1
ATOM 5218 O O . PRO A 1 700 ? 11.048 41.515 8.060 1.00 69.25 700 PRO A O 1
ATOM 5221 N N . SER A 1 701 ? 13.094 40.774 7.511 1.00 67.00 701 SER A N 1
ATOM 5222 C CA . SER A 1 701 ? 13.826 41.893 8.117 1.00 67.00 701 SER A CA 1
ATOM 5223 C C . SER A 1 701 ? 13.614 43.229 7.394 1.00 67.00 701 SER A C 1
ATOM 5225 O O . SER A 1 701 ? 13.640 44.290 8.019 1.00 67.00 701 SER A O 1
ATOM 5227 N N . THR A 1 702 ? 13.373 43.197 6.079 1.00 75.12 702 THR A N 1
ATOM 5228 C CA . THR A 1 702 ? 13.153 44.406 5.268 1.00 75.12 702 THR A CA 1
ATOM 5229 C C . THR A 1 702 ? 11.720 44.545 4.763 1.00 75.12 702 THR A C 1
ATOM 5231 O O . THR A 1 702 ? 11.343 45.632 4.315 1.00 75.12 702 THR A O 1
ATOM 5234 N N . GLY A 1 703 ? 10.929 43.469 4.804 1.00 73.38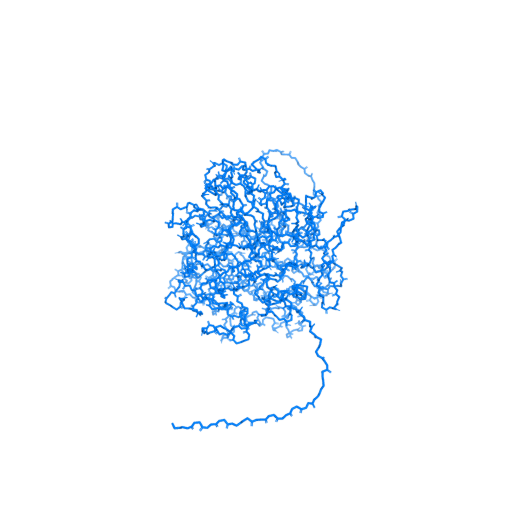 703 GLY A N 1
ATOM 5235 C CA . GLY A 1 703 ? 9.590 43.399 4.219 1.00 73.38 703 GLY A CA 1
ATOM 5236 C C . GLY A 1 703 ? 9.586 43.509 2.692 1.00 73.38 703 GLY A C 1
ATOM 5237 O O . GLY A 1 703 ? 8.578 43.906 2.103 1.00 73.38 703 GLY A O 1
ATOM 5238 N N . LYS A 1 704 ? 10.735 43.276 2.043 1.00 77.56 704 LYS A N 1
ATOM 5239 C CA . LYS A 1 704 ? 10.929 43.500 0.601 1.00 77.56 704 LYS A CA 1
ATOM 5240 C C . LYS A 1 704 ? 11.052 42.216 -0.219 1.00 77.56 704 LYS A C 1
ATOM 5242 O O . LYS A 1 704 ? 11.177 42.363 -1.443 1.00 77.56 704 LYS A O 1
ATOM 5247 N N . GLY A 1 705 ? 10.987 41.030 0.384 1.00 84.94 705 GLY A N 1
ATOM 5248 C CA . GLY A 1 705 ? 11.005 39.766 -0.349 1.00 84.94 705 GLY A CA 1
ATOM 5249 C C . GLY A 1 705 ? 9.776 39.596 -1.245 1.00 84.94 705 GLY A C 1
ATOM 5250 O O . GLY A 1 705 ? 8.818 40.387 -1.190 1.00 84.94 705 GLY A O 1
ATOM 5251 N N . ALA A 1 706 ? 9.820 38.622 -2.149 1.00 88.75 706 ALA A N 1
ATOM 5252 C CA . ALA A 1 706 ? 8.673 38.236 -2.964 1.00 88.75 706 ALA A CA 1
ATOM 5253 C C . ALA A 1 706 ? 7.498 37.802 -2.074 1.00 88.75 706 ALA A C 1
ATOM 5255 O O . ALA A 1 706 ? 6.373 38.281 -2.284 1.00 88.75 706 ALA A O 1
ATOM 5256 N N . LYS A 1 707 ? 7.778 37.015 -1.030 1.00 88.69 707 LYS A N 1
ATOM 5257 C CA . LYS A 1 707 ? 6.807 36.534 -0.045 1.00 88.69 707 LYS A CA 1
ATOM 5258 C C . LYS A 1 707 ? 6.108 37.673 0.685 1.00 88.69 707 LYS A C 1
ATOM 5260 O O . LYS A 1 707 ? 4.881 37.756 0.655 1.00 88.69 707 LYS A O 1
ATOM 5265 N N . GLU A 1 708 ? 6.843 38.623 1.265 1.00 90.50 708 GLU A N 1
ATOM 5266 C CA . GLU A 1 708 ? 6.200 39.718 2.011 1.00 90.50 708 GLU A CA 1
ATOM 5267 C C . GLU A 1 708 ? 5.371 40.627 1.102 1.00 90.50 708 GLU A C 1
ATOM 5269 O O . GLU A 1 708 ? 4.357 41.187 1.525 1.00 90.50 708 GLU A O 1
ATOM 5274 N N . LYS A 1 709 ? 5.755 40.767 -0.173 1.00 90.50 709 LYS A N 1
ATOM 5275 C CA . LYS A 1 709 ? 4.942 41.493 -1.159 1.00 90.50 709 LYS A CA 1
ATOM 5276 C C . LYS A 1 709 ? 3.651 40.750 -1.496 1.00 90.50 709 LYS A C 1
ATOM 5278 O O . LYS A 1 709 ? 2.638 41.425 -1.704 1.00 90.50 709 LYS A O 1
ATOM 5283 N N . TYR A 1 710 ? 3.684 39.420 -1.573 1.00 92.56 710 TYR A N 1
ATOM 5284 C CA . TYR A 1 710 ? 2.493 38.590 -1.754 1.00 92.56 710 TYR A CA 1
ATOM 5285 C C . TYR A 1 710 ? 1.571 38.714 -0.543 1.00 92.56 710 TYR A C 1
ATOM 5287 O O . TYR A 1 710 ? 0.431 39.154 -0.693 1.00 92.56 710 TYR A O 1
ATOM 5295 N N . ASP A 1 711 ? 2.095 38.482 0.660 1.00 90.19 711 ASP A N 1
ATOM 5296 C CA . ASP A 1 711 ? 1.335 38.545 1.912 1.00 90.19 711 ASP A CA 1
ATOM 5297 C C . ASP A 1 711 ? 0.723 39.939 2.124 1.00 90.19 711 ASP A C 1
ATOM 5299 O O . ASP A 1 711 ? -0.458 40.078 2.447 1.00 90.19 711 ASP A O 1
ATOM 5303 N N . ALA A 1 712 ? 1.475 41.008 1.839 1.00 90.81 712 ALA A N 1
ATOM 5304 C CA . ALA A 1 712 ? 0.957 42.374 1.899 1.00 90.81 712 ALA A CA 1
ATOM 5305 C C . ALA A 1 712 ? -0.125 42.656 0.843 1.00 90.81 712 ALA A C 1
ATOM 5307 O O . ALA A 1 712 ? -0.993 43.512 1.052 1.00 90.81 712 ALA A O 1
ATOM 5308 N N . ALA A 1 713 ? -0.078 41.997 -0.316 1.00 93.50 713 ALA A N 1
ATOM 5309 C CA . ALA A 1 713 ? -1.101 42.129 -1.346 1.00 93.50 713 ALA A CA 1
ATOM 5310 C C . ALA A 1 713 ? -2.374 41.347 -0.985 1.00 93.50 713 ALA A C 1
ATOM 5312 O O . ALA A 1 713 ? -3.461 41.910 -1.133 1.00 93.50 713 ALA A O 1
ATOM 5313 N N . ILE A 1 714 ? -2.249 40.138 -0.429 1.00 93.19 714 ILE A N 1
ATOM 5314 C CA . ILE A 1 714 ? -3.368 39.367 0.133 1.00 93.19 714 ILE A CA 1
ATOM 5315 C C . ILE A 1 714 ? -4.006 40.128 1.300 1.00 93.19 714 ILE A C 1
ATOM 5317 O O . ILE A 1 714 ? -5.214 40.357 1.300 1.00 93.19 714 ILE A O 1
ATOM 5321 N N . GLY A 1 715 ? -3.208 40.670 2.223 1.00 88.31 715 GLY A N 1
ATOM 5322 C CA . GLY A 1 715 ? -3.706 41.496 3.328 1.00 88.31 715 GLY A CA 1
ATOM 5323 C C . GLY A 1 715 ? -4.494 42.728 2.863 1.00 88.31 715 GLY A C 1
ATOM 5324 O O . GLY A 1 715 ? -5.497 43.099 3.472 1.00 88.31 715 GLY A O 1
ATOM 5325 N N . LYS A 1 716 ? -4.121 43.344 1.731 1.00 93.25 716 LYS A N 1
ATOM 5326 C CA . LYS A 1 716 ? -4.910 44.435 1.121 1.00 93.25 716 LYS A CA 1
ATOM 5327 C C . LYS A 1 716 ? -6.253 43.963 0.568 1.00 93.25 716 LYS A C 1
ATOM 5329 O O . LYS A 1 716 ? -7.184 44.767 0.554 1.00 93.25 716 LYS A O 1
ATOM 5334 N N . LEU A 1 717 ? -6.359 42.725 0.087 1.00 91.06 717 LEU A N 1
ATOM 5335 C CA . LEU A 1 717 ? -7.639 42.140 -0.322 1.00 91.06 717 LEU A CA 1
ATOM 5336 C C . LEU A 1 717 ? -8.522 41.903 0.908 1.00 91.06 717 LEU A C 1
ATOM 5338 O O . LEU A 1 717 ? -9.677 42.322 0.898 1.00 91.06 717 LEU A O 1
ATOM 5342 N N . VAL A 1 718 ? -7.955 41.378 1.998 1.00 86.88 718 VAL A N 1
ATOM 5343 C CA . VAL A 1 718 ? -8.665 41.195 3.278 1.00 86.88 718 VAL A CA 1
ATOM 5344 C C . VAL A 1 718 ? -9.229 42.515 3.805 1.00 86.88 718 VAL A C 1
ATOM 5346 O O . VAL A 1 718 ? -10.415 42.615 4.107 1.00 86.88 718 VAL A O 1
ATOM 5349 N N . ILE A 1 719 ? -8.421 43.580 3.818 1.00 87.19 719 ILE A N 1
ATOM 5350 C CA . ILE A 1 719 ? -8.864 44.923 4.243 1.00 87.19 719 ILE A CA 1
ATOM 5351 C C . ILE A 1 719 ? -9.997 45.469 3.356 1.00 87.19 719 ILE A C 1
ATOM 5353 O O . ILE A 1 719 ? -10.826 46.252 3.817 1.00 87.19 719 ILE A O 1
ATOM 5357 N N . ARG A 1 720 ? -10.059 45.065 2.082 1.00 86.19 720 ARG A N 1
ATOM 5358 C CA . ARG A 1 720 ? -11.127 45.449 1.141 1.00 86.19 720 ARG A CA 1
ATOM 5359 C C . ARG A 1 720 ? -12.402 44.614 1.295 1.00 86.19 720 ARG A C 1
ATOM 5361 O O . ARG A 1 720 ? -13.332 44.819 0.520 1.00 86.19 720 ARG A O 1
ATOM 5368 N N . GLY A 1 721 ? -12.455 43.722 2.283 1.00 83.88 721 GLY A N 1
ATOM 5369 C CA . GLY A 1 721 ? -13.602 42.861 2.557 1.00 83.88 721 GLY A CA 1
ATOM 5370 C C . GLY A 1 721 ? -13.586 41.537 1.795 1.00 83.88 721 GLY A C 1
ATOM 5371 O O . GLY A 1 721 ? -14.613 40.869 1.763 1.00 83.88 721 GLY A O 1
ATOM 5372 N N . CYS A 1 722 ? -12.458 41.151 1.187 1.00 84.50 722 CYS A N 1
ATOM 5373 C CA . CYS A 1 722 ? -12.307 39.816 0.613 1.00 84.50 722 CYS A CA 1
ATOM 5374 C C . CYS A 1 722 ? -12.025 38.784 1.709 1.00 84.50 722 CYS A C 1
ATOM 5376 O O . CYS A 1 722 ? -11.190 39.006 2.582 1.00 84.50 722 CYS A O 1
ATOM 5378 N N . GLY A 1 723 ? -12.706 37.645 1.641 1.00 78.00 723 GLY A N 1
ATOM 5379 C CA . GLY A 1 723 ? -12.555 36.515 2.554 1.00 78.00 723 GLY A CA 1
ATOM 5380 C C . GLY A 1 723 ? -12.981 35.223 1.861 1.00 78.00 723 GLY A C 1
ATOM 5381 O O . GLY A 1 723 ? -13.157 35.210 0.645 1.00 78.00 723 GLY A O 1
ATOM 5382 N N . GLY A 1 724 ? -13.166 34.152 2.628 1.00 79.69 724 GLY A N 1
ATOM 5383 C CA . GLY A 1 724 ? -13.528 32.845 2.078 1.00 79.69 724 GLY A CA 1
ATOM 5384 C C . GLY A 1 724 ? -12.315 32.042 1.607 1.00 79.69 724 GLY A C 1
ATOM 5385 O O . GLY A 1 724 ? -11.171 32.381 1.914 1.00 79.69 724 GLY A O 1
ATOM 5386 N N . CYS A 1 725 ? -12.588 30.962 0.881 1.00 69.88 725 CYS A N 1
ATOM 5387 C CA . CYS A 1 725 ? -11.604 29.939 0.534 1.00 69.88 725 CYS A CA 1
ATOM 5388 C C . CYS A 1 725 ? -10.386 30.501 -0.220 1.00 69.88 725 CYS A C 1
ATOM 5390 O O . CYS A 1 725 ? -9.273 30.152 0.136 1.00 69.88 725 CYS A O 1
ATOM 5392 N N . ALA A 1 726 ? -10.537 31.468 -1.132 1.00 74.44 726 ALA A N 1
ATOM 5393 C CA . ALA A 1 726 ? -9.403 31.991 -1.903 1.00 74.44 726 ALA A CA 1
ATOM 5394 C C . ALA A 1 726 ? -8.372 32.733 -1.037 1.00 74.44 726 ALA A C 1
ATOM 5396 O O . ALA A 1 726 ? -7.175 32.703 -1.309 1.00 74.44 726 ALA A O 1
ATOM 5397 N N . ILE A 1 727 ? -8.820 33.391 0.038 1.00 87.94 727 ILE A N 1
ATOM 5398 C CA . ILE A 1 727 ? -7.918 34.010 1.017 1.00 87.94 727 ILE A CA 1
ATOM 5399 C C . ILE A 1 727 ? -7.312 32.945 1.936 1.00 87.94 727 ILE A C 1
ATOM 5401 O O . ILE A 1 727 ? -6.120 33.024 2.227 1.00 87.94 727 ILE A O 1
ATOM 5405 N N . SER A 1 728 ? -8.102 31.957 2.372 1.00 81.44 728 SER A N 1
ATOM 5406 C CA . SER A 1 728 ? -7.623 30.839 3.201 1.00 81.44 728 SER A CA 1
ATOM 5407 C C . SER A 1 728 ? -6.579 29.979 2.486 1.00 81.44 728 SER A C 1
ATOM 5409 O O . SER A 1 728 ? -5.627 29.528 3.113 1.00 81.44 728 SER A O 1
ATOM 5411 N N . ASN A 1 729 ? -6.734 29.807 1.176 1.00 82.88 729 ASN A N 1
ATOM 5412 C CA . ASN A 1 729 ? -5.883 28.993 0.316 1.00 82.88 729 ASN A CA 1
ATOM 5413 C C . ASN A 1 729 ? -4.653 29.762 -0.182 1.00 82.88 729 ASN A C 1
ATOM 5415 O O . ASN A 1 729 ? -3.670 29.151 -0.592 1.00 82.88 729 ASN A O 1
ATOM 5419 N N . ALA A 1 730 ? -4.664 31.101 -0.123 1.00 82.75 730 ALA A N 1
ATOM 5420 C CA . ALA A 1 730 ? -3.580 31.939 -0.630 1.00 82.75 730 ALA A CA 1
ATOM 5421 C C . ALA A 1 730 ? -2.178 31.576 -0.084 1.00 82.75 730 ALA A C 1
ATOM 5423 O O . ALA A 1 730 ? -1.233 31.650 -0.873 1.00 82.75 730 ALA A O 1
ATOM 5424 N N . PRO A 1 731 ? -1.987 31.188 1.196 1.00 84.38 731 PRO A N 1
ATOM 5425 C CA . PRO A 1 731 ? -0.687 30.726 1.686 1.00 84.38 731 PRO A CA 1
ATOM 5426 C C . PRO A 1 731 ? -0.221 29.420 1.032 1.00 84.38 731 PRO A C 1
ATOM 5428 O O . PRO A 1 731 ? 0.945 29.334 0.654 1.00 84.38 731 PRO A O 1
ATOM 5431 N N . GLY A 1 732 ? -1.125 28.448 0.864 1.00 69.88 732 GLY A N 1
ATOM 5432 C CA . GLY A 1 732 ? -0.832 27.173 0.201 1.00 69.88 732 GLY A CA 1
ATOM 5433 C C . GLY A 1 732 ? -0.544 27.365 -1.285 1.00 69.88 732 GLY A C 1
ATOM 5434 O O . GLY A 1 732 ? 0.451 26.867 -1.792 1.00 69.88 732 GLY A O 1
ATOM 5435 N N . LEU A 1 733 ? -1.331 28.209 -1.954 1.00 81.19 733 LEU A N 1
ATOM 5436 C CA . LEU A 1 733 ? -1.125 28.577 -3.355 1.00 81.19 733 LEU A CA 1
ATOM 5437 C C . LEU A 1 733 ? 0.225 29.274 -3.599 1.00 81.19 733 LEU A C 1
ATOM 5439 O O . LEU A 1 733 ? 0.851 29.069 -4.634 1.00 81.19 733 LEU A O 1
ATOM 5443 N N . ARG A 1 734 ? 0.688 30.100 -2.650 1.00 91.12 734 ARG A N 1
ATOM 5444 C CA . ARG A 1 734 ? 2.021 30.719 -2.704 1.00 91.12 734 ARG A CA 1
ATOM 5445 C C . ARG A 1 734 ? 3.123 29.671 -2.572 1.00 91.12 734 ARG A C 1
ATOM 5447 O O . ARG A 1 734 ? 4.051 29.706 -3.366 1.00 91.12 734 ARG A O 1
ATOM 5454 N N . ALA A 1 735 ? 3.005 28.776 -1.590 1.00 77.12 735 ALA A N 1
ATOM 5455 C CA . ALA A 1 735 ? 3.989 27.724 -1.344 1.00 77.12 735 ALA A CA 1
ATOM 5456 C C . ALA A 1 735 ? 4.089 26.752 -2.530 1.00 77.12 735 ALA A C 1
ATOM 5458 O O . ALA A 1 735 ? 5.186 26.425 -2.959 1.00 77.12 735 ALA A O 1
ATOM 5459 N N . ALA A 1 736 ? 2.955 26.375 -3.128 1.00 69.62 736 ALA A N 1
ATOM 5460 C CA . ALA A 1 736 ? 2.932 25.549 -4.333 1.00 69.62 736 ALA A CA 1
ATOM 5461 C C . ALA A 1 736 ? 3.604 26.250 -5.529 1.00 69.62 736 ALA A C 1
ATOM 5463 O O . ALA A 1 736 ? 4.285 25.608 -6.320 1.00 69.62 736 ALA A O 1
ATOM 5464 N N . ALA A 1 737 ? 3.438 27.571 -5.660 1.00 86.12 737 ALA A N 1
ATOM 5465 C CA . ALA A 1 737 ? 4.063 28.347 -6.730 1.00 86.12 737 ALA A CA 1
ATOM 5466 C C . ALA A 1 737 ? 5.575 28.531 -6.556 1.00 86.12 737 ALA A C 1
ATOM 5468 O O . ALA A 1 737 ? 6.278 28.604 -7.554 1.00 86.12 737 ALA A O 1
ATOM 5469 N N . GLU A 1 738 ? 6.037 28.659 -5.314 1.00 84.69 738 GLU A N 1
ATOM 5470 C CA . GLU A 1 738 ? 7.455 28.699 -4.931 1.00 84.69 738 GLU A CA 1
ATOM 5471 C C . GLU A 1 738 ? 8.094 27.347 -5.265 1.00 84.69 738 GLU A C 1
ATOM 5473 O O . GLU A 1 738 ? 8.853 27.262 -6.220 1.00 84.69 738 GLU A O 1
ATOM 5478 N N . SER A 1 739 ? 7.576 26.261 -4.682 1.00 80.06 739 SER A N 1
ATOM 5479 C CA . SER A 1 739 ? 8.031 24.890 -4.953 1.00 80.06 739 SER A CA 1
ATOM 5480 C C . SER A 1 739 ? 8.050 24.523 -6.443 1.00 80.06 739 SER A C 1
ATOM 5482 O O . SER A 1 739 ? 9.010 23.915 -6.921 1.00 80.06 739 SER A O 1
ATOM 5484 N N . PHE A 1 740 ? 7.021 24.917 -7.206 1.00 85.88 740 PHE A N 1
ATOM 5485 C CA . PHE A 1 740 ? 7.004 24.725 -8.655 1.00 85.88 740 PHE A CA 1
ATOM 5486 C C . PHE A 1 740 ? 8.181 25.428 -9.341 1.00 85.88 740 PHE A C 1
ATOM 5488 O O . PHE A 1 740 ? 8.816 24.834 -10.213 1.00 85.88 740 PHE A O 1
ATOM 5495 N N . LEU A 1 741 ? 8.454 26.686 -8.989 1.00 88.12 741 LEU A N 1
ATOM 5496 C CA . LEU A 1 741 ? 9.524 27.460 -9.609 1.00 88.12 741 LEU A CA 1
ATOM 5497 C C . LEU A 1 741 ? 10.891 26.904 -9.222 1.00 88.12 741 LEU A C 1
ATOM 5499 O O . LEU A 1 741 ? 11.701 26.696 -10.119 1.00 88.12 741 LEU A O 1
ATOM 5503 N N . ASP A 1 742 ? 11.096 26.555 -7.959 1.00 83.00 742 ASP A N 1
ATOM 5504 C CA . ASP A 1 742 ? 12.390 26.092 -7.450 1.00 83.00 742 ASP A CA 1
ATOM 5505 C C . ASP A 1 742 ? 12.743 24.717 -8.035 1.00 83.00 742 ASP A C 1
ATOM 5507 O O . ASP A 1 742 ? 13.864 24.495 -8.492 1.00 83.00 742 ASP A O 1
ATOM 5511 N N . THR A 1 743 ? 11.752 23.824 -8.170 1.00 79.81 743 THR A N 1
ATOM 5512 C CA . THR A 1 743 ? 11.909 22.485 -8.780 1.00 79.81 743 THR A CA 1
ATOM 5513 C C . THR A 1 743 ? 12.149 22.551 -10.291 1.00 79.81 743 THR A C 1
ATOM 5515 O O . THR A 1 743 ? 12.786 21.674 -10.873 1.00 79.81 743 THR A O 1
ATOM 5518 N N . ASN A 1 744 ? 11.630 23.583 -10.962 1.00 83.69 744 ASN A N 1
ATOM 5519 C CA . ASN A 1 744 ? 11.726 23.717 -12.418 1.00 83.69 744 ASN A CA 1
ATOM 5520 C C . ASN A 1 744 ? 12.781 24.738 -12.872 1.00 83.69 744 ASN A C 1
ATOM 5522 O O . ASN A 1 744 ? 13.012 24.867 -14.080 1.00 83.69 744 ASN A O 1
ATOM 5526 N N . ASN A 1 745 ? 13.452 25.419 -11.941 1.00 87.56 745 ASN A N 1
ATOM 5527 C CA . ASN A 1 745 ? 14.515 26.387 -12.211 1.00 87.56 745 ASN A CA 1
ATOM 5528 C C . ASN A 1 745 ? 15.649 25.749 -13.038 1.00 87.56 745 ASN A C 1
ATOM 5530 O O . ASN A 1 745 ? 16.106 26.314 -14.039 1.00 87.56 745 ASN A O 1
ATOM 5534 N N . GLY A 1 746 ? 15.981 24.486 -12.751 1.00 86.44 746 GLY A N 1
ATOM 5535 C CA . GLY A 1 746 ? 16.940 23.685 -13.511 1.00 86.44 746 GLY A CA 1
ATOM 5536 C C . GLY A 1 746 ? 16.546 23.372 -14.955 1.00 86.44 746 GLY A C 1
ATOM 5537 O O . GLY A 1 746 ? 17.406 22.988 -15.739 1.00 86.44 746 GLY A O 1
ATOM 5538 N N . GLN A 1 747 ? 15.293 23.583 -15.374 1.00 85.38 747 GLN A N 1
ATOM 5539 C CA . GLN A 1 747 ? 14.928 23.494 -16.793 1.00 85.38 747 GLN A CA 1
ATOM 5540 C C . GLN A 1 747 ? 15.311 24.756 -17.575 1.00 85.38 747 GLN A C 1
ATOM 5542 O O . GLN A 1 747 ? 15.552 24.675 -18.785 1.00 85.38 747 GLN A O 1
ATOM 5547 N N . ALA A 1 748 ? 15.353 25.912 -16.907 1.00 87.38 748 ALA A N 1
ATOM 5548 C CA . ALA A 1 748 ? 15.739 27.189 -17.495 1.00 87.38 748 ALA A CA 1
ATOM 5549 C C . ALA A 1 748 ? 17.240 27.463 -17.355 1.00 87.38 748 ALA A C 1
ATOM 5551 O O . ALA A 1 748 ? 17.837 27.971 -18.303 1.00 87.38 748 ALA A O 1
ATOM 5552 N N . TYR A 1 749 ? 17.839 27.097 -16.222 1.00 91.62 749 TYR A N 1
ATOM 5553 C CA . TYR A 1 749 ? 19.258 27.261 -15.914 1.00 91.62 749 TYR A CA 1
ATOM 5554 C C . TYR A 1 749 ? 19.952 25.902 -15.822 1.00 91.62 749 TYR A C 1
ATOM 5556 O O . TYR A 1 749 ? 20.122 25.315 -14.756 1.00 91.62 749 TYR A O 1
ATOM 5564 N N . CYS A 1 750 ? 20.340 25.387 -16.981 1.00 86.69 750 CYS A N 1
ATOM 5565 C CA . CYS A 1 750 ? 20.760 23.995 -17.166 1.00 86.69 750 CYS A CA 1
ATOM 5566 C C . CYS A 1 750 ? 22.150 23.867 -17.797 1.00 86.69 750 CYS A C 1
ATOM 5568 O O . CYS A 1 750 ? 22.669 22.762 -17.929 1.00 86.69 750 CYS A O 1
ATOM 5570 N N . ALA A 1 751 ? 22.744 24.971 -18.260 1.00 83.44 751 ALA A N 1
ATOM 5571 C CA . ALA A 1 751 ? 23.997 24.936 -19.010 1.00 83.44 751 ALA A CA 1
ATOM 5572 C C . ALA A 1 751 ? 25.260 24.973 -18.128 1.00 83.44 751 ALA A C 1
ATOM 5574 O O . ALA A 1 751 ? 26.370 24.831 -18.647 1.00 83.44 751 ALA A O 1
ATOM 5575 N N . GLY A 1 752 ? 25.108 25.247 -16.832 1.00 83.81 752 GLY A N 1
ATOM 5576 C CA . GLY A 1 752 ? 26.200 25.370 -15.870 1.00 83.81 752 GLY A CA 1
ATOM 5577 C C . GLY A 1 752 ? 26.666 24.044 -15.272 1.00 83.81 752 GLY A C 1
ATOM 5578 O O . GLY A 1 752 ? 26.130 22.984 -15.564 1.00 83.81 752 GLY A O 1
ATOM 5579 N N . SER A 1 753 ? 27.675 24.124 -14.405 1.00 77.38 753 SER A N 1
ATOM 5580 C CA . SER A 1 753 ? 28.170 22.986 -13.612 1.00 77.38 753 SER A CA 1
ATOM 5581 C C . SER A 1 753 ? 28.326 23.307 -12.125 1.00 77.38 753 SER A C 1
ATOM 5583 O O . SER A 1 753 ? 28.747 22.454 -11.351 1.00 77.38 753 SER A O 1
ATOM 5585 N N . VAL A 1 754 ? 28.075 24.559 -11.736 1.00 78.44 754 VAL A N 1
ATOM 5586 C CA . VAL A 1 754 ? 28.058 24.995 -10.338 1.00 78.44 754 VAL A CA 1
ATOM 5587 C C . VAL A 1 754 ? 26.587 25.153 -9.981 1.00 78.44 754 VAL A C 1
ATOM 5589 O O . VAL A 1 754 ? 25.930 25.921 -10.683 1.00 78.44 754 VAL A O 1
ATOM 5592 N N . PRO A 1 755 ? 26.053 24.413 -8.999 1.00 78.44 755 PRO A N 1
ATOM 5593 C CA . PRO A 1 755 ? 24.661 24.575 -8.594 1.00 78.44 755 PRO A CA 1
ATOM 5594 C C . PRO A 1 755 ? 24.413 26.006 -8.097 1.00 78.44 755 PRO A C 1
ATOM 5596 O O . PRO A 1 755 ? 25.378 26.695 -7.737 1.00 78.44 755 PRO A O 1
ATOM 5599 N N . PHE A 1 756 ? 23.157 26.458 -8.166 1.00 67.94 756 PHE A N 1
ATOM 5600 C CA . PHE A 1 756 ? 22.733 27.688 -7.485 1.00 67.94 756 PHE A CA 1
ATOM 5601 C C . PHE A 1 756 ? 23.096 27.645 -6.016 1.00 67.94 756 PHE A C 1
ATOM 5603 O O . PHE A 1 756 ? 23.103 26.507 -5.499 1.00 67.94 756 PHE A O 1
#

Radius of gyration: 30.33 Å; chains: 1; bounding box: 58×108×72 Å

Secondary structure (DSSP, 8-state):
------------------------------------BS-GGG--EEEEEEE-S--HHHHHTTGGGSTT-S-B-SS--TT-TTB-----EEE-TTS-EEE--EEE-TTS-EEEPEE---SS--S----SHHHHHHHH-TT-GGGTTT------HHHHHTTTSS--SS--TT--GGGEE--TTT-HHHHHHHTTSEEETTEE-SSSS-HHHHHHHHHHS--TT---GGG-S--TTSPP-BTT--HHHHHHHTT--EEEEESSS-GGGGT-TT-TTEEEHHHHHHHHHHHT---SEEEEE---SSTT--S--TTS-HHHHHHHHHHHHHHHHHSTTGGGEEEEEEESS-TT---SSPPPBPSSTT-SSSSS--TT---BSSSTTGGGSTT--SS-HHHHHHHHHH-TT--SSSPPPTTS--TTB---B--EEEESTTBPTTEEE-S-EEHHHHHHHHHHHHSSS--SSHHHHHS---GGGBBTTT-TTTTPPPPPPPPPPTT-TT----------------------------S-SEE-SSHHHHHHHHHHHHHHHHHHHHHHHHHHHHHHHHTTT----THHHH--TTTT-SHHHHHHHHHHHHHTTT--SHHHHHHHHHHHHHHHHHHHHHHHHS-S-SEEPSSSS--SEE-SSHHHHHHHHHHHHHHHHHHHHHHHHHHHHHHHHTTT----SHHHH--TTTT-SHHHHHHHHHHHHHHTT--SHHHHHHHHHHHHHHHHHHHHHHHHS-S-SEE-

pLDDT: mean 85.33, std 18.67, range [22.58, 98.88]

Sequence (756 aa):
MNEPEMEKTPMPSSRPAVAALAALTLLFATAGVVHADGNLGNVNHVIIVMMENHSFDNYFGVLPYATGSPYHGGPCAPSDHSCVDGLTCTRDMSGNYSCSNSNLDDDASLAYAFHDPRYCTGPDLQHNWQGSHQEANYSSPAGALLFSPNDGFVLVNDAQEQIDSGETPTDDDTIGFYNEDDLPFYYGIAQTFAMNDRYFCSVVGPTFPNRSYEMAATSFGHLTTNEIIPPVPNSYKPITGTIFDLLDANVVSWKNYYGNLPTSFIFRLNNTNAVPVTPNFFTDAAAGTLPTISFVDPILVGPTENDEHPPTDIRAGEFFVWQVINAVRNGPNWSDSVIFFTYDEHGGFYDHVAPPQAPQGGALNPDGINPGQCADLSNPPASQQPGGGVQCSVSQSDAAAICPGFTPTGPYPAACANFNQLGFRVPFVAVSPFSKPQYVSHTIGDHTSMLAFIEKRFLGSQFLTARDQNADTLEDLFDFDNSPSLTTTVPTAPAPLPNDPGCPYTTTTTTVVAVTTTTTTTTTTTTTLEDTGYIPPDATTGKCEDRVEKALAKYMAAVVRCHVKSADAGVKGTPLDDEACESNPSTGKGAKEKYDAAIAKLVAKGCGGCATTNAPGLRAAAESFLESNNGQSYCAGSTPFLGGDDSGFVPPDAGTGKCEDGVAKVLSKYVANVIKCHIKSADSGVKGVPLDDELCESNPSTGKGAKEKYDAAIGKLVIRGCGGCAISNAPGLRAAAESFLDTNNGQAYCAGSVPF